Protein 8HOV (pdb70)

Foldseek 3Di:
DVVVVVVVVVVVVVVVLVVLLVPQLLNVQLVCVVVVHDCDPVSVVSCVPPHHFPDNDSVSSVVSSVVSVVVVVVVCCVVVCVVVPND/DVVVVVVVVVVVVVVVLVVLLVPQLLNVVCVCVVVVHDCDVVSVVVCVPPHHDPDRDSVRSVVSSVVSVVVVVVVVVVVVCVVVVND/DVVVVVVVVVVVVVLVVLLVVQLLSVQQVCVVVVHDDDVVSVVSCVPPHRDPDSDSVSSVVSSVVRVVVVVVVVVVVVCVVVVND/DPPPVVVVVVVVVVVVLVVLLVPQLLSVQCVCVVVVHDRDPVSVVRCVPPHHDPDSDSVSSVVSSVVVVVVVVVVVVVVVCVVVVND/DVVVVVVVVVVVVVVVLVVLLVPQLLSVVVVCVVVPHDDDPVSVVSCVPPHHQPDSDSVSSVVSSVVVVVVVVVVVVVVVVVVVVD/DPVVVVVVVVVVVVLVVLLCVQLLNVQQVCVVVVHDDDPPSVVSCVPPHHDPDDDSVVSVVSSVVRVVVVVVVVVVVVVVPPD

Sequence (515 aa):
SHNIIEKKYRSNINDKIEQLRRTVPTLRVAYKKCNDLPITSRDLADLDGLEPATKLNKASILTKSIEYICHLERKCLQLSLANQHLSSHNIIEKKYRSNINDKIEQLRRTVPTLRVAYKKCNDLPITSRDLADLDGLEPATKLNKASILTKSIEYICHLERKCLQLSLANQHLSNIIEKKYRSNINDKIEQLRRTVPTLRVAYKKCNDLPITSRDLADLDGLEPATKLNKASILTKSIEYICHLERKCLQLSLANQHLSSHNIIEKKYRSNINDKIEQLRRTVPTLRVAYKKCNDLPITSRDLADLDGLEPATKLNKASILTKSIEYICHLERKCLQLSLANQHLSSHNIIEKKYRSNINDKIEQLRRTVPTLRVAYKKCNDLPITSRDLADLDGLEPATKLNKASILTKSIEYICHLERKCLQLSLANQHLNIIEKKYRSNINDKIEQLRRTVPTLRVAYKKCNDLPITSRDLADLDGLEPATKLNKASILTKSIEYICHLERKCLQLSLANQH

Organism: Saccharomyces cerevisiae (strain ATCC 204508 / S288c) (NCBI:txid559292)

Structure (mmCIF, N/CA/C/O backbone):
data_8HOV
#
_entry.id   8HOV
#
_cell.length_a   78.416
_cell.length_b   99.175
_cell.length_c   79.998
_cell.angle_alpha   90.000
_cell.angle_beta   109.250
_cell.angle_gamma   90.000
#
_symmetry.space_group_name_H-M   'P 1 21 1'
#
loop_
_entity.id
_entity.type
_entity.pdbx_description
1 polymer 'Transcription factor HMS1'
2 polymer "DNA (5'-D(*TP*CP*AP*CP*GP*CP*AP*T)-3')"
3 polymer "DNA (5'-D(*AP*TP*GP*CP*GP*TP*GP*A)-3')"
4 water water
#
loop_
_atom_site.group_PDB
_atom_site.id
_atom_site.type_symbol
_atom_site.label_atom_id
_atom_site.label_alt_id
_atom_site.label_comp_id
_atom_site.label_asym_id
_atom_site.label_entity_id
_atom_site.label_seq_id
_atom_site.pdbx_PDB_ins_code
_atom_site.Cartn_x
_atom_site.Cartn_y
_atom_site.Cartn_z
_atom_site.occupancy
_atom_site.B_iso_or_equiv
_atom_site.auth_seq_id
_atom_site.auth_comp_id
_atom_site.auth_asym_id
_atom_site.auth_atom_id
_atom_site.pdbx_PDB_model_num
ATOM 1 N N . SER A 1 2 ? -43.82900 -3.49400 1.99500 1.000 81.95000 2 SER A N 1
ATOM 2 C CA . SER A 1 2 ? -44.05300 -2.08900 1.67700 1.000 79.32000 2 SER A CA 1
ATOM 3 C C . SER A 1 2 ? -44.19200 -1.25300 2.94100 1.000 72.51000 2 SER A C 1
ATOM 4 O O . SER A 1 2 ? -44.35900 -1.79300 4.03500 1.000 70.96000 2 SER A O 1
ATOM 7 N N . HIS A 1 3 ? -44.12100 0.07100 2.78000 1.000 70.74000 3 HIS A N 1
ATOM 8 C CA . HIS A 1 3 ? -44.33200 0.96700 3.91200 1.000 68.37000 3 HIS A CA 1
ATOM 9 C C . HIS A 1 3 ? -45.75000 0.84400 4.45300 1.000 78.96000 3 HIS A C 1
ATOM 10 O O . HIS A 1 3 ? -45.96700 0.90600 5.66900 1.000 73.43000 3 HIS A O 1
ATOM 17 N N . ASN A 1 4 ? -46.73200 0.68200 3.56300 1.000 77.14000 4 ASN A N 1
ATOM 18 C CA . ASN A 1 4 ? -48.10500 0.47000 4.01100 1.000 69.77000 4 ASN A CA 1
ATOM 19 C C . ASN A 1 4 ? -48.24100 -0.84400 4.76800 1.000 75.06000 4 ASN A C 1
ATOM 20 O O . ASN A 1 4 ? -48.99800 -0.93300 5.74100 1.000 93.62000 4 ASN A O 1
ATOM 25 N N . ILE A 1 5 ? -47.52300 -1.88000 4.33100 1.000 72.52000 5 ILE A N 1
ATOM 26 C CA . ILE A 1 5 ? -47.63200 -3.18500 4.97400 1.000 72.96000 5 ILE A CA 1
ATOM 27 C C . ILE A 1 5 ? -47.03100 -3.14800 6.37500 1.000 73.17000 5 ILE A C 1
ATOM 28 O O . ILE A 1 5 ? -47.63000 -3.64400 7.33600 1.000 71.45000 5 ILE A O 1
ATOM 33 N N . ILE A 1 6 ? -45.83600 -2.56500 6.51300 1.000 74.40000 6 ILE A N 1
ATOM 34 C CA . ILE A 1 6 ? -45.20500 -2.50300 7.82900 1.000 77.86000 6 ILE A CA 1
ATOM 35 C C . ILE A 1 6 ? -45.97200 -1.56400 8.75200 1.000 83.09000 6 ILE A C 1
ATOM 36 O O . ILE A 1 6 ? -46.04600 -1.79700 9.96500 1.000 87.53000 6 ILE A O 1
ATOM 41 N N . GLU A 1 7 ? -46.54700 -0.48900 8.20600 1.000 73.68000 7 GLU A N 1
ATOM 42 C CA . GLU A 1 7 ? -47.41800 0.36400 9.00600 1.000 68.51000 7 GLU A CA 1
ATOM 43 C C . GLU A 1 7 ? -48.68100 -0.37700 9.42000 1.000 69.17000 7 GLU A C 1
ATOM 44 O O . GLU A 1 7 ? -49.19200 -0.16000 10.52400 1.000 67.18000 7 GLU A O 1
ATOM 50 N N . LYS A 1 8 ? -49.19400 -1.25200 8.55200 1.000 73.15000 8 LYS A N 1
ATOM 51 C CA . LYS A 1 8 ? -50.35500 -2.05800 8.91000 1.000 70.87000 8 LYS A CA 1
ATOM 52 C C . LYS A 1 8 ? -50.03100 -3.00100 10.06100 1.000 69.67000 8 LYS A C 1
ATOM 53 O O . LYS A 1 8 ? -50.85400 -3.19600 10.96300 1.000 67.82000 8 LYS A O 1
ATOM 59 N N . LYS A 1 9 ? -48.83600 -3.59600 10.05000 1.000 78.79000 9 LYS A N 1
ATOM 60 C CA . LYS A 1 9 ? -48.44000 -4.44400 11.16700 1.000 70.80000 9 LYS A CA 1
ATOM 61 C C . LYS A 1 9 ? -48.15400 -3.61900 12.41600 1.000 64.38000 9 LYS A C 1
ATOM 62 O O . LYS A 1 9 ? -48.32400 -4.11400 13.53600 1.000 62.45000 9 LYS A O 1
ATOM 68 N N . TYR A 1 10 ? -47.71600 -2.37000 12.24800 1.000 60.17000 10 TYR A N 1
ATOM 69 C CA . TYR A 1 10 ? -47.53100 -1.49000 13.39900 1.000 56.67000 10 TYR A CA 1
ATOM 70 C C . TYR A 1 10 ? -48.86600 -1.15700 14.05300 1.000 62.48000 10 TYR A C 1
ATOM 71 O O . TYR A 1 10 ? -49.00200 -1.21800 15.28100 1.000 59.00000 10 TYR A O 1
ATOM 80 N N . ARG A 1 11 ? -49.86600 -0.79900 13.24400 1.000 70.94000 11 ARG A N 1
ATOM 81 C CA . ARG A 1 11 ? -51.18600 -0.49700 13.78800 1.000 54.93000 11 ARG A CA 1
ATOM 82 C C . ARG A 1 11 ? -51.85700 -1.74600 14.34800 1.000 56.56000 11 ARG A C 1
ATOM 83 O O . ARG A 1 11 ? -52.53300 -1.68100 15.38200 1.000 54.28000 11 ARG A O 1
ATOM 91 N N . SER A 1 12 ? -51.69200 -2.88900 13.67800 1.000 54.05000 12 SER A N 1
ATOM 92 C CA . SER A 1 12 ? -52.30700 -4.12000 14.16500 1.000 57.12000 12 SER A CA 1
ATOM 93 C C . SER A 1 12 ? -51.69100 -4.56200 15.48700 1.000 62.56000 12 SER A C 1
ATOM 94 O O . SER A 1 12 ? -52.40000 -5.05000 16.37500 1.000 63.38000 12 SER A O 1
ATOM 97 N N . ASN A 1 13 ? -50.37300 -4.39700 15.63700 1.000 66.69000 13 ASN A N 1
ATOM 98 C CA . ASN A 1 13 ? -49.70400 -4.82000 16.86400 1.000 61.16000 13 ASN A CA 1
ATOM 99 C C . ASN A 1 13 ? -50.24300 -4.06800 18.07600 1.000 58.84000 13 ASN A C 1
ATOM 100 O O . ASN A 1 13 ? -50.42800 -4.65600 19.14800 1.000 62.44000 13 ASN A O 1
ATOM 105 N N . ILE A 1 14 ? -50.49300 -2.76600 17.92600 1.000 53.96000 14 ILE A N 1
ATOM 106 C CA . ILE A 1 14 ? -51.06600 -1.98300 19.01900 1.000 53.87000 14 ILE A CA 1
ATOM 107 C C . ILE A 1 14 ? -52.47900 -2.46000 19.33300 1.000 54.23000 14 ILE A C 1
ATOM 108 O O . ILE A 1 14 ? -52.84700 -2.64300 20.49900 1.000 51.72000 14 ILE A O 1
ATOM 113 N N . ASN A 1 15 ? -53.29200 -2.66900 18.29300 1.000 58.42000 15 ASN A N 1
ATOM 114 C CA . ASN A 1 15 ? -54.68300 -3.05700 18.50200 1.000 51.57000 15 ASN A CA 1
ATOM 115 C C . ASN A 1 1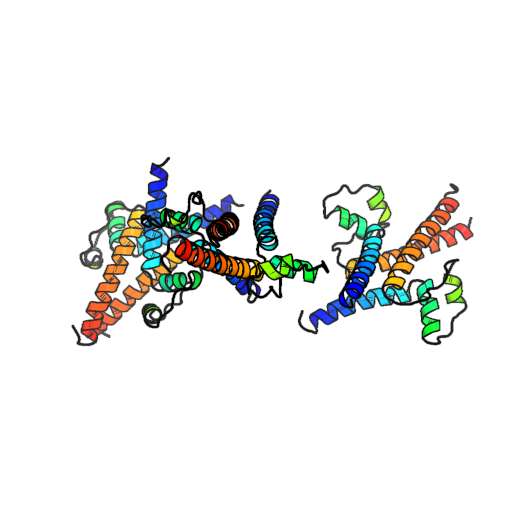5 ? -54.80200 -4.45400 19.09600 1.000 58.28000 15 ASN A C 1
ATOM 116 O O . ASN A 1 15 ? -55.77200 -4.73900 19.80600 1.000 70.45000 15 ASN A O 1
ATOM 121 N N . ASP A 1 16 ? -53.84100 -5.33600 18.81500 1.000 60.14000 16 ASP A N 1
ATOM 122 C CA . ASP A 1 16 ? -53.86900 -6.66500 19.41500 1.000 64.04000 16 ASP A CA 1
ATOM 123 C C . ASP A 1 16 ? -53.73100 -6.58500 20.92900 1.000 62.72000 16 ASP A C 1
ATOM 124 O O . ASP A 1 16 ? -54.34400 -7.37100 21.65900 1.000 68.29000 16 ASP A O 1
ATOM 129 N N . LYS A 1 17 ? -52.91900 -5.64600 21.41800 1.000 57.91000 17 LYS A N 1
ATOM 130 C CA . LYS A 1 17 ? -52.72900 -5.48800 22.85500 1.000 61.33000 17 LYS A CA 1
ATOM 131 C C . LYS A 1 17 ? -53.90200 -4.77400 23.51500 1.000 58.52000 17 LYS A C 1
ATOM 132 O O . LYS A 1 17 ? -54.23800 -5.08100 24.66500 1.000 58.29000 17 LYS A O 1
ATOM 138 N N . ILE A 1 18 ? -54.52600 -3.82300 22.81800 1.000 55.72000 18 ILE A N 1
ATOM 139 C CA . ILE A 1 18 ? -55.71400 -3.17100 23.35800 1.000 57.41000 18 ILE A CA 1
ATOM 140 C C . ILE A 1 18 ? -56.85700 -4.17200 23.48800 1.000 53.74000 18 ILE A C 1
ATOM 141 O O . ILE A 1 18 ? -57.60200 -4.15800 24.47500 1.000 54.97000 18 ILE A O 1
ATOM 146 N N . GLU A 1 19 ? -57.01200 -5.05800 22.50000 1.000 55.78000 19 GLU A N 1
ATOM 147 C CA . GLU A 1 19 ? -58.00000 -6.12700 22.61700 1.000 64.57000 19 GLU A CA 1
ATOM 148 C C . GLU A 1 19 ? -57.65600 -7.07700 23.75600 1.000 64.92000 19 GLU A C 1
ATOM 149 O O . GLU A 1 19 ? -58.55600 -7.60300 24.42000 1.000 69.96000 19 GLU A O 1
ATOM 155 N N . GLN A 1 20 ? -56.36300 -7.31200 23.99000 1.000 64.96000 20 GLN A N 1
ATOM 156 C CA . GLN A 1 20 ? -55.95000 -8.18800 25.08100 1.000 65.19000 20 GLN A CA 1
ATOM 157 C C . GLN A 1 20 ? -56.35200 -7.60800 26.43200 1.000 60.47000 20 GLN A C 1
ATOM 158 O O . GLN A 1 20 ? -56.74400 -8.34800 27.34200 1.000 60.10000 20 GLN A O 1
ATOM 164 N N . LEU A 1 21 ? -56.25500 -6.28400 26.58200 1.000 56.43000 21 LEU A N 1
ATOM 165 C CA . LEU A 1 21 ? -56.72000 -5.64000 27.80700 1.000 53.20000 21 LEU A CA 1
ATOM 166 C C . LEU A 1 21 ? -58.22100 -5.82400 27.99200 1.000 59.12000 21 LEU A C 1
ATOM 167 O O . LEU A 1 21 ? -58.69400 -6.04000 29.11400 1.000 59.31000 21 LEU A O 1
ATOM 172 N N . ARG A 1 22 ? -58.98800 -5.73200 26.90200 1.000 59.29000 22 ARG A N 1
ATOM 173 C CA . ARG A 1 22 ? -60.43100 -5.93500 26.98700 1.000 61.84000 22 ARG A CA 1
ATOM 174 C C . ARG A 1 22 ? -60.77200 -7.35500 27.42000 1.000 64.32000 22 ARG A C 1
ATOM 175 O O . ARG A 1 22 ? -61.84400 -7.59100 27.98800 1.000 68.26000 22 ARG A O 1
ATOM 183 N N . ARG A 1 23 ? -59.87700 -8.30700 27.16600 1.000 59.12000 23 ARG A N 1
ATOM 184 C CA . ARG A 1 23 ? -60.06900 -9.69400 27.56600 1.000 61.80000 23 ARG A CA 1
ATOM 185 C C . ARG A 1 23 ? -59.52500 -9.99100 28.95800 1.000 64.79000 23 ARG A C 1
ATOM 186 O O . ARG A 1 23 ? -59.63300 -11.13300 29.41700 1.000 68.20000 23 ARG A O 1
ATOM 194 N N . THR A 1 24 ? -58.95000 -9.00100 29.63900 1.000 61.41000 24 THR A N 1
ATOM 195 C CA . THR A 1 24 ? -58.36500 -9.19800 30.96000 1.000 61.74000 24 THR A CA 1
ATOM 196 C C . THR A 1 24 ? -59.06100 -8.38200 32.03800 1.000 61.18000 24 THR A C 1
ATOM 197 O O . THR A 1 24 ? -59.38100 -8.92100 33.10400 1.000 66.95000 24 THR A O 1
ATOM 201 N N . VAL A 1 25 ? -59.31200 -7.10000 31.79200 1.000 55.55000 25 VAL A N 1
ATOM 202 C CA . VAL A 1 25 ? -59.95100 -6.23200 32.77900 1.000 54.92000 25 VAL A CA 1
ATOM 203 C C . VAL A 1 25 ? -61.39200 -6.68400 32.98200 1.000 64.16000 25 VAL A C 1
ATOM 204 O O . VAL A 1 25 ? -62.16000 -6.76000 32.01100 1.000 67.84000 25 VAL A O 1
ATOM 208 N N . PRO A 1 26 ? -61.79800 -7.00000 34.21700 1.000 63.44000 26 PRO A N 1
ATOM 209 C CA . PRO A 1 26 ? -63.16600 -7.50500 34.43400 1.000 62.16000 26 PRO A CA 1
ATOM 210 C C . PRO A 1 26 ? -64.25600 -6.53100 34.01900 1.000 60.54000 26 PRO A C 1
ATOM 211 O O . PRO A 1 26 ? -65.30600 -6.96100 33.52500 1.000 66.20000 26 PRO A O 1
ATOM 215 N N . THR A 1 27 ? -64.04000 -5.22700 34.21100 1.000 55.77000 27 THR A N 1
ATOM 216 C CA . THR A 1 27 ? -65.05900 -4.24600 33.85600 1.000 60.05000 27 THR A CA 1
ATOM 217 C C . THR A 1 27 ? -65.31100 -4.19700 32.35600 1.000 65.21000 27 THR A C 1
ATOM 218 O O . THR A 1 27 ? -66.36300 -3.71100 31.92800 1.000 66.66000 27 THR A O 1
ATOM 222 N N . LEU A 1 28 ? -64.36900 -4.68500 31.55300 1.000 66.13000 28 LEU A N 1
ATOM 223 C CA . LEU A 1 28 ? -64.53600 -4.75700 30.10900 1.000 58.19000 28 LEU A CA 1
ATOM 224 C C . LEU A 1 28 ? -65.01300 -6.12200 29.63700 1.000 60.43000 28 LEU A C 1
ATOM 225 O O . LEU A 1 28 ? -65.72400 -6.20000 28.62900 1.000 66.87000 28 LEU A O 1
ATOM 230 N N . ARG A 1 29 ? -64.63900 -7.19500 30.33900 1.000 58.93000 29 ARG A N 1
ATOM 231 C CA . ARG A 1 29 ? -65.14100 -8.52100 29.99100 1.000 60.83000 29 ARG A CA 1
ATOM 232 C C . ARG A 1 29 ? -66.64900 -8.60300 30.18300 1.000 71.84000 29 ARG A C 1
ATOM 233 O O . ARG A 1 29 ? -67.36200 -9.16300 29.34300 1.000 73.98000 29 ARG A O 1
ATOM 241 N N . VAL A 1 30 ? -67.15000 -8.05800 31.29300 1.000 70.77000 30 VAL A N 1
ATOM 242 C CA . VAL A 1 30 ? -68.59100 -8.02300 31.52300 1.000 66.30000 30 VAL A CA 1
ATOM 243 C C . VAL A 1 30 ? -69.27300 -7.13300 30.49300 1.000 71.96000 30 VAL A C 1
ATOM 244 O O . VAL A 1 30 ? -70.34200 -7.47000 29.97100 1.000 83.09000 30 VAL A O 1
ATOM 248 N N . ALA A 1 31 ? -68.66900 -5.98200 30.18700 1.000 64.92000 31 ALA A N 1
ATOM 249 C CA . ALA A 1 31 ? -69.24000 -5.09000 29.18400 1.000 70.42000 31 ALA A CA 1
ATOM 250 C C . ALA A 1 31 ? -69.27700 -5.75500 27.81400 1.000 74.43000 31 ALA A C 1
ATOM 251 O O . ALA A 1 31 ? -70.22600 -5.55900 27.04500 1.000 74.87000 31 ALA A O 1
ATOM 253 N N . TYR A 1 32 ? -68.24800 -6.54000 27.48800 1.000 77.23000 32 TYR A N 1
ATOM 254 C CA . TYR A 1 32 ? -68.24500 -7.26700 26.22200 1.000 76.87000 32 TYR A CA 1
ATOM 255 C C . TYR A 1 32 ? -69.35400 -8.31100 26.18300 1.000 79.01000 32 TYR A C 1
ATOM 256 O O . TYR A 1 32 ? -69.94500 -8.55800 25.12500 1.000 80.85000 32 TYR A O 1
ATOM 265 N N . LYS A 1 33 ? -69.64800 -8.93900 27.32500 1.000 80.22000 33 LYS A N 1
ATOM 266 C CA . LYS A 1 33 ? -70.69800 -9.95200 27.36200 1.000 89.90000 33 LYS A CA 1
ATOM 267 C C . LYS A 1 33 ? -72.07200 -9.34400 27.10100 1.000 84.74000 33 LYS A C 1
ATOM 268 O O . LYS A 1 33 ? -72.91200 -9.96500 26.43900 1.000 95.69000 33 LYS A O 1
ATOM 274 N N . LYS A 1 34 ? -72.32500 -8.13900 27.61700 1.000 78.93000 34 LYS A N 1
ATOM 275 C CA . LYS A 1 34 ? -73.62900 -7.51400 27.40800 1.000 81.30000 34 LYS A CA 1
ATOM 276 C C . LYS A 1 34 ? -73.82300 -7.10700 25.95200 1.000 83.20000 34 LYS A C 1
ATOM 277 O O . LYS A 1 34 ? -74.89800 -7.32200 25.38100 1.000 87.01000 34 LYS A O 1
ATOM 283 N N . CYS A 1 35 ? -72.79600 -6.52100 25.33200 1.000 80.99000 35 CYS A N 1
ATOM 284 C CA . CYS A 1 35 ? -72.91400 -6.09500 23.94100 1.000 80.29000 35 CYS A CA 1
ATOM 285 C C . CYS A 1 35 ? -72.98100 -7.26900 22.97400 1.000 84.80000 35 CYS A C 1
ATOM 286 O O . CYS A 1 35 ? -73.37800 -7.07800 21.81900 1.000 89.91000 35 CYS A O 1
ATOM 289 N N . ASN A 1 36 ? -72.60200 -8.47000 23.41000 1.000 85.61000 36 ASN A N 1
ATOM 290 C CA . ASN A 1 36 ? -72.65700 -9.66100 22.57300 1.000 89.12000 36 ASN A CA 1
ATOM 291 C C . ASN A 1 36 ? -73.70200 -10.66200 23.04700 1.000 95.0500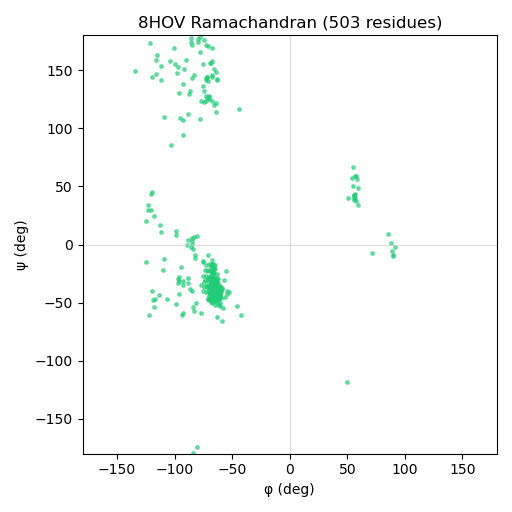0 36 ASN A C 1
ATOM 292 O O . ASN A 1 36 ? -73.72500 -11.79700 22.55700 1.000 99.00000 36 ASN A O 1
ATOM 297 N N . ASP A 1 37 ? -74.56300 -10.26900 23.98900 1.000 97.47000 37 ASP A N 1
ATOM 298 C CA . ASP A 1 37 ? -75.65800 -11.10700 24.48000 1.000 105.95000 37 ASP A CA 1
ATOM 299 C C . ASP A 1 37 ? -75.13100 -12.43300 25.03300 1.000 99.83000 37 ASP A C 1
ATOM 300 O O . ASP A 1 37 ? -75.48700 -13.52000 24.57400 1.000 108.09000 37 ASP A O 1
ATOM 305 N N . LEU A 1 38 ? -74.26900 -12.32100 26.04000 1.000 93.84000 38 LEU A N 1
ATOM 306 C CA . LEU A 1 38 ? -73.65300 -13.47800 26.66500 1.000 93.00000 38 LEU A CA 1
ATOM 307 C C . LEU A 1 38 ? -74.08500 -13.58300 28.12300 0.540 91.42000 38 LEU A C 1
ATOM 308 O O . LEU A 1 38 ? -74.31100 -12.56400 28.78200 1.000 86.43000 38 LEU A O 1
ATOM 313 N N . PRO A 1 39 ? -74.21000 -14.80300 28.65200 1.000 94.35000 39 PRO A N 1
ATOM 314 C CA . PRO A 1 39 ? -74.66800 -14.97200 30.04200 1.000 92.58000 39 PRO A CA 1
ATOM 315 C C . PRO A 1 39 ? -73.66000 -14.39800 31.02800 1.000 88.62000 39 PRO A C 1
ATOM 316 O O . PRO A 1 39 ? -72.50900 -14.83500 31.08500 1.000 87.73000 39 PRO A O 1
ATOM 320 N N . ILE A 1 40 ? -74.10500 -13.41700 31.80900 1.000 87.45000 40 ILE A N 1
ATOM 321 C CA . ILE A 1 40 ? -73.28200 -12.80800 32.84900 1.000 83.89000 40 ILE A CA 1
ATOM 322 C C . ILE A 1 40 ? -73.55700 -13.55200 34.15200 1.000 83.87000 40 ILE A C 1
ATOM 323 O O . ILE A 1 40 ? -74.62100 -13.39200 34.75700 1.000 80.71000 40 ILE A O 1
ATOM 328 N N . THR A 1 41 ? -72.59500 -14.36300 34.58700 1.000 82.86000 41 THR A N 1
ATOM 329 C CA . THR A 1 41 ? -72.78100 -15.23100 35.73900 1.000 79.44000 41 THR A CA 1
ATOM 330 C C . THR A 1 41 ? -72.51000 -14.47300 37.03700 1.000 82.76000 41 THR A C 1
ATOM 331 O O . THR A 1 41 ? -72.19800 -13.27900 37.04500 1.000 81.68000 41 THR A O 1
ATOM 335 N N . SER A 1 42 ? -72.64200 -15.18500 38.15900 1.000 84.52000 42 SER A N 1
ATOM 336 C CA . SER A 1 42 ? -72.35000 -14.58600 39.45700 1.000 84.43000 42 SER A CA 1
ATOM 337 C C . SER A 1 42 ? -70.86400 -14.27600 39.60200 1.000 81.32000 42 SER A C 1
ATOM 338 O O . SER A 1 42 ? -70.49300 -13.24300 40.17300 1.000 78.27000 42 SER A O 1
ATOM 341 N N . ARG A 1 43 ? -70.00000 -15.15800 39.09300 1.000 85.11000 43 ARG A N 1
ATOM 342 C CA . ARG A 1 43 ? -68.56000 -14.94000 39.20700 1.000 89.34000 43 ARG A CA 1
ATOM 343 C C . ARG A 1 43 ? -68.12300 -13.69800 38.43900 1.000 85.62000 43 ARG A C 1
ATOM 344 O O . ARG A 1 43 ? -67.21000 -12.98400 38.87000 1.000 85.46000 43 ARG A O 1
ATOM 352 N N . ASP A 1 44 ? -68.78700 -13.43000 37.32000 1.000 83.52000 44 ASP A N 1
ATOM 353 C CA . ASP A 1 44 ? -68.44700 -12.23500 36.51400 1.000 82.10000 44 ASP A CA 1
ATOM 354 C C . ASP A 1 44 ? -68.67800 -10.99500 37.37400 1.000 82.12000 44 ASP A C 1
ATOM 355 O O . ASP A 1 44 ? -67.76700 -10.15000 37.45600 1.000 79.45000 44 ASP A O 1
ATOM 360 N N . LEU A 1 45 ? -69.83400 -10.92000 38.03000 1.000 83.37000 45 LEU A N 1
ATOM 361 C CA . LEU A 1 45 ? -70.19300 -9.71700 38.82300 1.000 78.88000 45 LEU A CA 1
ATOM 362 C C . LEU A 1 45 ? -69.21600 -9.53400 39.98200 1.000 78.20000 45 LEU A C 1
ATOM 363 O O . LEU A 1 45 ? -68.90900 -8.38100 40.30800 1.000 76.23000 45 LEU A O 1
ATOM 368 N N . ALA A 1 46 ? -68.76800 -10.62500 40.59200 1.000 80.53000 46 ALA A N 1
ATOM 369 C CA . ALA A 1 46 ? -67.88000 -10.50700 41.77000 1.000 81.91000 46 ALA A CA 1
ATOM 370 C C . ALA A 1 46 ? -66.51700 -9.97600 41.33700 1.000 82.13000 46 ALA A C 1
ATOM 371 O O . ALA A 1 46 ? -65.95400 -9.13600 42.05900 1.000 82.88000 46 ALA A O 1
ATOM 373 N N . ASP A 1 47 ? -66.02000 -10.43500 40.19100 1.000 81.47000 47 ASP A N 1
ATOM 374 C CA . ASP A 1 47 ? -64.66300 -10.03000 39.74700 1.000 80.70000 47 ASP A CA 1
ATOM 375 C C . ASP A 1 47 ? -64.56700 -8.50600 39.69600 1.000 80.62000 47 ASP A C 1
ATOM 376 O O . ASP A 1 47 ? -63.44300 -7.99500 39.76300 1.000 82.15000 47 ASP A O 1
ATOM 381 N N . LEU A 1 48 ? -65.69800 -7.81500 39.57200 1.000 76.95000 48 LEU A N 1
ATOM 382 C CA . LEU A 1 48 ? -65.67200 -6.33600 39.43300 1.000 75.22000 48 LEU A CA 1
ATOM 383 C C . LEU A 1 48 ? -65.29100 -5.70900 40.77400 1.000 76.24000 48 LEU A C 1
ATOM 384 O O . LEU A 1 48 ? -64.83600 -4.55900 40.76900 1.000 83.30000 48 LEU A O 1
ATOM 389 N N . ASP A 1 49 ? -65.49400 -6.42300 41.87200 1.000 72.31000 49 ASP A N 1
ATOM 390 C CA . ASP A 1 49 ? -65.10200 -5.96700 43.20900 1.000 79.09000 49 ASP A CA 1
ATOM 391 C C . ASP A 1 49 ? -65.61700 -4.55700 43.48900 1.000 80.31000 49 ASP A C 1
ATOM 392 O O . ASP A 1 49 ? -64.93100 -3.72600 44.08900 1.000 78.98000 49 ASP A O 1
ATOM 397 N N . GLY A 1 50 ? -66.84700 -4.28800 43.05100 1.000 78.37000 50 GLY A N 1
ATOM 398 C CA . GLY A 1 50 ? -67.47200 -3.00100 43.25100 1.000 76.66000 50 GLY A CA 1
ATOM 399 C C . GLY A 1 50 ? -67.23100 -1.99100 42.15100 1.000 77.88000 50 GLY A C 1
ATOM 400 O O . GLY A 1 50 ? -67.87100 -0.93100 42.15500 1.000 80.49000 50 GLY A O 1
ATOM 401 N N . LEU A 1 51 ? -66.33400 -2.28100 41.21200 1.000 74.88000 51 LEU A N 1
ATOM 402 C CA . LEU A 1 51 ? -66.10500 -1.37700 40.09400 1.000 75.48000 51 LEU A CA 1
ATOM 403 C C . LEU A 1 51 ? -67.24800 -1.47800 39.09300 1.000 77.50000 51 LEU A C 1
ATOM 404 O O . LEU A 1 51 ? -67.70900 -2.57300 38.75900 1.000 74.92000 51 LEU A O 1
ATOM 409 N N . GLU A 1 52 ? -67.70900 -0.32600 38.61500 1.000 77.20000 52 GLU A N 1
ATOM 410 C CA . GLU A 1 52 ? -68.80400 -0.31600 37.65900 1.000 78.52000 52 GLU A CA 1
ATOM 411 C C . GLU A 1 52 ? -68.31900 -0.81200 36.29800 1.000 83.92000 52 GLU A C 1
ATOM 412 O O . GLU A 1 52 ? -67.18100 -0.53600 35.90300 1.000 91.23000 52 GLU A O 1
ATOM 418 N N . PRO A 1 53 ? -69.14400 -1.55900 35.57000 1.000 79.66000 53 PRO A N 1
ATOM 419 C CA . PRO A 1 53 ? -68.75900 -1.98300 34.22000 1.000 73.26000 53 PRO A CA 1
ATOM 420 C C . PRO A 1 53 ? -68.70500 -0.80400 33.26100 1.000 71.57000 53 PRO A C 1
ATOM 421 O O . PRO A 1 53 ? -69.34500 0.23100 33.45900 1.000 70.22000 53 PRO A O 1
ATOM 425 N N . ALA A 1 54 ? -67.91400 -0.97600 32.20500 1.000 75.55000 54 ALA A N 1
ATOM 426 C CA . ALA A 1 54 ? -67.78300 0.05900 31.19000 1.000 74.78000 54 ALA A CA 1
ATOM 427 C C . ALA A 1 54 ? -69.04800 0.14600 30.34400 1.000 75.62000 54 ALA A C 1
ATOM 428 O O . ALA A 1 54 ? -69.66800 -0.86900 30.01400 1.000 70.50000 54 ALA A O 1
ATOM 430 N N . THR A 1 55 ? -69.43400 1.37500 29.99800 1.000 77.06000 55 THR A N 1
ATOM 431 C CA . THR A 1 55 ? -70.59200 1.57900 29.13300 1.000 75.61000 55 THR A CA 1
ATOM 432 C C . THR A 1 55 ? -70.21000 1.44700 27.66400 1.000 76.23000 55 THR A C 1
ATOM 433 O O . THR A 1 55 ? -70.81500 0.66500 26.92300 1.000 74.15000 55 THR A O 1
ATOM 437 N N . LYS A 1 56 ? -69.20800 2.20100 27.22800 1.000 79.49000 56 LYS A N 1
ATOM 438 C CA . LYS A 1 56 ? -68.69400 2.12000 25.87100 1.000 68.07000 56 LYS A CA 1
ATOM 439 C C . LYS A 1 56 ? -67.43400 1.26400 25.85300 1.000 61.62000 56 LYS A C 1
ATOM 440 O O . LYS A 1 56 ? -66.74300 1.12300 26.86600 1.000 66.16000 56 LYS A O 1
ATOM 446 N N . LEU A 1 57 ? -67.14400 0.67900 24.69300 1.000 59.45000 57 LEU A N 1
ATOM 447 C CA . LEU A 1 57 ? -66.04000 -0.26300 24.55900 1.000 54.95000 57 LEU A CA 1
ATOM 448 C C . LEU A 1 57 ? -65.01300 0.20600 23.53000 1.000 56.15000 57 LEU A C 1
ATOM 449 O O . LEU A 1 57 ? -64.34300 -0.61200 22.89500 1.000 49.46000 57 LEU A O 1
ATOM 454 N N . ASN A 1 58 ? -64.87400 1.51900 23.36100 1.000 48.82000 58 ASN A N 1
ATOM 455 C CA . ASN A 1 58 ? -63.87700 2.05300 22.44700 1.000 52.23000 58 ASN A CA 1
ATOM 456 C C . ASN A 1 58 ? -62.47500 1.91800 23.04700 1.000 66.22000 58 ASN A C 1
ATOM 457 O O . ASN A 1 58 ? -62.29300 1.47200 24.18400 1.000 59.32000 58 ASN A O 1
ATOM 462 N N . LYS A 1 59 ? -61.47100 2.30900 22.25400 1.000 58.63000 59 LYS A N 1
ATOM 463 C CA . LYS A 1 59 ? -60.08400 2.19200 22.69700 1.000 58.70000 59 LYS A CA 1
ATOM 464 C C . LYS A 1 59 ? -59.82600 3.02200 23.94800 1.000 56.03000 59 LYS A C 1
ATOM 465 O O . LYS A 1 59 ? -59.17500 2.55400 24.88900 1.000 56.12000 59 LYS A O 1
ATOM 471 N N . ALA A 1 60 ? -60.32200 4.26200 23.97300 1.000 52.31000 60 ALA A N 1
ATOM 472 C CA . ALA A 1 60 ? -60.11500 5.11600 25.13700 1.000 53.97000 60 ALA A CA 1
ATOM 473 C C . ALA A 1 60 ? -60.77600 4.52600 26.37600 1.000 61.50000 60 ALA A C 1
ATOM 474 O O . ALA A 1 60 ? -60.22700 4.61000 27.48100 1.000 70.12000 60 ALA A O 1
ATOM 476 N N . SER A 1 61 ? -61.96200 3.93400 26.21400 1.000 56.75000 61 SER A N 1
ATOM 477 C CA . SER A 1 61 ? -62.63000 3.29300 27.34300 1.000 65.51000 61 SER A CA 1
ATOM 478 C C . SER A 1 61 ? -61.82400 2.11100 27.86500 1.000 54.28000 61 SER A C 1
ATOM 479 O O . SER A 1 61 ? -61.74500 1.89200 29.07900 1.000 57.56000 61 SER A O 1
ATOM 482 N N . ILE A 1 62 ? -61.23200 1.32600 26.96200 1.000 53.57000 62 ILE A N 1
ATOM 483 C CA . ILE A 1 62 ? -60.41900 0.19000 27.38800 1.000 54.61000 62 ILE A CA 1
ATOM 484 C C . ILE A 1 62 ? -59.22600 0.66900 28.20600 1.000 56.21000 62 ILE A C 1
ATOM 485 O O . ILE A 1 62 ? -58.86400 0.06100 29.22000 1.000 56.36000 62 ILE A O 1
ATOM 490 N N . LEU A 1 63 ? -58.60400 1.77100 27.78500 1.000 54.78000 63 LEU A N 1
ATOM 491 C CA . LEU A 1 63 ? -57.44100 2.28600 28.49800 1.000 54.95000 63 LEU A CA 1
ATOM 492 C C . LEU A 1 63 ? -57.82200 2.82400 29.87300 1.000 54.78000 63 LEU A C 1
ATOM 493 O O . LEU A 1 63 ? -57.17200 2.50500 30.87500 1.000 61.64000 63 LEU A O 1
ATOM 498 N N . THR A 1 64 ? -58.87700 3.64300 29.94400 1.000 59.00000 64 THR A N 1
ATOM 499 C CA . THR A 1 64 ? -59.22300 4.27900 31.21200 1.000 59.65000 64 THR A CA 1
ATOM 500 C C . THR A 1 64 ? -59.72000 3.26800 32.23900 1.000 58.86000 64 THR A C 1
ATOM 501 O O . THR A 1 64 ? -59.48800 3.44500 33.44000 1.000 63.85000 64 THR A O 1
ATOM 505 N N . LYS A 1 65 ? -60.40200 2.21000 31.79800 1.000 58.19000 65 LYS A N 1
ATOM 506 C CA . LYS A 1 65 ? -60.80200 1.16000 32.72600 1.000 60.03000 65 LYS A CA 1
ATOM 507 C C . LYS A 1 65 ? -59.62600 0.27400 33.11200 1.000 57.20000 65 LYS A C 1
ATOM 508 O O . LYS A 1 65 ? -59.63700 -0.32400 34.19500 1.000 64.84000 65 LYS A O 1
ATOM 514 N N . SER A 1 66 ? -58.61700 0.16700 32.24200 1.000 56.99000 66 SER A N 1
ATOM 515 C CA . SER A 1 66 ? -57.40400 -0.56000 32.60400 1.000 54.64000 66 SER A CA 1
ATOM 516 C C . SER A 1 66 ? -56.60600 0.19200 33.66300 1.000 51.83000 66 SER A C 1
ATOM 517 O O . SER A 1 66 ? -56.06800 -0.41900 34.59300 1.000 49.26000 66 SER A O 1
ATOM 520 N N . ILE A 1 67 ? -56.51500 1.51800 33.53500 1.000 50.93000 67 ILE A N 1
ATOM 521 C CA . ILE A 1 67 ? -55.87400 2.32700 34.56900 1.000 53.93000 67 ILE A CA 1
ATOM 522 C C . ILE A 1 67 ? -56.62900 2.19300 35.88500 1.000 59.95000 67 ILE A C 1
ATOM 523 O O . ILE A 1 67 ? -56.02400 2.10500 36.96200 1.000 63.18000 67 ILE A O 1
ATOM 528 N N . GLU A 1 68 ? -57.96200 2.17600 35.81800 1.000 66.96000 68 GLU A N 1
ATOM 529 C CA . GLU A 1 68 ? -58.77500 1.96700 37.01200 1.000 60.63000 68 GLU A CA 1
ATOM 530 C C . GLU A 1 68 ? -58.49500 0.60700 37.63900 1.000 60.03000 68 GLU A C 1
ATOM 531 O O . GLU A 1 68 ? -58.40600 0.48500 38.86600 1.000 66.49000 68 GLU A O 1
ATOM 537 N N . TYR A 1 69 ? -58.35400 -0.43000 36.81000 1.000 55.64000 69 TYR A N 1
ATOM 538 C CA . TYR A 1 69 ? -58.11200 -1.77000 37.33100 1.000 54.23000 69 TYR A CA 1
ATOM 539 C C . TYR A 1 69 ? -56.73400 -1.88900 37.97100 1.000 62.57000 69 TYR A C 1
ATOM 540 O O . TYR A 1 69 ? -56.57200 -2.61800 38.95700 1.000 59.81000 69 TYR A O 1
ATOM 549 N N . ILE A 1 70 ? -55.73400 -1.19100 37.42700 1.000 57.83000 70 ILE A N 1
ATOM 550 C CA . ILE A 1 70 ? -54.39400 -1.23200 38.00700 1.000 61.77000 70 ILE A CA 1
ATOM 551 C C . ILE A 1 70 ? -54.39600 -0.61100 39.39800 1.000 68.33000 70 ILE A C 1
ATOM 552 O O . ILE A 1 70 ? -53.81600 -1.16000 40.34300 1.000 63.11000 70 ILE A O 1
ATOM 557 N N . CYS A 1 71 ? -55.04500 0.54700 39.54500 1.000 64.88000 71 CYS A N 1
ATOM 558 C C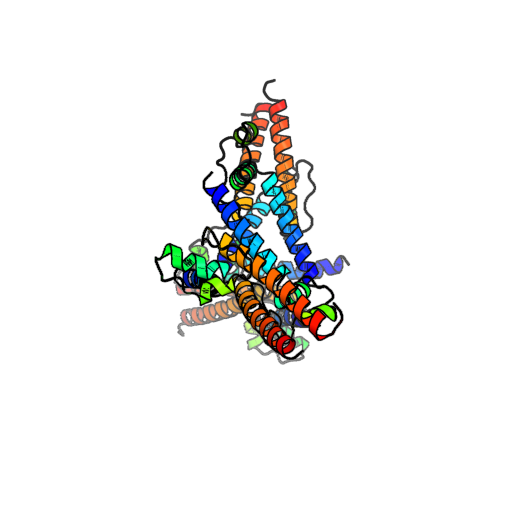A . CYS A 1 71 ? -55.10100 1.20400 40.84700 1.000 65.24000 71 CYS A CA 1
ATOM 559 C C . CYS A 1 71 ? -55.90500 0.38200 41.84500 1.000 67.51000 71 CYS A C 1
ATOM 560 O O . CYS A 1 71 ? -55.56400 0.33200 43.03200 1.000 68.62000 71 CYS A O 1
ATOM 563 N N . HIS A 1 72 ? -56.95400 -0.29800 41.39800 1.000 71.22000 72 HIS A N 1
ATOM 564 C CA . HIS A 1 72 ? -57.71900 -1.17800 42.32200 1.000 65.76000 72 HIS A CA 1
ATOM 565 C C . HIS A 1 72 ? -56.81800 -2.28700 42.86700 1.000 63.24000 72 HIS A C 1
ATOM 566 O O . HIS A 1 72 ? -56.76900 -2.45000 44.09100 1.000 60.52000 72 HIS A O 1
ATOM 573 N N . LEU A 1 73 ? -56.13700 -3.01400 41.98700 1.000 63.77000 73 LEU A N 1
ATOM 574 C CA . LEU A 1 73 ? -55.28300 -4.15200 42.41100 1.000 63.07000 73 LEU A CA 1
ATOM 575 C C . LEU A 1 73 ? -54.12600 -3.64900 43.28000 1.000 64.87000 73 LEU A C 1
ATOM 576 O O . LEU A 1 73 ? -53.71400 -4.38300 44.18700 1.000 63.02000 73 LEU A O 1
ATOM 581 N N . GLU A 1 74 ? -53.62300 -2.44800 43.00800 1.000 68.77000 74 GLU A N 1
ATOM 582 C CA . GLU A 1 74 ? -52.53000 -1.85800 43.82300 1.000 62.87000 74 GLU A CA 1
ATOM 583 C C . GLU A 1 74 ? -53.04500 -1.57100 45.23400 1.000 63.61000 74 GLU A C 1
ATOM 584 O O . GLU A 1 74 ? -52.31900 -1.86100 46.19200 1.000 64.10000 74 GLU A O 1
ATOM 590 N N . ARG A 1 75 ? -54.24800 -1.01200 45.34700 1.000 73.49000 75 ARG A N 1
ATOM 591 C CA . ARG A 1 75 ? -54.86000 -0.73200 46.66900 1.000 65.99000 75 ARG A CA 1
ATOM 592 C C . ARG A 1 75 ? -55.17400 -2.04400 47.38300 1.000 64.02000 75 ARG A C 1
ATOM 593 O O . ARG A 1 75 ? -55.10500 -2.07400 48.61700 1.000 62.27000 75 ARG A O 1
ATOM 601 N N . LYS A 1 76 ? -55.53000 -3.07600 46.63000 1.000 64.35000 76 LYS A N 1
ATOM 602 C CA . LYS A 1 76 ? -55.93900 -4.35100 47.25800 1.000 62.66000 76 LYS A CA 1
ATOM 603 C C . LYS A 1 76 ? -54.69400 -5.14900 47.61300 1.000 69.65000 76 LYS A C 1
ATOM 604 O O . LYS A 1 76 ? -54.82500 -6.14700 48.33100 1.000 70.74000 76 LYS A O 1
ATOM 610 N N . CYS A 1 77 ? -53.53200 -4.73300 47.12900 1.000 72.41000 77 CYS A N 1
ATOM 611 C CA . CYS A 1 77 ? -52.31500 -5.45800 47.56000 1.000 79.41000 77 CYS A CA 1
ATOM 612 C C . CYS A 1 77 ? -51.84900 -4.86700 48.88700 1.000 71.00000 77 CYS A C 1
ATOM 613 O O . CYS A 1 77 ? -51.41500 -5.63100 49.75100 1.000 100.39000 77 CYS A O 1
ATOM 616 N N . LEU A 1 78 ? -51.92700 -3.54900 49.02300 1.000 54.72000 78 LEU A N 1
ATOM 617 C CA . LEU A 1 78 ? -51.51800 -2.90000 50.29000 1.000 60.02000 78 LEU A CA 1
ATOM 618 C C . LEU A 1 78 ? -52.37700 -3.47900 51.40900 1.000 73.36000 78 LEU A C 1
ATOM 619 O O . LEU A 1 78 ? -51.82900 -4.17900 52.27600 1.000 72.01000 78 LEU A O 1
ATOM 624 N N . GLN A 1 79 ? -53.67900 -3.20500 51.37100 1.000 69.25000 79 GLN A N 1
ATOM 625 C CA . GLN A 1 79 ? -54.60500 -3.74600 52.38900 1.000 63.48000 79 GLN A CA 1
ATOM 626 C C . GLN A 1 79 ? -54.25600 -5.20600 52.65100 1.000 67.59000 79 GLN A C 1
ATOM 627 O O . GLN A 1 79 ? -53.91500 -5.53400 53.79200 1.000 81.71000 79 GLN A O 1
ATOM 633 N N . LEU A 1 80 ? -54.33100 -6.04500 51.62800 1.000 63.57000 80 LEU A N 1
ATOM 634 C CA . LEU A 1 80 ? -54.10400 -7.49100 51.83800 1.000 69.51000 80 LEU A CA 1
ATOM 635 C C . LEU A 1 80 ? -52.74600 -7.67600 52.50900 1.000 77.56000 80 LEU A C 1
ATOM 636 O O . LEU A 1 80 ? -52.65400 -8.49600 53.43300 1.000 84.98000 80 LEU A O 1
ATOM 641 N N . SER A 1 81 ? -51.73200 -6.94000 52.05900 1.000 76.02000 81 SER A N 1
ATOM 642 C CA . SER A 1 81 ? -50.36600 -7.13600 52.60300 1.000 80.49000 81 SER A CA 1
ATOM 643 C C . SER A 1 81 ? -50.31200 -6.62500 54.04000 1.000 81.69000 81 SER A C 1
ATOM 644 O O . SER A 1 81 ? -49.82100 -7.36400 54.90900 1.000 89.54000 81 SER A O 1
ATOM 647 N N . LEU A 1 82 ? -50.83000 -5.42100 54.27800 1.000 75.37000 82 LEU A N 1
ATOM 648 C CA . LEU A 1 82 ? -50.74800 -4.83200 55.63500 1.000 73.84000 82 LEU A CA 1
ATOM 649 C C . LEU A 1 82 ? -51.31300 -5.84300 56.63200 1.000 81.57000 82 LEU A C 1
ATOM 650 O O . LEU A 1 82 ? -50.72700 -6.00300 57.71300 1.000 85.08000 82 LEU A O 1
ATOM 655 N N . ALA A 1 83 ? -52.40100 -6.51200 56.26400 1.000 82.15000 83 ALA A N 1
ATOM 656 C CA . ALA A 1 83 ? -53.02800 -7.50100 57.16400 1.000 86.00000 83 ALA A CA 1
ATOM 657 C C . ALA A 1 83 ? -52.09900 -8.70000 57.33200 1.000 86.66000 83 ALA A C 1
ATOM 658 O O . ALA A 1 83 ? -51.91600 -9.15200 58.46900 1.000 88.40000 83 ALA A O 1
ATOM 660 N N . ASN A 1 84 ? -51.55100 -9.19700 56.22900 1.000 84.41000 84 ASN A N 1
ATOM 661 C CA . ASN A 1 84 ? -50.65200 -10.34500 56.28600 1.000 90.11000 84 ASN A CA 1
ATOM 662 C C . ASN A 1 84 ? -49.50100 -10.09800 57.25400 1.000 92.94000 84 ASN A C 1
ATOM 663 O O . ASN A 1 84 ? -49.10300 -11.00000 58.00000 1.000 91.07000 84 ASN A O 1
ATOM 668 N N . GLN A 1 85 ? -48.95400 -8.88300 57.25800 1.000 94.24000 85 GLN A N 1
ATOM 669 C CA . GLN A 1 85 ? -47.87600 -8.51700 58.16900 1.000 88.24000 85 GLN A CA 1
ATOM 670 C C . GLN A 1 85 ? -48.38300 -8.09900 59.54400 1.000 88.59000 85 GLN A C 1
ATOM 671 O O . GLN A 1 85 ? -47.58300 -7.64600 60.37100 1.000 87.81000 85 GLN A O 1
ATOM 677 N N . HIS A 1 86 ? -49.68700 -8.23900 59.79500 1.000 87.94000 86 HIS A N 1
ATOM 678 C CA . HIS A 1 86 ? -50.30400 -7.90500 61.07900 1.000 89.15000 86 HIS A CA 1
ATOM 679 C C . HIS A 1 86 ? -50.09300 -6.43900 61.44700 1.000 87.87000 86 HIS A C 1
ATOM 680 O O . HIS A 1 86 ? -49.95400 -6.09400 62.62300 1.000 99.62000 86 HIS A O 1
ATOM 687 N N . LEU A 1 87 ? -50.06900 -5.56300 60.44300 1.000 83.67000 87 LEU A N 1
ATOM 688 C CA . LEU A 1 87 ? -49.95700 -4.12800 60.68500 1.000 85.09000 87 LEU A CA 1
ATOM 689 C C . LEU A 1 87 ? -51.33500 -3.47500 60.74300 1.000 90.64000 87 LEU A C 1
ATOM 690 O O . LEU A 1 87 ? -51.71900 -2.91400 61.77500 1.000 102.24000 87 LEU A O 1
ATOM 695 N N . SER A 1 88 ? -52.08900 -3.56100 59.64900 1.000 91.55000 88 SER A N 1
ATOM 696 C CA . SER A 1 88 ? -53.46900 -3.07900 59.57800 1.000 96.37000 88 SER A CA 1
ATOM 697 C C . SER A 1 88 ? -53.64500 -1.65800 60.11100 1.000 96.59000 88 SER A C 1
ATOM 698 O O . SER A 1 88 ? -54.41300 -1.42800 61.04600 1.000 92.58000 88 SER A O 1
ATOM 701 N N . SER B 1 2 ? -37.51700 6.59500 -3.43900 1.000 106.39000 2 SER B N 1
ATOM 702 C CA . SER B 1 2 ? -37.17800 7.96100 -3.05800 1.000 105.20000 2 SER B CA 1
ATOM 703 C C . SER B 1 2 ? -36.87800 8.06000 -1.56700 1.000 102.69000 2 SER B C 1
ATOM 704 O O . SER B 1 2 ? -36.42100 9.09700 -1.08700 1.000 99.69000 2 SER B O 1
ATOM 707 N N . HIS B 1 3 ? -37.13900 6.97100 -0.83800 0.910 98.43000 3 HIS B N 1
ATOM 708 C CA . HIS B 1 3 ? -36.89400 6.96600 0.60000 0.910 94.73000 3 HIS B CA 1
ATOM 709 C C . HIS B 1 3 ? -35.41500 7.14700 0.91700 0.910 101.63000 3 HIS B C 1
ATOM 710 O O . HIS B 1 3 ? -35.06900 7.77100 1.92800 0.910 94.59000 3 HIS B O 1
ATOM 717 N N . ASN B 1 4 ? -34.53100 6.60400 0.07700 1.000 94.52000 4 ASN B N 1
ATOM 718 C CA . ASN B 1 4 ? -33.10000 6.82000 0.26600 1.000 90.67000 4 ASN B CA 1
ATOM 719 C C . ASN B 1 4 ? -32.74300 8.29200 0.11500 1.000 95.12000 4 ASN B C 1
ATOM 720 O O . ASN B 1 4 ? -31.94600 8.83000 0.89300 1.000 104.46000 4 ASN B O 1
ATOM 725 N N . ILE B 1 5 ? -33.32600 8.96100 -0.88200 1.000 92.07000 5 ILE B N 1
ATOM 726 C CA . ILE B 1 5 ? -33.05000 10.37800 -1.09200 1.000 90.15000 5 ILE B CA 1
ATOM 727 C C . ILE B 1 5 ? -33.58700 11.21000 0.06600 1.000 92.92000 5 ILE B C 1
ATOM 728 O O . ILE B 1 5 ? -32.98900 12.22800 0.43700 1.000 93.15000 5 ILE B O 1
ATOM 733 N N . ILE B 1 6 ? -34.72000 10.80500 0.64500 1.000 94.95000 6 ILE B N 1
ATOM 734 C CA . ILE B 1 6 ? -35.28200 11.52900 1.78400 1.000 93.67000 6 ILE B CA 1
ATOM 735 C C . ILE B 1 6 ? -34.32500 11.48400 2.96800 1.000 90.74000 6 ILE B C 1
ATOM 736 O O . ILE B 1 6 ? -34.07200 12.50000 3.62700 1.000 89.52000 6 ILE B O 1
ATOM 741 N N . GLU B 1 7 ? -33.77600 10.30100 3.25600 1.000 89.36000 7 GLU B N 1
ATOM 742 C CA . GLU B 1 7 ? -32.89100 10.15400 4.40600 1.000 84.93000 7 GLU B CA 1
ATOM 743 C C . GLU B 1 7 ? -31.58200 10.91200 4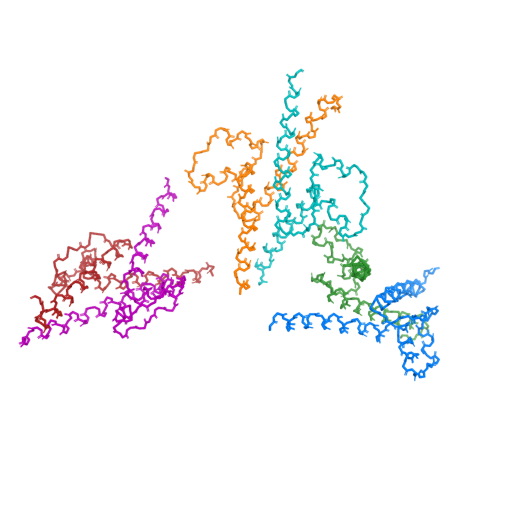.22100 1.000 82.27000 7 GLU B C 1
ATOM 744 O O . GLU B 1 7 ? -30.98200 11.35000 5.20900 1.000 80.92000 7 GLU B O 1
ATOM 750 N N . LYS B 1 8 ? -31.12000 11.07000 2.97900 1.000 85.09000 8 LYS B N 1
ATOM 751 C CA . LYS B 1 8 ? -29.89000 11.82100 2.74300 1.000 80.77000 8 LYS B CA 1
ATOM 752 C C . LYS B 1 8 ? -30.06100 13.28700 3.12400 1.000 80.48000 8 LYS B C 1
ATOM 753 O O . LYS B 1 8 ? -29.22000 13.85700 3.82900 1.000 78.18000 8 LYS B O 1
ATOM 759 N N . LYS B 1 9 ? -31.14600 13.91600 2.66600 1.000 89.11000 9 LYS B N 1
ATOM 760 C CA . LYS B 1 9 ? -31.42800 15.28600 3.08100 1.000 90.39000 9 LYS B CA 1
ATOM 761 C C . LYS B 1 9 ? -31.76500 15.35600 4.56400 1.000 84.23000 9 LYS B C 1
ATOM 762 O O . LYS B 1 9 ? -31.50400 16.37600 5.21200 1.000 81.10000 9 LYS B O 1
ATOM 768 N N . TYR B 1 10 ? -32.34900 14.28800 5.11200 1.000 78.86000 10 TYR B N 1
ATOM 769 C CA . TYR B 1 10 ? -32.59700 14.22300 6.54900 1.000 75.75000 10 TYR B CA 1
ATOM 770 C C . TYR B 1 10 ? -31.28800 14.18900 7.32900 1.000 76.18000 10 TYR B C 1
ATOM 771 O O . TYR B 1 10 ? -31.10600 14.94100 8.29400 1.000 74.16000 10 TYR B O 1
ATOM 780 N N . ARG B 1 11 ? -30.36400 13.31200 6.92900 1.000 79.13000 11 ARG B N 1
ATOM 781 C CA . ARG B 1 11 ? -29.06500 13.25600 7.59100 1.000 65.98000 11 ARG B CA 1
ATOM 782 C C . ARG B 1 11 ? -28.27400 14.53900 7.37200 1.000 67.40000 11 ARG B C 1
ATOM 783 O O . ARG B 1 11 ? -27.62600 15.04300 8.29600 1.000 69.86000 11 ARG B O 1
ATOM 791 N N . SER B 1 12 ? -28.31000 15.07700 6.15000 1.000 68.83000 12 SER B N 1
ATOM 792 C CA . SER B 1 12 ? -27.54000 16.27800 5.84400 1.000 74.74000 12 SER B CA 1
ATOM 793 C C . SER B 1 12 ? -28.04100 17.47600 6.64000 1.000 70.93000 12 SER B C 1
ATOM 794 O O . SER B 1 12 ? -27.24100 18.29500 7.10600 1.000 67.89000 12 SER B O 1
ATOM 797 N N . ASN B 1 13 ? -29.36100 17.59700 6.80700 1.000 83.93000 13 ASN B N 1
ATOM 798 C CA . ASN B 1 13 ? -29.90900 18.72200 7.55700 1.000 73.52000 13 ASN B CA 1
ATOM 799 C C . ASN B 1 13 ? -29.43600 18.70300 9.00600 1.000 68.57000 13 ASN B C 1
ATOM 800 O O . ASN B 1 13 ? -29.06400 19.74400 9.55800 1.000 65.22000 13 ASN B O 1
ATOM 805 N N . ILE B 1 14 ? -29.43900 17.52600 9.63600 1.000 64.14000 14 ILE B N 1
ATOM 806 C CA . ILE B 1 14 ? -28.96700 17.41400 11.01400 1.000 60.88000 14 ILE B CA 1
ATOM 807 C C . ILE B 1 14 ? -27.47200 17.69900 11.09300 1.000 64.94000 14 ILE B C 1
ATOM 808 O O . ILE B 1 14 ? -27.00900 18.44000 11.96800 1.000 67.49000 14 ILE B O 1
ATOM 813 N N . ASN B 1 15 ? -26.69300 17.11400 10.17800 1.000 68.79000 15 ASN B N 1
ATOM 814 C CA . ASN B 1 15 ? -25.24400 17.28500 10.22100 1.000 63.37000 15 ASN B CA 1
ATOM 815 C C . ASN B 1 15 ? -24.83300 18.72400 9.94200 1.000 63.02000 15 ASN B C 1
ATOM 816 O O . ASN B 1 15 ? -23.82900 19.19400 10.48800 1.000 71.17000 15 ASN B O 1
ATOM 821 N N . ASP B 1 16 ? -25.58400 19.43400 9.09600 1.000 61.22000 16 ASP B N 1
ATOM 822 C CA . ASP B 1 16 ? -25.28700 20.84300 8.85700 1.000 67.00000 16 ASP B CA 1
ATOM 823 C C . ASP B 1 16 ? -25.46400 21.66600 10.12700 1.000 69.42000 16 ASP B C 1
ATOM 824 O O . ASP B 1 16 ? -24.66000 22.56000 10.41200 1.000 76.91000 16 ASP B O 1
ATOM 829 N N . LYS B 1 17 ? -26.51400 21.37900 10.90200 1.000 69.27000 17 LYS B N 1
ATOM 830 C CA . LYS B 1 17 ? -26.72600 22.09300 12.15800 1.000 67.52000 17 LYS B CA 1
ATOM 831 C C . LYS B 1 17 ? -25.59300 21.82700 13.14000 1.000 64.52000 17 LYS B C 1
ATOM 832 O O . LYS B 1 17 ? -25.14100 22.74000 13.84200 1.000 62.99000 17 LYS B O 1
ATOM 838 N N . ILE B 1 18 ? -25.12600 20.578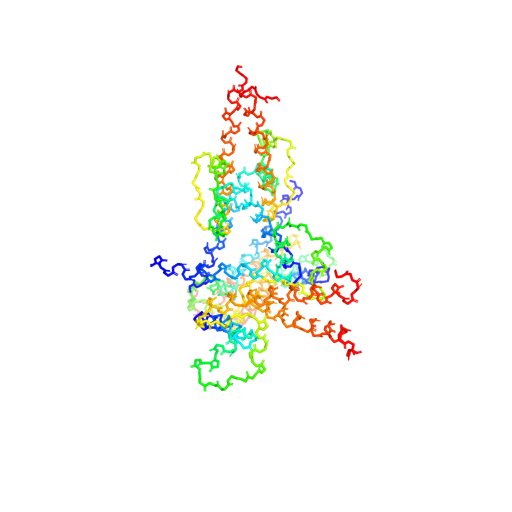00 13.21000 1.000 62.45000 18 ILE B N 1
ATOM 839 C CA . ILE B 1 18 ? -24.00700 20.24400 14.08700 1.000 66.74000 18 ILE B CA 1
ATOM 840 C C . ILE B 1 18 ? -22.74900 20.98100 13.64700 1.000 61.20000 18 ILE B C 1
ATOM 841 O O . ILE B 1 18 ? -21.95100 21.43100 14.47800 1.000 60.87000 18 ILE B O 1
ATOM 846 N N . GLU B 1 19 ? -22.55300 21.11500 12.33300 1.000 59.34000 19 GLU B N 1
ATOM 847 C CA . GLU B 1 19 ? -21.40300 21.85600 11.82400 1.000 66.39000 19 GLU B CA 1
ATOM 848 C C . GLU B 1 19 ? -21.50200 23.33800 12.16500 1.000 64.75000 19 GLU B C 1
ATOM 849 O O . GLU B 1 19 ? -20.48300 23.98800 12.42700 1.000 72.00000 19 GLU B O 1
ATOM 855 N N . GLN B 1 20 ? -22.71700 23.89300 12.15600 1.000 66.85000 20 GLN B N 1
ATOM 856 C CA . GLN B 1 20 ? -22.89700 25.28400 12.56200 1.000 68.22000 20 GLN B CA 1
ATOM 857 C C . GLN B 1 20 ? -22.52000 25.47900 14.02500 1.000 63.96000 20 GLN B C 1
ATOM 858 O O . GLN B 1 20 ? -21.98100 26.52700 14.40200 1.000 60.95000 20 GLN B O 1
ATOM 864 N N . LEU B 1 21 ? -22.81000 24.48500 14.86700 1.000 62.89000 21 LEU B N 1
ATOM 865 C CA . LEU B 1 21 ? -22.37800 24.54200 16.26000 1.000 63.30000 21 LEU B CA 1
ATOM 866 C C . LEU B 1 21 ? -20.85800 24.54900 16.36200 1.000 64.24000 21 LEU B C 1
ATOM 867 O O . LEU B 1 21 ? -20.28600 25.25900 17.19800 1.000 60.62000 21 LEU B O 1
ATOM 872 N N . ARG B 1 22 ? -20.18900 23.75300 15.52400 1.000 67.30000 22 ARG B N 1
ATOM 873 C CA . ARG B 1 22 ? -18.73100 23.70000 15.53700 1.000 64.48000 22 ARG B CA 1
ATOM 874 C C . ARG B 1 22 ? -18.12000 25.02900 15.11000 1.000 65.41000 22 ARG B C 1
ATOM 875 O O . ARG B 1 22 ? -17.02200 25.37900 15.55900 1.000 69.89000 22 ARG B O 1
ATOM 883 N N . ARG B 1 23 ? -18.81200 25.78000 14.25900 1.000 64.35000 23 ARG B N 1
ATOM 884 C CA . ARG B 1 23 ? -18.35600 27.08600 13.80600 1.000 64.14000 23 ARG B CA 1
ATOM 885 C C . ARG B 1 23 ? -18.80600 28.21900 14.72000 1.000 66.96000 23 ARG B C 1
ATOM 886 O O . ARG B 1 23 ? -18.55300 29.38700 14.40700 1.000 66.64000 23 ARG B O 1
ATOM 894 N N . THR B 1 24 ? -19.46400 27.90500 15.83300 1.000 66.65000 24 THR B N 1
ATOM 895 C CA . THR B 1 24 ? -19.98700 28.91200 16.75000 1.000 65.60000 24 THR B CA 1
ATOM 896 C C . THR B 1 24 ? -19.40900 28.80900 18.15300 1.000 63.52000 24 THR B C 1
ATOM 897 O O . THR B 1 24 ? -19.11700 29.83800 18.76900 1.000 65.65000 24 THR B O 1
ATOM 901 N N . VAL B 1 25 ? -19.22300 27.59900 18.67100 1.000 57.13000 25 VAL B N 1
ATOM 902 C CA . VAL B 1 25 ? -18.70200 27.40700 20.02300 1.000 62.46000 25 VAL B CA 1
ATOM 903 C C . VAL B 1 25 ? -17.19700 27.65000 20.02400 1.000 65.37000 25 VAL B C 1
ATOM 904 O O . VAL B 1 25 ? -16.46700 27.00900 19.25300 1.000 63.28000 25 VAL B O 1
ATOM 908 N N . PRO B 1 26 ? -16.69300 28.56800 20.85800 1.000 66.94000 26 PRO B N 1
ATOM 909 C CA . PRO B 1 26 ? -15.24600 28.85500 20.84900 1.000 67.07000 26 PRO B CA 1
ATOM 910 C C . PRO B 1 26 ? -14.37200 27.64600 21.14100 1.000 64.00000 26 PRO B C 1
ATOM 911 O O . PRO B 1 26 ? -13.30200 27.50500 20.53500 1.000 69.48000 26 PRO B O 1
ATOM 915 N N . THR B 1 27 ? -14.79100 26.76800 22.05500 1.000 61.53000 27 THR B N 1
ATOM 916 C CA . THR B 1 27 ? -13.98700 25.59500 22.37700 1.000 61.07000 27 THR B CA 1
ATOM 917 C C . THR B 1 27 ? -13.91400 24.61200 21.21700 1.000 63.23000 27 THR B C 1
ATOM 918 O O . THR B 1 27 ? -13.04300 23.73600 21.21400 1.000 65.79000 27 THR B O 1
ATOM 922 N N . LEU B 1 28 ? -14.80600 24.73900 20.23700 1.000 61.86000 28 LEU B N 1
ATOM 923 C CA . LEU B 1 28 ? -14.78600 23.89400 19.05200 1.000 63.54000 28 LEU B CA 1
ATOM 924 C C . LEU B 1 28 ? -14.08100 24.54100 17.87100 1.000 64.87000 28 LEU B C 1
ATOM 925 O O . LEU B 1 28 ? -13.47100 23.83100 17.06500 1.000 64.70000 28 LEU B O 1
ATOM 930 N N . ARG B 1 29 ? -14.16000 25.86800 17.74100 1.000 64.74000 29 ARG B N 1
ATOM 931 C CA . ARG B 1 29 ? -13.44200 26.54800 16.66800 1.000 64.70000 29 ARG B CA 1
ATOM 932 C C . ARG B 1 29 ? -11.93600 26.39200 16.82700 1.000 68.85000 29 ARG B C 1
ATOM 933 O O . ARG B 1 29 ? -11.21900 26.16900 15.84300 1.000 73.96000 29 ARG B O 1
ATOM 941 N N . VAL B 1 30 ? -11.43600 26.52100 18.05800 1.000 67.76000 30 VAL B N 1
ATOM 942 C CA . VAL B 1 30 ? -10.00700 26.35500 18.30700 1.000 65.99000 30 VAL B CA 1
ATOM 943 C C . VAL B 1 30 ? -9.58400 24.92200 18.01500 1.000 68.81000 30 VAL B C 1
ATOM 944 O O . VAL B 1 30 ? -8.50200 24.67600 17.46600 1.000 76.79000 30 VAL B O 1
ATOM 948 N N . ALA B 1 31 ? -10.42900 23.95400 18.37500 1.000 64.24000 31 ALA B N 1
ATOM 949 C CA . ALA B 1 31 ? -10.12600 22.55900 18.07700 1.000 65.69000 31 ALA B CA 1
ATOM 950 C C . ALA B 1 31 ? -10.06000 22.31900 16.57400 1.000 67.41000 31 ALA B C 1
ATOM 951 O O . ALA B 1 31 ? -9.20200 21.56800 16.09500 1.000 72.10000 31 ALA B O 1
ATOM 953 N N . TYR B 1 32 ? -10.96200 22.94400 15.81300 1.000 65.39000 32 TYR B N 1
ATOM 954 C CA . TYR B 1 32 ? -10.95800 22.76500 14.36400 1.000 72.01000 32 TYR B CA 1
ATOM 955 C C . TYR B 1 32 ? -9.69100 23.33400 13.73600 1.000 73.50000 32 TYR B C 1
ATOM 956 O O . TYR B 1 32 ? -9.12600 22.73300 12.81500 1.000 77.54000 32 TYR B O 1
ATOM 965 N N . LYS B 1 33 ? -9.23600 24.49500 14.21500 1.000 69.28000 33 LYS B N 1
ATOM 966 C CA . LYS B 1 33 ? -8.03100 25.10500 13.65900 1.000 72.87000 33 LYS B CA 1
ATOM 967 C C . LYS B 1 33 ? -6.80300 24.24000 13.90900 1.000 76.23000 33 LYS B C 1
ATOM 968 O O . LYS B 1 33 ? -5.94400 24.10000 13.03000 1.000 82.95000 33 LYS B O 1
ATOM 974 N N . LYS B 1 34 ? -6.69500 23.65900 15.10600 1.000 71.06000 34 LYS B N 1
ATOM 975 C CA . LYS B 1 34 ? -5.55100 22.80600 15.41100 1.000 75.86000 34 LYS B CA 1
ATOM 976 C C . LYS B 1 34 ? -5.54900 21.55100 14.54600 1.000 83.78000 34 LYS B C 1
ATOM 977 O O . LYS B 1 34 ? -4.49200 21.11000 14.08100 1.000 96.63000 34 LYS B O 1
ATOM 983 N N . CYS B 1 35 ? -6.72500 20.96000 14.32100 1.000 83.45000 35 CYS B N 1
ATOM 984 C CA . CYS B 1 35 ? -6.81100 19.74900 13.51300 1.000 86.73000 35 CYS B CA 1
ATOM 985 C C . CYS B 1 35 ? -6.50800 20.00200 12.04200 1.000 88.05000 35 CYS B C 1
ATOM 986 O O . CYS B 1 35 ? -6.12800 19.06500 11.33200 1.000 97.90000 35 CYS B O 1
ATOM 989 N N . ASN B 1 36 ? -6.67100 21.23800 11.56600 1.000 83.06000 36 ASN B N 1
ATOM 990 C CA . ASN B 1 36 ? -6.41700 21.57900 10.17200 1.000 87.81000 36 ASN B CA 1
ATOM 991 C C . ASN B 1 36 ? -5.22200 22.51300 10.00700 1.000 92.95000 36 ASN B C 1
ATOM 992 O O . ASN B 1 36 ? -5.06700 23.13100 8.94900 1.000 93.69000 36 ASN B O 1
ATOM 997 N N . ASP B 1 37 ? -4.37900 22.62700 11.03600 1.000 93.69000 37 ASP B N 1
ATOM 998 C CA . ASP B 1 37 ? -3.13300 23.39600 10.97100 1.000 92.38000 37 ASP B CA 1
ATOM 999 C C . ASP B 1 37 ? -3.38300 24.85000 10.57200 1.000 89.47000 37 ASP B C 1
ATOM 1000 O O . ASP B 1 37 ? -2.66500 25.41900 9.74800 1.000 100.75000 37 ASP B O 1
ATOM 1005 N N . LEU B 1 38 ? -4.40600 25.45400 11.16300 1.000 82.65000 38 LEU B N 1
ATOM 1006 C CA . LEU B 1 38 ? -4.73300 26.85200 10.93700 1.000 82.42000 38 LEU B CA 1
ATOM 1007 C C . LEU B 1 38 ? -4.14100 27.71900 12.04300 1.000 81.50000 38 LEU B C 1
ATOM 1008 O O . LEU B 1 38 ? -3.93700 27.24800 13.16500 1.000 80.44000 38 LEU B O 1
ATOM 1013 N N . PRO B 1 39 ? -3.84200 28.98800 11.76300 1.000 86.26000 39 PRO B N 1
ATOM 1014 C CA . PRO B 1 39 ? -3.25500 29.84800 12.80100 1.000 83.95000 39 PRO B CA 1
ATOM 1015 C C . PRO B 1 39 ? -4.27200 30.17300 13.88800 1.000 82.66000 39 PRO B C 1
ATOM 1016 O O . PRO B 1 39 ? -5.38100 30.63000 13.60600 1.000 80.45000 39 PRO B O 1
ATOM 1020 N N . ILE B 1 40 ? -3.88100 29.92900 15.13500 1.000 81.64000 40 ILE B N 1
ATOM 1021 C CA . ILE B 1 40 ? -4.70200 30.25000 16.29700 1.000 78.06000 40 ILE B CA 1
ATOM 1022 C C . ILE B 1 40 ? -4.25500 31.61500 16.80300 1.000 79.92000 40 ILE B C 1
ATOM 1023 O O . ILE B 1 40 ? -3.16200 31.75500 17.36000 1.000 82.04000 40 ILE B O 1
ATOM 1028 N N . THR B 1 41 ? -5.09900 32.62300 16.61100 1.000 77.80000 41 THR B N 1
ATOM 1029 C CA . THR B 1 41 ? -4.77400 33.98800 16.99200 1.000 76.26000 41 THR B CA 1
ATOM 1030 C C . THR B 1 41 ? -5.11600 34.23900 18.45900 1.000 72.75000 41 THR B C 1
ATOM 1031 O O . THR B 1 41 ? -5.69300 33.39500 19.14800 1.000 74.66000 41 THR B O 1
ATOM 1035 N N . SER B 1 42 ? -4.74200 35.42900 18.93800 1.000 71.07000 42 SER B N 1
ATOM 1036 C CA . SER B 1 42 ? -5.12400 35.83200 20.28700 1.000 73.70000 42 SER B CA 1
ATOM 1037 C C . SER B 1 42 ? -6.63100 36.02000 20.40500 1.000 78.73000 42 SER B C 1
ATOM 1038 O O . SER B 1 42 ? -7.19200 35.85500 21.49500 1.000 76.39000 42 SER B O 1
ATOM 1041 N N . ARG B 1 43 ? -7.29500 36.37100 19.30200 1.000 82.00000 43 ARG B N 1
ATOM 1042 C CA . ARG B 1 43 ? -8.75300 36.44100 19.29700 1.000 76.55000 43 ARG B CA 1
ATOM 1043 C C . ARG B 1 43 ? -9.36500 35.08200 19.61400 1.000 74.54000 43 ARG B C 1
ATOM 1044 O O . ARG B 1 43 ? -10.29600 34.97600 20.42100 1.000 78.41000 43 ARG B O 1
ATOM 1052 N N . ASP B 1 44 ? -8.84600 34.02500 18.98300 1.000 73.19000 44 ASP B N 1
ATOM 1053 C CA . ASP B 1 44 ? -9.36600 32.68000 19.19500 1.000 73.64000 44 ASP B CA 1
ATOM 1054 C C . ASP B 1 44 ? -9.07500 32.15200 20.59200 1.000 75.78000 44 ASP B C 1
ATOM 1055 O O . ASP B 1 44 ? -9.73100 31.20200 21.03000 1.000 79.58000 44 ASP B O 1
ATOM 1060 N N . LEU B 1 45 ? -8.10400 32.73200 21.29500 1.000 75.86000 45 LEU B N 1
ATOM 1061 C CA . LEU B 1 45 ? -7.74800 32.28300 22.63600 1.000 75.46000 45 LEU B CA 1
ATOM 1062 C C . LEU B 1 45 ? -8.48800 33.05200 23.72400 1.000 76.66000 45 LEU B C 1
ATOM 1063 O O . LEU B 1 45 ? -8.83700 32.47600 24.76100 1.000 77.67000 45 LEU B O 1
ATOM 1068 N N . ALA B 1 46 ? -8.73600 34.34500 23.50300 1.000 76.54000 46 ALA B N 1
ATOM 1069 C CA . ALA B 1 46 ? -9.35000 35.17200 24.53700 1.000 77.22000 46 ALA B CA 1
ATOM 1070 C C . ALA B 1 46 ? -10.82800 34.84700 24.72000 1.000 86.15000 46 ALA B C 1
ATOM 1071 O O . ALA B 1 46 ? -11.34200 34.88900 25.84400 1.000 94.15000 46 ALA B O 1
ATOM 1073 N N . ASP B 1 47 ? -11.53000 34.52000 23.63100 1.000 82.78000 47 ASP B N 1
ATOM 1074 C CA . ASP B 1 47 ? -12.96500 34.27100 23.71900 1.000 87.86000 47 ASP B CA 1
ATOM 1075 C C . ASP B 1 47 ? -13.29900 32.96900 24.43600 1.000 88.60000 47 ASP B C 1
ATOM 1076 O O . ASP B 1 47 ? -14.47700 32.72500 24.71900 1.000 97.42000 47 ASP B O 1
ATOM 1081 N N . LEU B 1 48 ? -12.30300 32.12900 24.72500 1.000 84.45000 48 LEU B N 1
ATOM 1082 C CA . LEU B 1 48 ? -12.55800 30.91800 25.49900 1.000 83.57000 48 LEU B CA 1
ATOM 1083 C C . LEU B 1 48 ? -13.06300 31.24500 26.89700 1.000 82.84000 48 LEU B C 1
ATOM 1084 O O . LEU B 1 48 ? -13.82700 30.46600 27.47600 1.000 88.42000 48 LEU B O 1
ATOM 1089 N N . ASP B 1 49 ? -12.65600 32.39200 27.44600 1.000 83.62000 49 ASP B N 1
ATOM 1090 C CA . ASP B 1 49 ? -13.11200 32.85500 28.75800 1.000 92.98000 49 ASP B CA 1
ATOM 1091 C C . ASP B 1 49 ? -12.84200 31.81500 29.84200 1.000 94.30000 49 ASP B C 1
ATOM 1092 O O . ASP B 1 49 ? -13.67200 31.56400 30.71800 1.000 91.02000 49 ASP B O 1
ATOM 1097 N N . GLY B 1 50 ? -11.65900 31.20500 29.78400 1.000 96.34000 50 GLY B N 1
ATOM 1098 C CA . GLY B 1 50 ? -11.25300 30.22300 30.76300 1.000 97.20000 50 GLY B CA 1
ATOM 1099 C C . GLY B 1 50 ? -11.64000 28.79500 30.44700 1.000 89.41000 50 GLY B C 1
ATOM 1100 O O . GLY B 1 50 ? -11.24100 27.88500 31.18600 1.000 92.45000 50 GLY B O 1
ATOM 1101 N N . LEU B 1 51 ? -12.40300 28.56600 29.38300 1.000 84.02000 51 LEU B N 1
ATOM 1102 C CA . LEU B 1 51 ? -12.80100 27.21600 29.01600 1.000 82.60000 51 LEU B CA 1
ATOM 1103 C C . LEU B 1 51 ? -11.70600 26.53800 28.20100 1.000 86.10000 51 LEU B C 1
ATOM 1104 O O . LEU B 1 51 ? -10.99500 27.17700 27.41900 1.000 83.76000 51 LEU B O 1
ATOM 1109 N N . GLU B 1 52 ? -11.57600 25.22900 28.39300 1.000 84.69000 52 GLU B N 1
ATOM 1110 C CA . GLU B 1 52 ? -10.53300 24.47700 27.70600 1.000 85.75000 52 GLU B CA 1
ATOM 1111 C C . GLU B 1 52 ? -10.99900 24.05600 26.31400 1.000 80.96000 52 GLU B C 1
ATOM 1112 O O . GLU B 1 52 ? -12.17400 23.72500 26.12500 1.000 83.16000 52 GLU B O 1
ATOM 1118 N N . PRO B 1 53 ? -10.09700 24.07200 25.33600 1.000 77.58000 53 PRO B N 1
ATOM 1119 C CA . PRO B 1 53 ? -10.45800 23.60400 23.99300 1.000 72.12000 53 PRO B CA 1
ATOM 1120 C C . PRO B 1 53 ? -10.76800 22.11600 23.98400 1.000 71.43000 53 PRO B C 1
ATOM 1121 O O . PRO B 1 53 ? -10.24400 21.33900 24.78500 1.000 76.55000 53 PRO B O 1
ATOM 1125 N N . ALA B 1 54 ? -11.64000 21.72500 23.05800 1.000 68.37000 54 ALA B N 1
ATOM 1126 C CA . ALA B 1 54 ? -12.00500 20.32400 22.91800 1.000 68.53000 54 ALA B CA 1
ATOM 1127 C C . ALA B 1 54 ? -10.85600 19.52100 22.31800 1.000 72.40000 54 ALA B C 1
ATOM 1128 O O . ALA B 1 54 ? -10.10500 20.00200 21.46400 1.000 71.85000 54 ALA B O 1
ATOM 1130 N N . THR B 1 55 ? -10.72200 18.27800 22.78200 1.000 74.48000 55 THR B N 1
ATOM 1131 C CA . THR B 1 55 ? -9.68800 17.38900 22.26300 1.000 75.51000 55 THR B CA 1
ATOM 1132 C C . THR B 1 55 ? -10.14300 16.70900 20.97500 1.000 73.58000 55 THR B C 1
ATOM 1133 O O . THR B 1 55 ? -9.48800 16.82600 19.93400 1.000 74.60000 55 THR B O 1
ATOM 1137 N N . LYS B 1 56 ? -11.26100 15.99400 21.02900 1.000 72.54000 56 LYS B N 1
ATOM 1138 C CA . LYS B 1 56 ? -11.83400 15.34500 19.85900 1.000 69.13000 56 LYS B CA 1
ATOM 1139 C C . LYS B 1 56 ? -13.04300 16.12800 19.36100 1.000 65.13000 56 LYS B C 1
ATOM 1140 O O . LYS B 1 56 ? -13.66500 16.89600 20.09800 1.000 73.46000 56 LYS B O 1
ATOM 1146 N N . LEU B 1 57 ? -13.36700 15.92900 18.08300 1.000 61.81000 57 LEU B N 1
ATOM 1147 C CA . LEU B 1 57 ? -14.34300 16.75900 17.38600 1.000 60.61000 57 LEU B CA 1
ATOM 1148 C C . LEU B 1 57 ? -15.48900 15.93200 16.80800 1.000 62.09000 57 LEU B C 1
ATOM 1149 O O . LEU B 1 57 ? -16.03100 16.26300 15.75200 1.000 60.35000 57 LEU B O 1
ATOM 1154 N N . ASN B 1 58 ? -15.87000 14.85700 17.49100 1.000 62.38000 58 ASN B N 1
ATOM 1155 C CA . ASN B 1 58 ? -16.99400 14.04300 17.05400 1.000 59.99000 58 ASN B CA 1
ATOM 1156 C C . ASN B 1 58 ? -18.31200 14.72900 17.41500 1.000 66.42000 58 ASN B C 1
ATOM 1157 O O . ASN B 1 58 ? -18.34200 15.80500 18.01900 1.000 60.58000 58 ASN B O 1
ATOM 1162 N N . LYS B 1 59 ? -19.42300 14.09100 17.03600 0.750 60.12000 59 LYS B N 1
ATOM 1163 C CA . LYS B 1 59 ? -20.73800 14.66800 17.30200 1.000 55.69000 59 LYS B CA 1
ATOM 1164 C C . LYS B 1 59 ? -20.99800 14.79300 18.79800 1.000 56.35000 59 LYS B C 1
ATOM 1165 O O . LYS B 1 59 ? -21.61000 15.76800 19.25100 1.000 56.60000 59 LYS B O 1
ATOM 1171 N N . ALA B 1 60 ? -20.55600 13.80500 19.58000 1.000 56.95000 60 ALA B N 1
ATOM 1172 C CA . ALA B 1 60 ? -20.75400 13.86100 21.02500 1.000 57.35000 60 ALA B CA 1
ATOM 1173 C C . ALA B 1 60 ? -20.02100 15.04600 21.64300 1.000 56.99000 60 ALA B C 1
ATOM 1174 O O . ALA B 1 60 ? -20.56500 15.73600 22.51300 1.000 58.06000 60 ALA B O 1
ATOM 1176 N N . SER B 1 61 ? -18.78200 15.29600 21.20900 1.000 53.54000 61 SER B N 1
ATOM 1177 C CA . SER B 1 61 ? -18.01000 16.39900 21.77300 1.000 53.77000 61 SER B CA 1
ATOM 1178 C C . SER B 1 61 ? -18.58700 17.74800 21.36200 1.000 52.31000 61 SER B C 1
ATOM 1179 O O . SER B 1 61 ? -18.56800 18.70200 22.14900 1.000 54.23000 61 SER B O 1
ATOM 1182 N N . ILE B 1 62 ? -19.09000 17.85100 20.13000 1.000 53.04000 62 ILE B N 1
ATOM 1183 C CA . ILE B 1 62 ? -19.68600 19.10300 19.67100 1.000 55.74000 62 ILE B CA 1
ATOM 1184 C C . ILE B 1 62 ? -20.90200 19.45200 20.52100 0.650 64.13000 62 ILE B C 1
ATOM 1185 O O . ILE B 1 62 ? -21.05900 20.59100 20.97400 1.000 63.49000 62 ILE B O 1
ATOM 1190 N N . LEU B 1 63 ? -21.77800 18.47100 20.75300 1.000 61.01000 63 LEU B N 1
ATOM 1191 C CA . LEU B 1 63 ? -22.94900 18.71100 21.59000 1.000 62.41000 63 LEU B CA 1
ATOM 1192 C C . LEU B 1 63 ? -22.55000 19.00900 23.03000 1.000 62.57000 63 LEU B C 1
ATOM 1193 O O . LEU B 1 63 ? -23.11200 19.91000 23.66300 1.000 61.44000 63 LEU B O 1
ATOM 1198 N N . THR B 1 64 ? -21.58200 18.26000 23.56400 1.000 55.44000 64 THR B N 1
ATOM 1199 C CA . THR B 1 64 ? -21.17300 18.45800 24.95200 1.000 52.46000 64 THR B CA 1
ATOM 1200 C C . THR B 1 64 ? -20.58600 19.84700 25.16400 1.000 57.24000 64 THR B C 1
ATOM 1201 O O . THR B 1 64 ? -20.89400 20.51400 26.15900 1.000 61.48000 64 THR B O 1
ATOM 1205 N N . LYS B 1 65 ? -19.73900 20.30300 24.23800 1.000 57.34000 65 LYS B N 1
ATOM 1206 C CA . LYS B 1 65 ? -19.18700 21.64900 24.34900 1.000 58.70000 65 LYS B CA 1
ATOM 1207 C C . LYS B 1 65 ? -20.24300 22.71300 24.08000 1.000 54.95000 65 LYS B C 1
ATOM 1208 O O . LYS B 1 65 ? -20.17300 23.80800 24.64800 1.000 53.64000 65 LYS B O 1
ATOM 1214 N N . SER B 1 66 ? -21.21600 22.41900 23.21400 1.000 60.36000 66 SER B N 1
ATOM 1215 C CA . SER B 1 66 ? -22.31000 23.35900 22.98800 1.000 62.36000 66 SER B CA 1
ATOM 1216 C C . SER B 1 66 ? -23.15200 23.53500 24.24600 1.000 59.07000 66 SER B C 1
ATOM 1217 O O . SER B 1 66 ? -23.55300 24.65600 24.58000 1.000 56.96000 66 SER B O 1
ATOM 1220 N N . ILE B 1 67 ? -23.43500 22.43700 24.95200 1.000 57.96000 67 ILE B N 1
ATOM 1221 C CA . ILE B 1 67 ? -24.14100 22.53500 26.22800 1.000 60.82000 67 ILE B CA 1
ATOM 1222 C C . ILE B 1 67 ? -23.30100 23.30300 27.23800 1.000 62.61000 67 ILE B C 1
ATOM 1223 O O . ILE B 1 67 ? -23.80900 24.16800 27.96400 1.000 64.00000 67 ILE B O 1
ATOM 1228 N N . GLU B 1 68 ? -22.00100 23.00400 27.29700 1.000 64.96000 68 GLU B N 1
ATOM 1229 C CA . GLU B 1 68 ?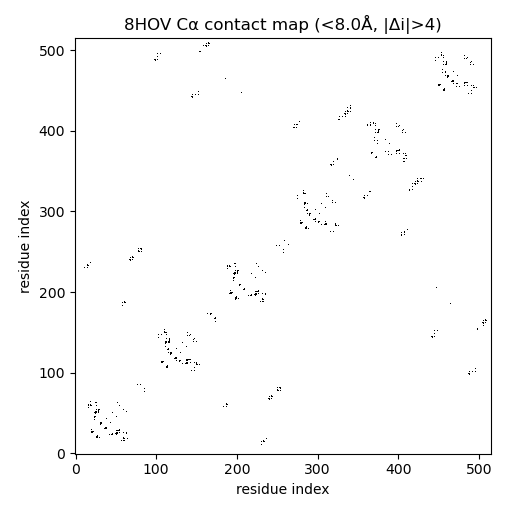 -21.12100 23.67700 28.24500 1.000 65.58000 68 GLU B CA 1
ATOM 1230 C C . GLU B 1 68 ? -20.99200 25.16300 27.93400 1.000 62.22000 68 GLU B C 1
ATOM 1231 O O . GLU B 1 68 ? -20.84200 25.97900 28.85100 1.000 66.51000 68 GLU B O 1
ATOM 1237 N N . TYR B 1 69 ? -21.04800 25.53400 26.65300 1.000 60.99000 69 TYR B N 1
ATOM 1238 C CA . TYR B 1 69 ? -20.98000 26.94500 26.28500 1.000 63.52000 69 TYR B CA 1
ATOM 1239 C C . TYR B 1 69 ? -22.24500 27.68900 26.69700 1.000 64.30000 69 TYR B C 1
ATOM 1240 O O . TYR B 1 69 ? -22.18200 28.85900 27.09300 1.000 66.38000 69 TYR B O 1
ATOM 1249 N N . ILE B 1 70 ? -23.40400 27.03000 26.60100 1.000 63.99000 70 ILE B N 1
ATOM 1250 C CA . ILE B 1 70 ? -24.66500 27.66900 26.97400 1.000 65.72000 70 ILE B CA 1
ATOM 1251 C C . ILE B 1 70 ? -24.67900 27.99800 28.46200 1.000 66.21000 70 ILE B C 1
ATOM 1252 O O . ILE B 1 70 ? -25.03600 29.11100 28.86700 1.000 64.35000 70 ILE B O 1
ATOM 1257 N N . CYS B 1 71 ? -24.29100 27.03100 29.29700 1.000 66.66000 71 CYS B N 1
ATOM 1258 C CA . CYS B 1 71 ? -24.25100 27.26800 30.73700 1.000 69.42000 71 CYS B CA 1
ATOM 1259 C C . CYS B 1 71 ? -23.25500 28.36500 31.08500 1.000 74.57000 71 CYS B C 1
ATOM 1260 O O . CYS B 1 71 ? -23.51600 29.19800 31.96100 1.000 77.48000 71 CYS B O 1
ATOM 1263 N N . HIS B 1 72 ? -22.10400 28.38000 30.40900 1.000 81.71000 72 HIS B N 1
ATOM 1264 C CA . HIS B 1 72 ? -21.12600 29.44100 30.62800 1.000 76.63000 72 HIS B CA 1
ATOM 1265 C C . HIS B 1 72 ? -21.68700 30.80300 30.23800 1.000 74.76000 72 HIS B C 1
ATOM 1266 O O . HIS B 1 72 ? -21.46700 31.79700 30.94000 1.000 73.64000 72 HIS B O 1
ATOM 1273 N N . LEU B 1 73 ? -22.41000 30.87200 29.11700 1.000 71.06000 73 LEU B N 1
ATOM 1274 C CA . LEU B 1 73 ? -22.93300 32.15300 28.65300 1.000 74.75000 73 LEU B CA 1
ATOM 1275 C C . LEU B 1 73 ? -24.01100 32.68800 29.58800 1.000 83.12000 73 LEU B C 1
ATOM 1276 O O . LEU B 1 73 ? -23.96100 33.85100 30.00500 1.000 90.42000 73 LEU B O 1
ATOM 1281 N N . GLU B 1 74 ? -24.99200 31.85200 29.93700 1.000 83.72000 74 GLU B N 1
ATOM 1282 C CA . GLU B 1 74 ? -26.08300 32.32600 30.78300 1.000 77.22000 74 GLU B CA 1
ATOM 1283 C C . GLU B 1 74 ? -25.59900 32.66300 32.18800 1.000 78.17000 74 GLU B C 1
ATOM 1284 O O . GLU B 1 74 ? -26.16400 33.55000 32.83700 1.000 88.22000 74 GLU B O 1
ATOM 1290 N N . ARG B 1 75 ? -24.56500 31.97300 32.67500 1.000 77.39000 75 ARG B N 1
ATOM 1291 C CA . ARG B 1 75 ? -23.94500 32.37700 33.93200 1.000 76.62000 75 ARG B CA 1
ATOM 1292 C C . ARG B 1 75 ? -23.28000 33.74100 33.80200 1.000 79.67000 75 ARG B C 1
ATOM 1293 O O . ARG B 1 75 ? -23.35700 34.56800 34.71800 1.000 82.13000 75 ARG B O 1
ATOM 1301 N N . LYS B 1 76 ? -22.61800 33.99600 32.66900 1.000 82.82000 76 LYS B N 1
ATOM 1302 C CA . LYS B 1 76 ? -21.97800 35.29200 32.47100 1.000 83.06000 76 LYS B CA 1
ATOM 1303 C C . LYS B 1 76 ? -23.00900 36.38600 32.22200 1.000 81.87000 76 LYS B C 1
ATOM 1304 O O . LYS B 1 76 ? -22.87100 37.50300 32.73400 1.000 79.76000 76 LYS B O 1
ATOM 1310 N N . CYS B 1 77 ? -24.04600 36.08700 31.43400 1.000 84.77000 77 CYS B N 1
ATOM 1311 C CA . CYS B 1 77 ? -25.12200 37.05300 31.22900 1.000 85.25000 77 CYS B CA 1
ATOM 1312 C C . CYS B 1 77 ? -25.83700 37.37700 32.53600 1.000 85.08000 77 CYS B C 1
ATOM 1313 O O . CYS B 1 77 ? -26.30000 38.50700 32.72600 1.000 83.08000 77 CYS B O 1
ATOM 1316 N N . LEU B 1 78 ? -25.94000 36.40400 33.44600 1.000 78.99000 78 LEU B N 1
ATOM 1317 C CA . LEU B 1 78 ? -26.62000 36.63900 34.71700 1.000 78.66000 78 LEU B CA 1
ATOM 1318 C C . LEU B 1 78 ? -25.85000 37.62400 35.58800 1.000 81.97000 78 LEU B C 1
ATOM 1319 O O . LEU B 1 78 ? -26.42400 38.59000 36.10400 1.000 84.31000 78 LEU B O 1
ATOM 1324 N N . GLN B 1 79 ? -24.54700 37.39200 35.76700 1.000 79.05000 79 GLN B N 1
ATOM 1325 C CA . GLN B 1 79 ? -23.75800 38.24400 36.65000 1.000 79.03000 79 GLN B CA 1
ATOM 1326 C C . GLN B 1 79 ? -23.61900 39.65400 36.09500 1.000 77.28000 79 GLN B C 1
ATOM 1327 O O . GLN B 1 79 ? -23.57200 40.62000 36.86500 1.000 78.48000 79 GLN B O 1
ATOM 1333 N N . LEU B 1 80 ? -23.54300 39.79300 34.77100 1.000 76.86000 80 LEU B N 1
ATOM 1334 C CA . LEU B 1 80 ? -23.48600 41.11700 34.16300 1.000 82.94000 80 LEU B CA 1
ATOM 1335 C C . LEU B 1 80 ? -24.78000 41.88700 34.39700 1.000 87.62000 80 LEU B C 1
ATOM 1336 O O . LEU B 1 80 ? -24.75500 43.07600 34.73800 1.000 87.25000 80 LEU B O 1
ATOM 1341 N N . SER B 1 81 ? -25.92600 41.22200 34.22000 0.890 94.15000 81 SER B N 1
ATOM 1342 C CA . SER B 1 81 ? -27.20900 41.89300 34.40400 0.890 86.14000 81 SER B CA 1
ATOM 1343 C C . SER B 1 81 ? -27.44700 42.27100 35.86000 0.890 84.69000 81 SER B C 1
ATOM 1344 O O . SER B 1 81 ? -28.06900 43.30300 36.13600 0.890 86.07000 81 SER B O 1
ATOM 1347 N N . LEU B 1 82 ? -26.97200 41.45000 36.80100 1.000 76.52000 82 LEU B N 1
ATOM 1348 C CA . LEU B 1 82 ? -27.07800 41.80300 38.21300 1.000 82.27000 82 LEU B CA 1
ATOM 1349 C C . LEU B 1 82 ? -26.29500 43.07400 38.52000 1.000 90.86000 82 LEU B C 1
ATOM 1350 O O . LEU B 1 82 ? -26.73400 43.90200 39.32700 1.000 94.89000 82 LEU B O 1
ATOM 1355 N N . ALA B 1 83 ? -25.13000 43.24300 37.89000 1.000 89.06000 83 ALA B N 1
ATOM 1356 C CA . ALA B 1 83 ? -24.32400 44.43700 38.12800 1.000 91.60000 83 ALA B CA 1
ATOM 1357 C C . ALA B 1 83 ? -24.98300 45.68100 37.54500 1.000 93.93000 83 ALA B C 1
ATOM 1358 O O . ALA B 1 83 ? -24.98600 46.74300 38.17900 1.000 98.02000 83 ALA B O 1
ATOM 1360 N N . ASN B 1 84 ? -25.54000 45.57300 36.33600 1.000 95.17000 84 ASN B N 1
ATOM 1361 C CA . ASN B 1 84 ? -26.17300 46.72900 35.70800 1.000 98.55000 84 ASN B CA 1
ATOM 1362 C C . ASN B 1 84 ? -27.38400 47.19800 36.50400 1.000 104.23000 84 ASN B C 1
ATOM 1363 O O . ASN B 1 84 ? -27.63200 48.40400 36.62000 1.000 115.20000 84 ASN B O 1
ATOM 1368 N N . GLN B 1 85 ? -28.14800 46.26000 37.06200 1.000 101.65000 85 GLN B N 1
ATOM 1369 C CA . GLN B 1 85 ? -29.29700 46.58900 37.89500 1.000 100.53000 85 GLN B CA 1
ATOM 1370 C C . GLN B 1 85 ? -28.91200 46.85400 39.34500 1.000 101.95000 85 GLN B C 1
ATOM 1371 O O . GLN B 1 85 ? -29.80200 47.08600 40.17100 1.000 102.58000 85 GLN B O 1
ATOM 1377 N N . HIS B 1 86 ? -27.61600 46.81800 39.66400 1.000 102.91000 86 HIS B N 1
ATOM 1378 C CA . HIS B 1 86 ? -27.10800 47.11100 41.00500 1.000 104.22000 86 HIS B CA 1
ATOM 1379 C C . HIS B 1 86 ? -27.70500 46.16000 42.04200 1.000 99.76000 86 HIS B C 1
ATOM 1380 O O . HIS B 1 86 ? -28.19500 46.57400 43.09500 1.000 104.46000 86 HIS B O 1
ATOM 1387 N N . LEU B 1 87 ? -27.65800 44.86300 41.73000 1.000 95.00000 87 LEU B N 1
ATOM 1388 C CA . LEU B 1 87 ? -28.20400 43.82600 42.59800 1.000 89.65000 87 LEU B CA 1
ATOM 1389 C C . LEU B 1 87 ? -27.16800 42.76200 42.94100 1.000 91.24000 87 LEU B C 1
ATOM 1390 O O . LEU B 1 87 ? -27.53400 41.64800 43.32900 1.000 88.42000 87 LEU B O 1
ATOM 1395 N N . SER B 1 88 ? -25.88400 43.08000 42.80700 1.000 101.76000 88 SER B N 1
ATOM 1396 C CA . SER B 1 88 ? -24.82000 42.12300 43.08700 1.000 89.68000 88 SER B CA 1
ATOM 1397 C C . SER B 1 88 ? -24.71600 41.82900 44.57900 1.000 87.19000 88 SER B C 1
ATOM 1398 O O . SER B 1 88 ? -24.80800 40.67700 45.00200 1.000 90.91000 88 SER B O 1
ATOM 1401 N N . ASN C 1 4 ? -59.11600 18.77600 10.93300 1.000 102.75000 4 ASN C N 1
ATOM 1402 C CA . ASN C 1 4 ? -60.19900 18.64900 11.94300 1.000 117.62000 4 ASN C CA 1
ATOM 1403 C C . ASN C 1 4 ? -59.60500 18.74900 13.35000 1.000 116.37000 4 ASN C C 1
ATOM 1404 O O . ASN C 1 4 ? -58.79600 17.87400 13.70800 1.000 113.70000 4 ASN C O 1
ATOM 1409 N N . ILE C 1 5 ? -59.99300 19.77500 14.11000 1.000 118.23000 5 ILE C N 1
ATOM 1410 C CA . ILE C 1 5 ? -59.52600 19.89000 15.52100 1.000 117.23000 5 ILE C CA 1
ATOM 1411 C C . ILE C 1 5 ? -60.12200 18.72400 16.30900 1.000 113.55000 5 ILE C C 1
ATOM 1412 O O . ILE C 1 5 ? -59.39500 18.11400 17.10600 1.000 113.96000 5 ILE C O 1
ATOM 1417 N N . ILE C 1 6 ? -61.39900 18.43000 16.08000 1.000 113.24000 6 ILE C N 1
ATOM 1418 C CA . ILE C 1 6 ? -62.05000 17.28200 16.76800 1.000 110.77000 6 ILE C CA 1
ATOM 1419 C C . ILE C 1 6 ? -61.10600 16.09000 16.68300 1.000 105.12000 6 ILE C C 1
ATOM 1420 O O . ILE C 1 6 ? -60.80300 15.50300 17.73200 1.000 103.49000 6 ILE C O 1
ATOM 1425 N N . GLU C 1 7 ? -60.65400 15.75100 15.47800 1.000 103.66000 7 GLU C N 1
ATOM 1426 C CA . GLU C 1 7 ? -59.83400 14.54900 15.38000 1.000 100.77000 7 GLU C CA 1
ATOM 1427 C C . GLU C 1 7 ? -58.60200 14.62000 16.27600 1.000 101.44000 7 GLU C C 1
ATOM 1428 O O . GLU C 1 7 ? -58.12900 13.58200 16.75400 1.000 97.27000 7 GLU C O 1
ATOM 1434 N N . LYS C 1 8 ? -58.06800 15.82100 16.51400 1.000 103.15000 8 LYS C N 1
ATOM 1435 C CA . LYS C 1 8 ? -56.90200 15.94500 17.38500 1.000 99.54000 8 LYS C CA 1
ATOM 1436 C C . LYS C 1 8 ? -57.24300 15.56900 18.82200 1.000 105.76000 8 LYS C C 1
ATOM 1437 O O . LYS C 1 8 ? -56.40700 15.00100 19.53500 1.000 105.96000 8 LYS C O 1
ATOM 1443 N N . LYS C 1 9 ? -58.46300 15.88400 19.26500 1.000 98.26000 9 LYS C N 1
ATOM 1444 C CA . LYS C 1 9 ? -58.87800 15.52700 20.61700 1.000 95.02000 9 LYS C CA 1
ATOM 1445 C C . LYS C 1 9 ? -58.89200 14.01600 20.80600 1.000 90.18000 9 LYS C C 1
ATOM 1446 O O . LYS C 1 9 ? -58.51200 13.51100 21.86900 1.000 86.26000 9 LYS C O 1
ATOM 1452 N N . TYR C 1 10 ? -59.34100 13.27900 19.78700 1.000 89.18000 10 TYR C N 1
ATOM 1453 C CA . TYR C 1 10 ? -59.36900 11.82300 19.87700 1.000 84.87000 10 TYR C CA 1
ATOM 1454 C C . TYR C 1 10 ? -57.96500 11.24900 20.03000 1.000 87.03000 10 TYR C C 1
ATOM 1455 O O . TYR C 1 10 ? -57.73900 10.35600 20.85500 1.000 76.84000 10 TYR C O 1
ATOM 1464 N N . ARG C 1 11 ? -57.01000 11.74300 19.23800 1.000 84.14000 11 ARG C N 1
ATOM 1465 C CA . ARG C 1 11 ? -55.63200 11.28400 19.37500 1.000 81.38000 11 ARG C CA 1
ATOM 1466 C C . ARG C 1 11 ? -55.03500 11.71900 20.70700 1.000 77.48000 11 ARG C C 1
ATOM 1467 O O . ARG C 1 11 ? -54.32500 10.94500 21.35900 1.000 69.23000 11 ARG C O 1
ATOM 1475 N N . SER C 1 12 ? -55.30700 12.95900 21.12200 1.000 79.51000 12 SER C N 1
ATOM 1476 C CA . SER C 1 12 ? -54.75100 13.46400 22.37300 1.000 79.44000 12 SER C CA 1
ATOM 1477 C C . SER C 1 12 ? -55.26800 12.67700 23.57000 1.000 78.70000 12 SER C C 1
ATOM 1478 O O . SER C 1 12 ? -54.49400 12.31600 24.46500 1.000 78.00000 12 SER C O 1
ATOM 1481 N N . ASN C 1 13 ? -56.57300 12.39500 23.60300 1.000 76.56000 13 ASN C N 1
ATOM 1482 C CA . ASN C 1 13 ? -57.14700 11.69200 24.74600 1.000 76.73000 13 ASN C CA 1
ATOM 1483 C C . ASN C 1 13 ? -56.62400 10.26500 24.84800 1.000 72.70000 13 ASN C C 1
ATOM 1484 O O . ASN C 1 13 ? -56.45600 9.74700 25.95800 1.000 74.34000 13 ASN C O 1
ATOM 1489 N N . ILE C 1 14 ? -56.36300 9.61500 23.71200 1.000 68.31000 14 ILE C N 1
ATOM 1490 C CA . ILE C 1 14 ? -55.73700 8.29800 23.75100 1.000 68.04000 14 ILE C CA 1
ATOM 1491 C C . ILE C 1 14 ? -54.28800 8.41200 24.20800 1.000 75.75000 14 ILE C C 1
ATOM 1492 O O . ILE C 1 14 ? -53.82500 7.63000 25.04800 1.000 65.04000 14 ILE C O 1
ATOM 1497 N N . ASN C 1 15 ? -53.55300 9.39200 23.67500 1.000 73.25000 15 ASN C N 1
ATOM 1498 C CA . ASN C 1 15 ? -52.16000 9.57000 24.07300 1.000 68.95000 15 ASN C CA 1
ATOM 1499 C C . ASN C 1 15 ? -52.04500 9.93500 25.54700 1.000 73.05000 15 ASN C C 1
ATOM 1500 O O . ASN C 1 15 ? -51.12200 9.48200 26.23400 1.000 77.54000 15 ASN C O 1
ATOM 1505 N N . ASP C 1 16 ? -52.97300 10.75200 26.05200 1.000 74.55000 16 ASP C N 1
ATOM 1506 C CA . ASP C 1 16 ? -52.92700 11.14100 27.45900 1.000 74.72000 16 ASP C CA 1
ATOM 1507 C C . ASP C 1 16 ? -53.07600 9.93000 28.37100 1.000 67.56000 16 ASP C C 1
ATOM 1508 O O . ASP C 1 16 ? -52.40600 9.83600 29.40600 1.000 69.51000 16 ASP C O 1
ATOM 1513 N N . LYS C 1 17 ? -53.95200 8.99100 28.00600 1.000 68.72000 17 LYS C N 1
ATOM 1514 C CA . LYS C 1 17 ? -54.09500 7.77500 28.79800 1.000 69.80000 17 LYS C CA 1
ATOM 1515 C C . LYS C 1 17 ? -52.89600 6.85200 28.62500 1.000 64.25000 17 LYS C C 1
ATOM 1516 O O . LYS C 1 17 ? -52.58400 6.06800 29.52800 1.000 65.69000 17 LYS C O 1
ATOM 1522 N N . ILE C 1 18 ? -52.21800 6.92400 27.47700 1.000 65.04000 18 ILE C N 1
ATOM 1523 C CA . ILE C 1 18 ? -50.98000 6.17100 27.29500 1.000 62.62000 18 ILE C CA 1
ATOM 1524 C C . ILE C 1 18 ? -49.90700 6.67800 28.25100 1.000 61.47000 18 ILE C C 1
ATOM 1525 O O . ILE C 1 18 ? -49.17800 5.89100 28.86700 1.000 57.81000 18 ILE C O 1
ATOM 1530 N N . GLU C 1 19 ? -49.79500 8.00200 28.39200 1.000 62.36000 19 GLU C N 1
ATOM 1531 C CA . GLU C 1 19 ? -48.80400 8.57200 29.29900 1.000 66.89000 19 GLU C CA 1
ATOM 1532 C C . GLU C 1 19 ? -49.11000 8.23500 30.75300 1.000 66.60000 19 GLU C C 1
ATOM 1533 O O . GLU C 1 19 ? -48.18400 8.07300 31.55600 1.000 74.98000 19 GLU C O 1
ATOM 1539 N N . GLN C 1 20 ? -50.39200 8.13400 31.11100 1.000 68.25000 20 GLN C N 1
ATOM 1540 C CA . GLN C 1 20 ? -50.75000 7.75300 32.47400 1.000 70.83000 20 GLN C CA 1
ATOM 1541 C C . GLN C 1 20 ? -50.26300 6.34600 32.79700 1.000 71.71000 20 GLN C C 1
ATOM 1542 O O . GLN C 1 20 ? -49.78400 6.08800 33.90700 1.000 69.93000 20 GLN C O 1
ATOM 1548 N N . LEU C 1 21 ? -50.38100 5.42200 31.83900 1.000 64.22000 21 LEU C N 1
ATOM 1549 C CA . LEU C 1 21 ? -49.85400 4.07600 32.04200 1.000 61.94000 21 LEU C CA 1
ATOM 1550 C C . LEU C 1 21 ? -48.34300 4.10200 32.23800 1.000 66.35000 21 LEU C C 1
ATOM 1551 O O . LEU C 1 21 ? -47.80000 3.33900 33.04500 1.000 66.20000 21 LEU C O 1
ATOM 1556 N N . ARG C 1 22 ? -47.64800 4.96800 31.49600 1.000 65.68000 22 ARG C N 1
ATOM 1557 C CA . ARG C 1 22 ? -46.20400 5.09800 31.66200 1.000 69.05000 22 ARG C CA 1
ATOM 1558 C C . ARG C 1 22 ? -45.85600 5.59200 33.06000 1.000 71.07000 22 ARG C C 1
ATOM 1559 O O . ARG C 1 22 ? -44.86200 5.15700 33.65300 1.000 84.50000 22 ARG C O 1
ATOM 1567 N N . ARG C 1 23 ? -46.66500 6.49800 33.60600 1.000 68.73000 23 ARG C N 1
ATOM 1568 C CA . ARG C 1 23 ? -46.43500 7.02100 34.94500 1.000 67.61000 23 ARG C CA 1
ATOM 1569 C C . ARG C 1 23 ? -47.01200 6.13200 36.04000 1.000 70.61000 23 ARG C C 1
ATOM 1570 O O . ARG C 1 23 ? -46.81000 6.42600 37.22300 1.000 74.69000 23 ARG C O 1
ATOM 1578 N N . THR C 1 24 ? -47.71500 5.05800 35.68400 1.000 69.47000 24 THR C N 1
ATOM 1579 C CA . THR C 1 24 ? -48.31600 4.15600 36.65800 1.000 69.29000 24 THR C CA 1
ATOM 1580 C C . THR C 1 24 ? -47.57900 2.82900 36.77000 1.000 66.48000 24 THR C C 1
ATOM 1581 O O . THR C 1 24 ? -47.29400 2.37400 37.88200 1.000 67.89000 24 THR C O 1
ATOM 1585 N N . VAL C 1 25 ? -47.25800 2.20000 35.64700 1.000 64.76000 25 VAL C N 1
ATOM 1586 C CA . VAL C 1 25 ? -46.57400 0.90100 35.68000 1.000 65.79000 25 VAL C CA 1
ATOM 1587 C C . VAL C 1 25 ? -45.12800 1.10700 36.11800 1.000 66.87000 25 VAL C C 1
ATOM 1588 O O . VAL C 1 25 ? -44.41400 1.93300 35.52000 1.000 66.91000 25 VAL C O 1
ATOM 1592 N N . PRO C 1 26 ? -44.65600 0.40200 37.15200 1.000 66.46000 26 PRO C N 1
ATOM 1593 C CA . PRO C 1 26 ? -43.27300 0.62000 37.61500 1.000 71.04000 26 PRO C CA 1
ATOM 1594 C C . PRO C 1 26 ? -42.21900 0.36200 36.55200 1.000 65.38000 26 PRO C C 1
ATOM 1595 O O . PRO C 1 26 ? -41.22000 1.08800 36.49400 1.000 63.61000 26 PRO C O 1
ATOM 1599 N N . THR C 1 27 ? -42.40800 -0.65300 35.70500 1.000 63.88000 27 THR C N 1
ATOM 1600 C CA . THR C 1 27 ? -41.41700 -0.94400 34.67400 1.000 63.57000 27 THR C CA 1
ATOM 1601 C C . THR C 1 27 ? -41.32200 0.16700 33.63600 1.000 63.08000 27 THR C C 1
ATOM 1602 O O . THR C 1 27 ? -40.31600 0.24900 32.92500 1.000 68.60000 27 THR C O 1
ATOM 1606 N N . LEU C 1 28 ? -42.33800 1.02000 33.53700 1.000 65.67000 28 LEU C N 1
ATOM 1607 C CA . LEU C 1 28 ? -42.28700 2.17800 32.65400 1.000 66.87000 28 LEU C CA 1
ATOM 1608 C C . LEU C 1 28 ? -41.78100 3.42600 33.36400 1.000 68.98000 28 LEU C C 1
ATOM 1609 O O . LEU C 1 28 ? -41.14900 4.27700 32.72900 1.000 69.27000 28 LEU C O 1
ATOM 1614 N N . ARG C 1 29 ? -42.04900 3.55200 34.66600 1.000 73.43000 29 ARG C N 1
ATOM 1615 C CA . ARG C 1 29 ? -41.52700 4.68000 35.43100 1.000 74.28000 29 ARG C CA 1
ATOM 1616 C C . ARG C 1 29 ? -40.00700 4.62800 35.51900 1.000 75.64000 29 ARG C C 1
ATOM 1617 O O . ARG C 1 29 ? -39.33700 5.66400 35.43400 1.000 82.40000 29 ARG C O 1
ATOM 1625 N N . VAL C 1 30 ? -39.44700 3.43000 35.70000 1.000 71.58000 30 VAL C N 1
ATOM 1626 C CA . VAL C 1 30 ? -37.99700 3.28300 35.80200 1.000 74.02000 30 VAL C CA 1
ATOM 1627 C C . VAL C 1 30 ? -37.32900 3.67300 34.48800 1.000 75.62000 30 VAL C C 1
ATOM 1628 O O . VAL C 1 30 ? -36.30900 4.37200 34.47300 1.000 78.44000 30 VAL C O 1
ATOM 1632 N N . ALA C 1 31 ? -37.89300 3.21800 33.36600 1.000 73.92000 31 ALA C N 1
ATOM 1633 C CA . ALA C 1 31 ? -37.29600 3.50700 32.06500 1.000 73.66000 31 ALA C CA 1
ATOM 1634 C C . ALA C 1 31 ? -37.31000 4.99900 31.76400 1.000 77.42000 31 ALA C C 1
ATOM 1635 O O . ALA C 1 31 ? -36.35000 5.53400 31.19600 1.000 81.21000 31 ALA C O 1
ATOM 1637 N N . TYR C 1 32 ? -38.39600 5.68700 32.12600 1.000 74.45000 32 TYR C N 1
ATOM 1638 C CA . TYR C 1 32 ? -38.49000 7.11900 31.86600 1.000 79.95000 32 TYR C CA 1
ATOM 1639 C C . TYR C 1 32 ? -37.43200 7.90200 32.63300 1.000 83.30000 32 TYR C C 1
ATOM 1640 O O . TYR C 1 32 ? -36.99400 8.96500 32.17700 1.000 90.52000 32 TYR C O 1
ATOM 1649 N N . LYS C 1 33 ? -37.00900 7.39600 33.79400 1.000 82.43000 33 LYS C N 1
ATOM 1650 C CA . LYS C 1 33 ? -36.00300 8.09600 34.58600 1.000 85.06000 33 LYS C CA 1
ATOM 1651 C C . LYS C 1 33 ? -34.62200 8.04300 33.94100 1.000 84.53000 33 LYS C C 1
ATOM 1652 O O . LYS C 1 33 ? -33.85400 9.00500 34.05400 1.000 89.79000 33 LYS C O 1
ATOM 1658 N N . LYS C 1 34 ? -34.28400 6.93600 33.27300 1.000 82.23000 34 LYS C N 1
ATOM 1659 C CA . LYS C 1 34 ? -32.95400 6.80000 32.68200 1.000 83.59000 34 LYS C CA 1
ATOM 1660 C C . LYS C 1 34 ? -32.72700 7.82500 31.57700 1.000 85.87000 34 LYS C C 1
ATOM 1661 O O . LYS C 1 34 ? -31.72900 8.55500 31.58400 1.000 90.87000 34 LYS C O 1
ATOM 1667 N N . CYS C 1 35 ? -33.65000 7.89600 30.61500 1.000 83.69000 35 CYS C N 1
ATOM 1668 C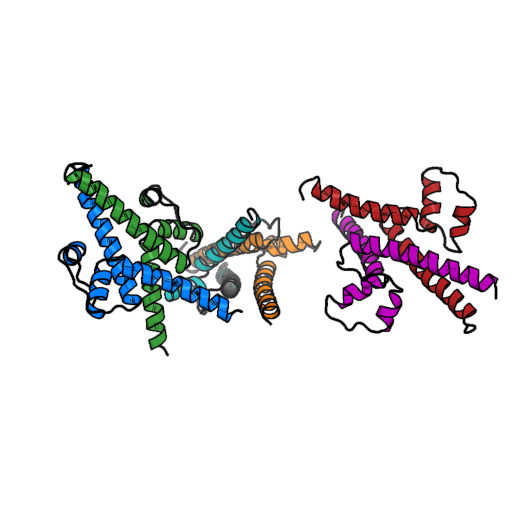 CA . CYS C 1 35 ? -33.46600 8.77200 29.46400 1.000 89.09000 35 CYS C CA 1
ATOM 1669 C C . CYS C 1 35 ? -33.58800 10.24700 29.82200 1.000 95.42000 35 CYS C C 1
ATOM 1670 O O . CYS C 1 35 ? -33.07400 11.09400 29.08300 1.000 106.16000 35 CYS C O 1
ATOM 1673 N N . ASN C 1 36 ? -34.25100 10.57500 30.93000 1.000 93.54000 36 ASN C N 1
ATOM 1674 C CA . ASN C 1 36 ? -34.38900 11.95400 31.38000 1.000 95.05000 36 ASN C CA 1
ATOM 1675 C C . ASN C 1 36 ? -33.39300 12.31600 32.47500 1.000 99.54000 36 ASN C C 1
ATOM 1676 O O . ASN C 1 36 ? -33.49200 13.40400 33.05400 1.000 101.00000 36 ASN C O 1
ATOM 1681 N N . ASP C 1 37 ? -32.43700 11.43000 32.76500 1.000 98.60000 37 ASP C N 1
ATOM 1682 C CA . ASP C 1 37 ? -31.38200 11.67300 33.74900 1.000 102.87000 37 ASP C CA 1
ATOM 1683 C C . ASP C 1 37 ? -31.98200 11.96800 35.12600 1.000 99.60000 37 ASP C C 1
ATOM 1684 O O . ASP C 1 37 ? -31.73000 13.00200 35.74800 1.000 100.85000 37 ASP C O 1
ATOM 1689 N N . LEU C 1 38 ? -32.78900 11.02900 35.59000 1.000 95.31000 38 LEU C N 1
ATOM 1690 C CA . LEU C 1 38 ? -33.46000 11.12100 36.87500 1.000 93.66000 38 LEU C CA 1
ATOM 1691 C C . LEU C 1 38 ? -32.90200 10.08500 37.84400 1.000 92.78000 38 LEU C C 1
ATOM 1692 O O . LEU C 1 38 ? -32.40200 9.03400 37.42900 1.000 89.41000 38 LEU C O 1
ATOM 1697 N N . PRO C 1 39 ? -32.97300 10.33900 39.16100 1.000 96.98000 39 PRO C N 1
ATOM 1698 C CA . PRO C 1 39 ? -32.37700 9.41700 40.13900 1.000 87.79000 39 PRO C CA 1
ATOM 1699 C C . PRO C 1 39 ? -33.19200 8.13300 40.26700 1.000 84.99000 39 PRO C C 1
ATOM 1700 O O . PRO C 1 39 ? -34.37700 8.17200 40.59300 1.000 92.88000 39 PRO C O 1
ATOM 1704 N N . ILE C 1 40 ? -32.53400 7.00000 40.04100 1.000 78.59000 40 ILE C N 1
ATOM 1705 C CA . ILE C 1 40 ? -33.13400 5.69400 40.30200 1.000 80.98000 40 ILE C CA 1
ATOM 1706 C C . ILE C 1 40 ? -32.83800 5.34200 41.75400 1.000 86.41000 40 ILE C C 1
ATOM 1707 O O . ILE C 1 40 ? -31.68400 5.11000 42.12400 1.000 93.80000 40 ILE C O 1
ATOM 1712 N N . THR C 1 41 ? -33.87700 5.31000 42.57800 1.000 90.13000 41 THR C N 1
ATOM 1713 C CA . THR C 1 41 ? -33.73700 5.02800 43.99700 1.000 83.67000 41 THR C CA 1
ATOM 1714 C C . THR C 1 41 ? -34.11000 3.57800 44.28200 1.000 85.49000 41 THR C C 1
ATOM 1715 O O . THR C 1 41 ? -34.64700 2.86500 43.43100 1.000 86.37000 41 THR C O 1
ATOM 1719 N N . SER C 1 42 ? -33.81100 3.14400 45.50800 1.000 89.62000 42 SER C N 1
ATOM 1720 C CA . SER C 1 42 ? -34.22400 1.81600 45.93700 1.000 88.50000 42 SER C CA 1
ATOM 1721 C C . SER C 1 42 ? -35.73700 1.69800 46.02100 1.000 88.18000 42 SER C C 1
ATOM 1722 O O . SER C 1 42 ? -36.26900 0.58700 45.93100 1.000 89.41000 42 SER C O 1
ATOM 1725 N N . ARG C 1 43 ? -36.43500 2.82100 46.20600 1.000 88.69000 43 ARG C N 1
ATOM 1726 C CA . ARG C 1 43 ? -37.88900 2.80100 46.15000 1.000 89.14000 43 ARG C CA 1
ATOM 1727 C C . ARG C 1 43 ? -38.36200 2.40700 44.76200 1.000 87.54000 43 ARG C C 1
ATOM 1728 O O . ARG C 1 43 ? -39.29600 1.61100 44.61900 1.000 88.01000 43 ARG C O 1
ATOM 1736 N N . ASP C 1 44 ? -37.73100 2.96700 43.72700 1.000 86.24000 44 ASP C N 1
ATOM 1737 C CA . ASP C 1 44 ? -38.08800 2.61200 42.35900 1.000 82.88000 44 ASP C CA 1
ATOM 1738 C C . ASP C 1 44 ? -37.76300 1.15400 42.07500 1.000 82.09000 44 ASP C C 1
ATOM 1739 O O . ASP C 1 44 ? -38.55000 0.44500 41.43700 1.000 92.79000 44 ASP C O 1
ATOM 1744 N N . LEU C 1 45 ? -36.60200 0.69000 42.54000 1.000 79.31000 45 LEU C N 1
ATOM 1745 C CA . LEU C 1 45 ? -36.23400 -0.70600 42.34400 1.000 79.70000 45 LEU C CA 1
ATOM 1746 C C . LEU C 1 45 ? -37.14400 -1.64100 43.12900 1.000 74.57000 45 LEU C C 1
ATOM 1747 O O . LEU C 1 45 ? -37.33700 -2.79500 42.73100 1.000 68.53000 45 LEU C O 1
ATOM 1752 N N . ALA C 1 46 ? -37.71100 -1.16300 44.23900 1.000 79.68000 46 ALA C N 1
ATOM 1753 C CA . ALA C 1 46 ? -38.63200 -1.98700 45.01400 1.000 81.48000 46 ALA C CA 1
ATOM 1754 C C . ALA C 1 46 ? -39.98500 -2.12000 44.32900 1.000 75.08000 46 ALA C C 1
ATOM 1755 O O . ALA C 1 46 ? -40.64600 -3.15600 44.46200 1.000 73.08000 46 ALA C O 1
ATOM 1757 N N . ASP C 1 47 ? -40.41300 -1.08600 43.59800 1.000 76.40000 47 ASP C N 1
ATOM 1758 C CA . ASP C 1 47 ? -41.70800 -1.13500 42.92600 1.000 78.91000 47 ASP C CA 1
ATOM 1759 C C . ASP C 1 47 ? -41.72800 -2.16500 41.80600 1.000 76.75000 47 ASP C C 1
ATOM 1760 O O . ASP C 1 47 ? -42.80100 -2.66300 41.44500 1.000 88.80000 47 ASP C O 1
ATOM 1765 N N . LEU C 1 48 ? -40.56300 -2.49300 41.24300 1.000 74.00000 48 LEU C N 1
ATOM 1766 C CA . LEU C 1 48 ? -40.51100 -3.47000 40.16100 1.000 74.46000 48 LEU C CA 1
ATOM 1767 C C . LEU C 1 48 ? -40.96400 -4.84800 40.62600 1.000 77.67000 48 LEU C C 1
ATOM 1768 O O . LEU C 1 48 ? -41.59300 -5.58500 39.85800 1.000 89.58000 48 LEU C O 1
ATOM 1773 N N . ASP C 1 49 ? -40.66200 -5.20600 41.87600 1.000 76.89000 49 ASP C N 1
ATOM 1774 C CA . ASP C 1 49 ? -41.04700 -6.49700 42.45200 1.000 79.35000 49 ASP C CA 1
ATOM 1775 C C . ASP C 1 49 ? -40.53200 -7.65700 41.60300 1.000 82.12000 49 ASP C C 1
ATOM 1776 O O . ASP C 1 49 ? -41.20800 -8.67100 41.41800 1.000 80.87000 49 ASP C O 1
ATOM 1781 N N . GLY C 1 50 ? -39.31600 -7.50400 41.08000 1.000 82.44000 50 GLY C N 1
ATOM 1782 C CA . GLY C 1 50 ? -38.69300 -8.52600 40.26900 1.000 81.53000 50 GLY C CA 1
ATOM 1783 C C . GLY C 1 50 ? -38.97800 -8.43500 38.78500 1.000 82.61000 50 GLY C C 1
ATOM 1784 O O . GLY C 1 50 ? -38.35100 -9.16500 38.00600 1.000 83.02000 50 GLY C O 1
ATOM 1785 N N . LEU C 1 51 ? -39.89600 -7.56900 38.36700 1.000 80.86000 51 LEU C N 1
ATOM 1786 C CA . LEU C 1 51 ? -40.19500 -7.42400 36.94900 1.000 85.31000 51 LEU C CA 1
ATOM 1787 C C . LEU C 1 51 ? -39.04100 -6.73800 36.22700 1.000 80.35000 51 LEU C C 1
ATOM 1788 O O . LEU C 1 51 ? -38.42900 -5.80100 36.74700 1.000 77.09000 51 LEU C O 1
ATOM 1793 N N . GLU C 1 52 ? -38.74900 -7.21100 35.02200 1.000 80.12000 52 GLU C N 1
ATOM 1794 C CA . GLU C 1 52 ? -37.65000 -6.65100 34.24500 1.000 85.31000 52 GLU C CA 1
ATOM 1795 C C . GLU C 1 52 ? -38.03300 -5.27000 33.72200 1.000 82.76000 52 GLU C C 1
ATOM 1796 O O . GLU C 1 52 ? -39.09600 -5.12000 33.10700 1.000 80.29000 52 GLU C O 1
ATOM 1802 N N . PRO C 1 53 ? -37.21400 -4.24400 33.95300 1.000 82.57000 53 PRO C N 1
ATOM 1803 C CA . PRO C 1 53 ? -37.56800 -2.89800 33.48800 1.000 77.95000 53 PRO C CA 1
ATOM 1804 C C . PRO C 1 53 ? -37.64000 -2.82700 31.97000 1.000 79.03000 53 PRO C C 1
ATOM 1805 O O . PRO C 1 53 ? -36.91800 -3.52500 31.25600 1.000 90.18000 53 PRO C O 1
ATOM 1809 N N . ALA C 1 54 ? -38.52800 -1.96400 31.48300 1.000 76.08000 54 ALA C N 1
ATOM 1810 C CA . ALA C 1 54 ? -38.70500 -1.80000 30.04800 1.000 75.20000 54 ALA C CA 1
ATOM 1811 C C . ALA C 1 54 ? -37.51000 -1.08100 29.43600 1.000 69.95000 54 ALA C C 1
ATOM 1812 O O . ALA C 1 54 ? -36.92100 -0.18500 30.04800 1.000 77.54000 54 ALA C O 1
ATOM 1814 N N . THR C 1 55 ? -37.14900 -1.48400 28.21900 1.000 70.59000 55 THR C N 1
ATOM 1815 C CA . THR C 1 55 ? -36.04100 -0.86200 27.49900 1.000 83.07000 55 THR C CA 1
ATOM 1816 C C . THR C 1 55 ? -36.53300 0.26300 26.59000 1.000 74.61000 55 THR C C 1
ATOM 1817 O O . THR C 1 55 ? -36.11900 1.41700 26.73800 1.000 75.58000 55 THR C O 1
ATOM 1821 N N . LYS C 1 56 ? -37.41400 -0.06100 25.65000 1.000 72.73000 56 LYS C N 1
ATOM 1822 C CA . LYS C 1 56 ? -38.01600 0.93600 24.77900 1.000 70.50000 56 LYS C CA 1
ATOM 1823 C C . LYS C 1 56 ? -39.31900 1.44200 25.38400 1.000 69.04000 56 LYS C C 1
ATOM 1824 O O . LYS C 1 56 ? -40.00400 0.72700 26.12100 1.000 70.72000 56 LYS C O 1
ATOM 1830 N N . LEU C 1 57 ? -39.65700 2.68700 25.06600 1.000 65.28000 57 LEU C N 1
ATOM 1831 C CA . LEU C 1 57 ? -40.80700 3.36400 25.65000 1.000 61.28000 57 LEU C CA 1
ATOM 1832 C C . LEU C 1 57 ? -41.81000 3.78100 24.57900 1.000 65.97000 57 LEU C C 1
ATOM 1833 O O . LEU C 1 57 ? -42.34200 4.89300 24.59900 1.000 65.49000 57 LEU C O 1
ATOM 1838 N N . ASN C 1 58 ? -42.08200 2.88900 23.62800 1.000 65.84000 58 ASN C N 1
ATOM 1839 C CA . ASN C 1 58 ? -43.07600 3.13900 22.59600 1.000 59.22000 58 ASN C CA 1
ATOM 1840 C C . ASN C 1 58 ? -44.46600 2.75200 23.10300 1.000 57.74000 58 ASN C C 1
ATOM 1841 O O . ASN C 1 58 ? -44.63200 2.25700 24.22000 1.000 60.44000 58 ASN C O 1
ATOM 1846 N N . LYS C 1 59 ? -45.48300 2.98200 22.26700 1.000 61.30000 59 LYS C N 1
ATOM 1847 C CA . LYS C 1 59 ? -46.85100 2.65600 22.66400 1.000 55.26000 59 LYS C CA 1
ATOM 1848 C C . LYS C 1 59 ? -47.01900 1.16200 22.90700 1.000 57.14000 59 LYS C C 1
ATOM 1849 O O . LYS C 1 59 ? -47.67800 0.75300 23.87100 1.000 55.41000 59 LYS C O 1
ATOM 1855 N N . ALA C 1 60 ? -46.43700 0.33000 22.04000 1.000 55.03000 60 ALA C N 1
ATOM 1856 C CA . ALA C 1 60 ? -46.59500 -1.11400 22.18400 1.000 56.65000 60 ALA C CA 1
ATOM 1857 C C . ALA C 1 60 ? -45.97100 -1.61500 23.48100 1.000 58.71000 60 ALA C C 1
ATOM 1858 O O . ALA C 1 60 ? -46.55500 -2.45300 24.17700 1.000 60.89000 60 ALA C O 1
ATOM 1860 N N . SER C 1 61 ? -44.78100 -1.11200 23.82100 1.000 57.69000 61 SER C N 1
ATOM 1861 C CA . SER C 1 61 ? -44.12700 -1.51700 25.06100 1.000 61.03000 61 SER C CA 1
ATOM 1862 C C . SER C 1 61 ? -44.91300 -1.05300 26.28100 1.000 57.33000 61 SER C C 1
ATOM 1863 O O . SER C 1 61 ? -44.99400 -1.77100 27.28500 1.000 59.62000 61 SER C O 1
ATOM 1866 N N . ILE C 1 62 ? -45.48100 0.15200 26.21800 1.000 51.28000 62 ILE C N 1
ATOM 1867 C CA . ILE C 1 62 ? -46.29700 0.65500 27.32100 1.000 56.17000 62 ILE C CA 1
ATOM 1868 C C . ILE C 1 62 ? -47.50800 -0.24500 27.53500 1.000 62.07000 62 ILE C C 1
ATOM 1869 O O . ILE C 1 62 ? -47.84500 -0.60500 28.67000 1.000 56.69000 62 ILE C O 1
ATOM 1874 N N . LEU C 1 63 ? -48.18200 -0.62100 26.44600 1.000 62.47000 63 LEU C N 1
ATOM 1875 C CA . LEU C 1 63 ? -49.31600 -1.53300 26.55600 1.000 57.77000 63 LEU C CA 1
ATOM 1876 C C . LEU C 1 63 ? -48.87200 -2.91900 27.01000 1.000 56.96000 63 LEU C C 1
ATOM 1877 O O . LEU C 1 63 ? -49.52100 -3.53600 27.86200 1.000 64.20000 63 LEU C O 1
ATOM 1882 N N . THR C 1 64 ? -47.76600 -3.42200 26.45400 1.000 58.05000 64 THR C N 1
ATOM 1883 C CA . THR C 1 64 ? -47.28000 -4.74700 26.82700 1.000 62.15000 64 THR C CA 1
ATOM 1884 C C . THR C 1 64 ? -46.89200 -4.80200 28.29900 1.000 62.95000 64 THR C C 1
ATOM 1885 O O . THR C 1 64 ? -47.20400 -5.77500 28.99600 1.000 64.48000 64 THR C O 1
ATOM 1889 N N . LYS C 1 65 ? -46.20800 -3.76600 28.79000 1.000 61.77000 65 LYS C N 1
ATOM 1890 C CA . LYS C 1 65 ? -45.84800 -3.72400 30.20300 1.000 62.73000 65 LYS C CA 1
ATOM 1891 C C . LYS C 1 65 ? -47.08000 -3.57000 31.08600 1.000 60.71000 65 LYS C C 1
ATOM 1892 O O . LYS C 1 65 ? -47.13300 -4.12800 32.18800 1.000 59.33000 65 LYS C O 1
ATOM 1898 N N . SER C 1 66 ? -48.07600 -2.80900 30.62500 1.000 61.43000 66 SER C N 1
ATOM 1899 C CA . SER C 1 66 ? -49.31000 -2.66500 31.39300 1.000 58.01000 66 SER C CA 1
ATOM 1900 C C . SER C 1 66 ? -50.02700 -4.00100 31.53700 1.000 54.00000 66 SER C C 1
ATOM 1901 O O . SER C 1 66 ? -50.55300 -4.31800 32.61000 1.000 55.01000 66 SER C O 1
ATOM 1904 N N . ILE C 1 67 ? -50.06100 -4.79700 30.46600 1.000 53.45000 67 ILE C N 1
ATOM 1905 C CA . ILE C 1 67 ? -50.61900 -6.14300 30.55700 1.000 51.15000 67 ILE C CA 1
ATOM 1906 C C . ILE C 1 67 ? -49.80400 -6.98800 31.52700 1.000 55.01000 67 ILE C C 1
ATOM 1907 O O . ILE C 1 67 ? -50.35600 -7.76400 32.31600 1.000 58.85000 67 ILE C O 1
ATOM 1912 N N . GLU C 1 68 ? -48.47600 -6.85400 31.47500 1.000 67.02000 68 GLU C N 1
ATOM 1913 C CA . GLU C 1 68 ? -47.60800 -7.59600 32.38500 1.000 62.74000 68 GLU C CA 1
ATOM 1914 C C . GLU C 1 68 ? -47.87600 -7.21600 33.83600 1.000 56.52000 68 GLU C C 1
ATOM 1915 O O . GLU C 1 68 ? -47.94800 -8.08300 34.71600 1.000 57.42000 68 GLU C O 1
ATOM 1921 N N . TYR C 1 69 ? -48.02300 -5.91700 34.10600 1.000 55.10000 69 TYR C N 1
ATOM 1922 C CA . TYR C 1 69 ? -48.22200 -5.46000 35.47800 1.000 59.70000 69 TYR C CA 1
ATOM 1923 C C . TYR C 1 69 ? -49.57900 -5.89500 36.02100 1.000 61.70000 69 TYR C C 1
ATOM 1924 O O . TYR C 1 69 ? -49.70300 -6.21300 37.21000 1.000 65.10000 69 TYR C O 1
ATOM 1933 N N . ILE C 1 70 ? -50.60600 -5.90800 35.16900 1.000 55.25000 70 ILE C N 1
ATOM 1934 C CA . ILE C 1 70 ? -51.93700 -6.32500 35.60500 1.000 55.87000 70 ILE C CA 1
ATOM 1935 C C . ILE C 1 70 ? -51.92000 -7.78400 36.04500 1.000 59.17000 70 ILE C C 1
ATOM 1936 O O . ILE C 1 70 ? -52.42300 -8.13400 37.11900 1.000 61.29000 70 ILE C O 1
ATOM 1941 N N . CYS C 1 71 ? -51.31500 -8.65900 35.25900 1.000 63.33000 71 CYS C N 1
ATOM 1942 C CA . CYS C 1 71 ? -51.34100 -10.09700 35.61900 1.000 70.20000 71 CYS C CA 1
ATOM 1943 C C . CYS C 1 71 ? -50.50900 -10.30900 36.88600 1.000 69.16000 71 CYS C C 1
ATOM 1944 O O . CYS C 1 71 ? -50.93100 -11.09500 37.76500 1.000 66.05000 71 CYS C O 1
ATOM 1947 N N . HIS C 1 72 ? -49.38100 -9.61200 36.98100 1.000 67.46000 72 HIS C N 1
ATOM 1948 C CA . HIS C 1 72 ? -48.50100 -9.73300 38.16800 1.000 67.38000 72 HIS C CA 1
ATOM 1949 C C . HIS C 1 72 ? -49.27100 -9.31100 39.41500 1.000 67.74000 72 HIS C C 1
ATOM 1950 O O . HIS C 1 72 ? -49.27000 -10.07400 40.39000 1.000 69.14000 72 HIS C O 1
ATOM 1957 N N . LEU C 1 73 ? -49.90700 -8.14500 39.36700 1.000 61.10000 73 LEU C N 1
ATOM 1958 C CA . LEU C 1 73 ? -50.64200 -7.64200 40.54800 1.000 57.81000 73 LEU C CA 1
ATOM 1959 C C . LEU C 1 73 ? -51.72500 -8.65800 40.90300 1.000 63.87000 73 LEU C C 1
ATOM 1960 O O . LEU C 1 73 ? -51.91700 -8.91300 42.08700 1.000 64.49000 73 LEU C O 1
ATOM 1965 N N . GLU C 1 74 ? -52.37600 -9.23700 39.89900 1.000 72.22000 74 GLU C N 1
ATOM 1966 C CA . GLU C 1 74 ? -53.46100 -10.21500 40.14900 1.000 60.21000 74 GLU C CA 1
ATOM 1967 C C . GLU C 1 74 ? -52.89300 -11.39400 40.92500 1.000 60.51000 74 GLU C C 1
ATOM 1968 O O . GLU C 1 74 ? -53.44700 -11.73400 41.97300 1.000 66.88000 74 GLU C O 1
ATOM 1974 N N . ARG C 1 75 ? -51.81500 -11.97900 40.42000 1.000 67.52000 75 ARG C N 1
ATOM 1975 C CA . ARG C 1 75 ? -51.23300 -13.16900 41.08400 1.000 69.49000 75 ARG C CA 1
ATOM 1976 C C . ARG C 1 75 ? -50.81600 -12.79100 42.50800 1.000 67.37000 75 ARG C C 1
ATOM 1977 O O . ARG C 1 75 ? -51.01600 -13.60400 43.43100 1.000 65.43000 75 ARG C O 1
ATOM 1985 N N . LYS C 1 76 ? -50.28000 -11.58500 42.67500 1.000 67.59000 76 LYS C N 1
ATOM 1986 C CA . LYS C 1 76 ? -49.80400 -11.15800 44.01100 1.000 65.18000 76 LYS C CA 1
ATOM 1987 C C . LYS C 1 76 ? -51.00300 -11.13000 44.95100 1.000 68.42000 76 LYS C C 1
ATOM 1988 O O . LYS C 1 76 ? -50.92800 -11.75400 46.01000 1.000 74.68000 76 LYS C O 1
ATOM 1994 N N . CYS C 1 77 ? -52.07700 -10.46000 44.54400 1.000 68.44000 77 CYS C N 1
ATOM 1995 C CA . CYS C 1 77 ? -53.28900 -10.37100 45.38900 1.000 64.90000 77 CYS C CA 1
ATOM 1996 C C . CYS C 1 77 ? -53.74300 -11.78600 45.71500 1.000 63.29000 77 CYS C C 1
ATOM 1997 O O . CYS C 1 77 ? -54.03300 -12.04700 46.87400 0.840 67.78000 77 CYS C O 1
ATOM 2000 N N . LEU C 1 78 ? -53.76900 -12.66500 44.72100 1.000 59.88000 78 LEU C N 1
ATOM 2001 C CA . LEU C 1 78 ? -54.28100 -14.03000 44.97000 1.000 61.37000 78 LEU C CA 1
ATOM 2002 C C . LEU C 1 78 ? -53.44500 -14.66700 46.07700 1.000 69.54000 78 LEU C C 1
ATOM 2003 O O . LEU C 1 78 ? -54.03100 -15.07500 47.08100 1.000 72.73000 78 LEU C O 1
ATOM 2008 N N . GLN C 1 79 ? -52.12300 -14.70200 45.91600 1.000 71.54000 79 GLN C N 1
ATOM 2009 C CA . GLN C 1 79 ? -51.28000 -15.40000 46.91800 1.000 70.37000 79 GLN C CA 1
ATOM 2010 C C . GLN C 1 79 ? -51.45000 -14.73700 48.28300 1.000 68.95000 79 GLN C C 1
ATOM 2011 O O . GLN C 1 79 ? -51.49800 -15.46300 49.27800 1.000 73.40000 79 GLN C O 1
ATOM 2017 N N . LEU C 1 80 ? -51.53900 -13.41000 48.32200 1.000 63.46000 80 LEU C N 1
ATOM 2018 C CA . LEU C 1 80 ? -51.64100 -12.69100 49.61400 1.000 66.95000 80 LEU C CA 1
ATOM 2019 C C . LEU C 1 80 ? -52.93700 -13.10000 50.31100 1.000 78.13000 80 LEU C C 1
ATOM 2020 O O . LEU C 1 80 ? -52.89200 -13.42900 51.50900 1.000 86.29000 80 LEU C O 1
ATOM 2025 N N . SER C 1 81 ? -54.04600 -13.09400 49.57900 1.000 76.19000 81 SER C N 1
ATOM 2026 C CA . SER C 1 81 ? -55.36100 -13.44500 50.15900 1.000 76.64000 81 SER C CA 1
ATOM 2027 C C . SER C 1 81 ? -55.33800 -14.90600 50.59400 1.000 78.99000 81 SER C C 1
ATOM 2028 O O . SER C 1 81 ? -55.97200 -15.23900 51.61200 1.000 85.31000 81 SER C O 1
ATOM 2031 N N . LEU C 1 82 ? -54.61800 -15.73900 49.85400 1.000 72.63000 82 LEU C N 1
ATOM 2032 C CA . LEU C 1 82 ? -54.50900 -17.15700 50.25700 1.000 79.13000 82 LEU C CA 1
ATOM 2033 C C . LEU C 1 82 ? -53.79200 -17.21700 51.60500 1.000 86.22000 82 LEU C C 1
ATOM 2034 O O . LEU C 1 82 ? -54.14200 -18.09000 52.41800 1.000 91.36000 82 LEU C O 1
ATOM 2039 N N . ALA C 1 83 ? -52.85200 -16.30200 51.84800 1.000 84.12000 83 ALA C N 1
ATOM 2040 C CA . ALA C 1 83 ? -52.21700 -16.30300 53.16200 1.000 85.61000 83 ALA C CA 1
ATOM 2041 C C . ALA C 1 83 ? -53.13900 -15.72000 54.22600 1.000 85.21000 83 ALA C C 1
ATOM 2042 O O . ALA C 1 83 ? -53.18500 -16.22100 55.35500 1.000 98.16000 83 ALA C O 1
ATOM 2044 N N . ASN C 1 84 ? -53.87300 -14.65600 53.88800 1.000 80.12000 84 ASN C N 1
ATOM 2045 C CA . ASN C 1 84 ? -54.76400 -14.02900 54.86000 1.000 85.78000 84 ASN C CA 1
ATOM 2046 C C . ASN C 1 84 ? -55.86900 -14.98400 55.29300 1.000 92.54000 84 ASN C C 1
ATOM 2047 O O . ASN C 1 84 ? -56.16500 -15.10900 56.48700 1.000 98.43000 84 ASN C O 1
ATOM 2052 N N . GLN C 1 85 ? -56.48900 -15.67200 54.33600 1.000 90.90000 85 GLN C N 1
ATOM 2053 C CA . GLN C 1 85 ? -57.51300 -16.66200 54.64500 1.000 92.60000 85 GLN C CA 1
ATOM 2054 C C . GLN C 1 85 ? -56.92600 -18.00300 55.06900 1.000 93.30000 85 GLN C C 1
ATOM 2055 O O . GLN C 1 85 ? -57.68200 -18.97000 55.22100 1.000 100.86000 85 GLN C O 1
ATOM 2061 N N . HIS C 1 86 ? -55.60700 -18.07600 55.26100 1.000 89.56000 86 HIS C N 1
ATOM 2062 C CA . HIS C 1 86 ? -54.91900 -19.29000 55.70100 1.000 94.05000 86 HIS C CA 1
ATOM 2063 C C . HIS C 1 86 ? -55.19600 -20.45300 54.74500 1.000 92.20000 86 HIS C C 1
ATOM 2064 O O . HIS C 1 86 ? -55.72200 -21.50100 55.12300 1.000 90.75000 86 HIS C O 1
ATOM 2071 N N . LEU C 1 87 ? -54.82500 -20.24000 53.48300 1.000 93.85000 87 LEU C N 1
ATOM 2072 C CA . LEU C 1 87 ? -55.02400 -21.22800 52.43500 1.000 93.45000 87 LEU C CA 1
ATOM 2073 C C . LEU C 1 87 ? -53.74700 -21.60000 51.69700 1.000 101.23000 87 LEU C C 1
ATOM 2074 O O . LEU C 1 87 ? -53.73800 -22.61800 50.99400 1.000 100.33000 87 LEU C O 1
ATOM 2079 N N . SER C 1 88 ? -52.68000 -20.81900 51.83500 1.000 99.20000 88 SER C N 1
ATOM 2080 C CA . SER C 1 88 ? -51.42300 -21.09200 51.14700 1.000 100.08000 88 SER C CA 1
ATOM 2081 C C . SER C 1 88 ? -50.74000 -22.33900 51.69900 1.000 107.20000 88 SER C C 1
ATOM 2082 O O . SER C 1 88 ? -50.50400 -22.45000 52.90200 1.000 117.44000 88 SER C O 1
ATOM 2085 N N . SER D 1 2 ? -11.10600 -5.09300 13.92800 1.000 125.46000 2 SER D N 1
ATOM 2086 C CA . SER D 1 2 ? -9.98700 -4.19100 14.17700 1.000 123.68000 2 SER D CA 1
ATOM 2087 C C . SER D 1 2 ? -8.96900 -4.83100 15.11400 1.000 129.79000 2 SER D C 1
ATOM 2088 O O . SER D 1 2 ? -8.25700 -5.75600 14.72600 1.000 122.69000 2 SER D O 1
ATOM 2091 N N . HIS D 1 3 ? -8.91600 -4.33200 16.35000 1.000 133.38000 3 HIS D N 1
ATOM 2092 C CA . HIS D 1 3 ? -7.99300 -4.82600 17.36700 1.000 131.35000 3 HIS D CA 1
ATOM 2093 C C . HIS D 1 3 ? -6.56400 -4.90600 16.84200 1.000 123.41000 3 HIS D C 1
ATOM 2094 O O . HIS D 1 3 ? -5.97400 -3.88600 16.47200 1.000 113.12000 3 HIS D O 1
ATOM 2101 N N . ASN D 1 4 ? -6.00000 -6.11300 16.80800 1.000 122.94000 4 ASN D N 1
ATOM 2102 C CA . ASN D 1 4 ? -4.64500 -6.32000 16.31100 1.000 117.48000 4 ASN D CA 1
ATOM 2103 C C . ASN D 1 4 ? -4.59700 -7.23000 15.09400 1.000 116.47000 4 ASN D C 1
ATOM 2104 O O . ASN D 1 4 ? -4.03700 -6.84400 14.06100 1.000 122.00000 4 ASN D O 1
ATOM 2109 N N . ILE D 1 5 ? -5.18000 -8.42700 15.18000 1.000 116.30000 5 ILE D N 1
ATOM 2110 C CA . ILE D 1 5 ? -5.05900 -9.39500 14.09300 1.000 113.39000 5 ILE D CA 1
ATOM 2111 C C . ILE D 1 5 ? -5.85100 -8.94600 12.87000 1.000 105.54000 5 ILE D C 1
ATOM 2112 O O . ILE D 1 5 ? -5.39000 -9.08900 11.73100 1.000 98.05000 5 ILE D O 1
ATOM 2117 N N . ILE D 1 6 ? -7.05800 -8.41400 13.07900 1.000 107.95000 6 ILE D N 1
ATOM 2118 C CA . ILE D 1 6 ? -7.87700 -7.97100 11.95400 1.000 107.00000 6 ILE D CA 1
ATOM 2119 C C . ILE D 1 6 ? -7.22000 -6.79400 11.24300 1.000 99.38000 6 ILE D C 1
ATOM 2120 O O . ILE D 1 6 ? -7.19400 -6.73300 10.00800 1.000 92.93000 6 ILE D O 1
ATOM 2125 N N . GLU D 1 7 ? -6.68500 -5.83900 12.00800 1.000 96.89000 7 GLU D N 1
ATOM 2126 C CA . GLU D 1 7 ? -6.03200 -4.68200 11.40300 1.000 91.09000 7 GLU D CA 1
ATOM 2127 C C . GLU D 1 7 ? -4.76000 -5.08100 10.66600 1.000 84.53000 7 GLU D C 1
ATOM 2128 O O . GLU D 1 7 ? -4.46200 -4.53900 9.59500 1.000 70.28000 7 GLU D O 1
ATOM 2134 N N . LYS D 1 8 ? -3.99400 -6.01900 11.22600 1.000 90.21000 8 LYS D N 1
ATOM 2135 C CA . LYS D 1 8 ? -2.77400 -6.46600 10.56300 1.000 81.10000 8 LYS D CA 1
ATOM 2136 C C . LYS D 1 8 ? -3.08500 -7.16300 9.24500 1.000 77.50000 8 LYS D C 1
ATOM 2137 O O . LYS D 1 8 ? -2.35200 -6.99900 8.26200 1.000 74.30000 8 LYS D O 1
ATOM 2143 N N . LYS D 1 9 ? -4.17100 -7.93900 9.20100 1.000 80.38000 9 LYS D N 1
ATOM 2144 C CA . LYS D 1 9 ? -4.56400 -8.57800 7.94900 1.000 76.75000 9 LYS D CA 1
ATOM 2145 C C . LYS D 1 9 ? -4.93400 -7.54200 6.89500 1.000 69.34000 9 LYS D C 1
ATOM 2146 O O . LYS D 1 9 ? -4.63000 -7.71800 5.70900 1.000 63.31000 9 LYS D O 1
ATOM 2152 N N . TYR D 1 10 ? -5.59400 -6.45600 7.30500 1.000 70.03000 10 TYR D N 1
ATOM 2153 C CA . TYR D 1 10 ? -5.88000 -5.36900 6.37600 1.000 62.64000 10 TYR D CA 1
ATOM 2154 C C . TYR D 1 10 ? -4.59100 -4.72400 5.87400 1.000 62.72000 10 TYR D C 1
ATOM 2155 O O . TYR D 1 10 ? -4.43300 -4.47900 4.67400 1.000 59.14000 10 TYR D O 1
ATOM 2164 N N . ARG D 1 11 ? -3.66300 -4.43500 6.78900 1.000 71.24000 11 ARG D N 1
ATOM 2165 C CA . ARG D 1 11 ? -2.39600 -3.82500 6.39300 1.000 59.30000 11 ARG D CA 1
ATOM 2166 C C . ARG D 1 11 ? -1.56100 -4.78000 5.55100 1.000 56.71000 11 ARG D C 1
ATOM 2167 O O . ARG D 1 11 ? -0.97000 -4.38200 4.53900 1.000 52.24000 11 ARG D O 1
ATOM 2175 N N . SER D 1 12 ? -1.48300 -6.04800 5.96600 1.000 57.60000 12 SER D N 1
ATOM 2176 C CA . SER D 1 12 ? -0.63800 -7.00700 5.26100 1.000 59.42000 12 SER D CA 1
ATOM 2177 C C . SER D 1 12 ? -1.14400 -7.26200 3.84800 1.000 63.25000 12 SER D C 1
ATOM 2178 O O . SER D 1 12 ? -0.34700 -7.38900 2.91200 1.000 76.40000 12 SER D O 1
ATOM 2181 N N . ASN D 1 13 ? -2.46500 -7.34800 3.67700 1.000 63.08000 13 ASN D N 1
ATOM 2182 C CA . ASN D 1 13 ? -3.01900 -7.64900 2.36100 1.000 60.03000 13 ASN D CA 1
ATOM 2183 C C . ASN D 1 13 ? -2.68400 -6.55300 1.35800 1.000 57.01000 13 ASN D C 1
ATOM 2184 O O . ASN D 1 13 ? -2.37400 -6.84100 0.19700 1.000 60.31000 13 ASN D O 1
ATOM 2189 N N . ILE D 1 14 ? -2.74300 -5.28900 1.78600 1.000 52.85000 14 ILE D N 1
ATOM 2190 C CA . ILE D 1 14 ? -2.38900 -4.18100 0.90100 1.000 47.87000 14 ILE D CA 1
ATOM 2191 C C . ILE D 1 14 ? -0.92200 -4.27100 0.49200 1.000 57.85000 14 ILE D C 1
ATOM 2192 O O . ILE D 1 14 ? -0.57600 -4.11400 -0.68500 1.000 59.73000 14 ILE D O 1
ATOM 2197 N N . ASN D 1 15 ? -0.03900 -4.52800 1.46200 1.000 59.08000 15 ASN D N 1
ATOM 2198 C CA . ASN D 1 15 ? 1.39300 -4.57700 1.17400 1.000 54.42000 15 ASN D CA 1
ATOM 2199 C C . ASN D 1 15 ? 1.73900 -5.73700 0.24800 1.000 56.77000 15 ASN D C 1
ATOM 2200 O O . ASN D 1 15 ? 2.63100 -5.61700 -0.60000 1.000 61.16000 15 ASN D O 1
ATOM 2205 N N . ASP D 1 16 ? 1.05700 -6.87300 0.40500 1.000 58.28000 16 ASP D N 1
ATOM 2206 C CA . ASP D 1 16 ? 1.33000 -8.02000 -0.45500 1.000 61.21000 16 ASP D CA 1
ATOM 2207 C C . ASP D 1 16 ? 1.04700 -7.69200 -1.91500 1.000 62.96000 16 ASP D C 1
ATOM 2208 O O . ASP D 1 16 ? 1.79300 -8.11000 -2.80800 1.000 65.97000 16 ASP D O 1
ATOM 2213 N N . LYS D 1 17 ? -0.03500 -6.95500 -2.17900 1.000 64.53000 17 LYS D N 1
ATOM 2214 C CA . LYS D 1 17 ? -0.33000 -6.53500 -3.54600 1.000 71.84000 17 LYS D CA 1
ATOM 2215 C C . LYS D 1 17 ? 0.73300 -5.57700 -4.06900 1.000 57.51000 17 LYS D C 1
ATOM 2216 O O . LYS D 1 17 ? 1.16200 -5.68700 -5.22400 1.000 60.26000 17 LYS D O 1
ATOM 2222 N N . ILE D 1 18 ? 1.16500 -4.63100 -3.23400 1.000 51.81000 18 ILE D N 1
ATOM 2223 C CA . ILE D 1 18 ? 2.24500 -3.72700 -3.62400 1.000 59.98000 18 ILE D CA 1
ATOM 2224 C C . ILE D 1 18 ? 3.53600 -4.50600 -3.83000 1.000 57.20000 18 ILE D C 1
ATOM 2225 O O . ILE D 1 18 ? 4.34000 -4.18400 -4.71600 1.000 52.18000 18 ILE D O 1
ATOM 2230 N N . GLU D 1 19 ? 3.75800 -5.54500 -3.02000 1.000 60.36000 19 GLU D N 1
ATOM 2231 C CA . GLU D 1 19 ? 4.92000 -6.40500 -3.21200 1.000 64.32000 19 GLU D CA 1
ATOM 2232 C C . GLU D 1 19 ? 4.87900 -7.09400 -4.57200 1.000 68.63000 19 GLU D C 1
ATOM 2233 O O . GLU D 1 19 ? 5.90000 -7.17600 -5.26600 1.000 72.44000 19 GLU D O 1
ATOM 2239 N N . GLN D 1 20 ? 3.70600 -7.59600 -4.96900 1.000 70.54000 20 GLN D N 1
ATOM 2240 C CA . GLN D 1 20 ? 3.59200 -8.27100 -6.25800 1.000 73.34000 20 GLN D CA 1
ATOM 2241 C C . GLN D 1 20 ? 3.78000 -7.30100 -7.41600 1.000 68.15000 20 GLN D C 1
ATOM 2242 O O . GLN D 1 20 ? 4.29600 -7.69200 -8.47000 1.000 64.68000 20 GLN D O 1
ATOM 2248 N N . LEU D 1 21 ? 3.36800 -6.04200 -7.24600 1.000 65.09000 21 LEU D N 1
ATOM 2249 C CA . LEU D 1 21 ? 3.63400 -5.03600 -8.27000 1.000 62.93000 21 LEU D CA 1
ATOM 2250 C C . LEU D 1 21 ? 5.13200 -4.82600 -8.45400 1.000 62.21000 21 LEU D C 1
ATOM 2251 O O . LEU D 1 21 ? 5.61400 -4.68600 -9.58400 1.000 63.44000 21 LEU D O 1
ATOM 2256 N N . ARG D 1 22 ? 5.88500 -4.80100 -7.35100 1.000 61.95000 22 ARG D N 1
ATOM 2257 C CA . ARG D 1 22 ? 7.33700 -4.68500 -7.44400 1.000 64.55000 22 ARG D CA 1
ATOM 2258 C C . ARG D 1 22 ? 7.94900 -5.90300 -8.12400 1.000 66.11000 22 ARG D C 1
ATOM 2259 O O . ARG D 1 22 ? 8.93600 -5.77500 -8.85700 1.000 72.21000 22 ARG D O 1
ATOM 2267 N N . ARG D 1 23 ? 7.37400 -7.08300 -7.90700 1.000 65.53000 23 ARG D N 1
ATOM 2268 C CA . ARG D 1 23 ? 7.85400 -8.31200 -8.52000 1.000 67.65000 23 ARG D CA 1
ATOM 2269 C C . ARG D 1 23 ? 7.29000 -8.53200 -9.91900 1.000 71.06000 23 ARG D C 1
ATOM 2270 O O . ARG D 1 23 ? 7.52300 -9.59200 -10.50900 1.000 85.66000 23 ARG D O 1
ATOM 2278 N N . THR D 1 24 ? 6.55400 -7.56200 -10.45800 1.000 68.58000 24 THR D N 1
ATOM 2279 C CA . THR D 1 24 ? 6.00100 -7.65500 -11.80400 1.000 66.65000 24 THR D CA 1
ATOM 2280 C C . THR D 1 24 ? 6.51200 -6.55800 -12.72600 1.000 68.43000 24 THR D C 1
ATOM 2281 O O . THR D 1 24 ? 6.92600 -6.85000 -13.85500 1.000 84.26000 24 THR D O 1
ATOM 2285 N N . VAL D 1 25 ? 6.50200 -5.30800 -12.27800 1.000 63.72000 25 VAL D N 1
ATOM 2286 C CA . VAL D 1 25 ? 6.90200 -4.18900 -13.14400 1.000 68.02000 25 VAL D CA 1
ATOM 2287 C C . VAL D 1 25 ? 8.40100 -4.25900 -13.40200 1.000 71.99000 25 VAL D C 1
ATOM 2288 O O . VAL D 1 25 ? 9.19100 -4.34500 -12.44300 1.000 78.34000 25 VAL D O 1
ATOM 2292 N N . PRO D 1 26 ? 8.84500 -4.23900 -14.66500 1.000 71.61000 26 PRO D N 1
ATOM 2293 C CA . PRO D 1 26 ? 10.28800 -4.37000 -14.94000 1.000 74.33000 26 PRO D CA 1
ATOM 2294 C C . PRO D 1 26 ? 11.14300 -3.28900 -14.30100 1.000 68.31000 26 PRO D C 1
ATOM 2295 O O . PRO D 1 26 ? 12.25100 -3.58300 -13.83700 1.000 70.64000 26 PRO D O 1
ATOM 2299 N N . THR D 1 27 ? 10.66700 -2.04300 -14.26500 1.000 67.60000 27 THR D N 1
ATOM 2300 C CA . THR D 1 27 ? 11.45800 -0.96900 -13.67600 1.000 63.67000 27 THR D CA 1
ATOM 2301 C C . THR D 1 27 ? 11.60800 -1.12500 -12.16900 1.000 70.61000 27 THR D C 1
ATOM 2302 O O . THR D 1 27 ? 12.50000 -0.50800 -11.57800 1.000 78.64000 27 THR D O 1
ATOM 2306 N N . LEU D 1 28 ? 10.75900 -1.93500 -11.54000 1.000 68.14000 28 LEU D N 1
ATOM 2307 C CA . LEU D 1 28 ? 10.87300 -2.24000 -10.12100 1.000 65.11000 28 LEU D CA 1
ATOM 2308 C C . LEU D 1 28 ? 11.60000 -3.54900 -9.85400 1.000 62.46000 28 LEU D C 1
ATOM 2309 O O . LEU D 1 28 ? 12.23400 -3.69000 -8.80400 1.000 65.59000 28 LEU D O 1
ATOM 2314 N N . ARG D 1 29 ? 11.51600 -4.51100 -10.77700 1.000 65.32000 29 ARG D N 1
ATOM 2315 C CA . ARG D 1 29 ? 12.24100 -5.76700 -10.61300 1.000 69.01000 29 ARG D CA 1
ATOM 2316 C C . ARG D 1 29 ? 13.74700 -5.54300 -10.67800 1.000 78.76000 29 ARG D C 1
ATOM 2317 O O . ARG D 1 29 ? 14.49900 -6.07200 -9.85300 1.000 80.43000 29 ARG D O 1
ATOM 2325 N N . VAL D 1 30 ? 14.20200 -4.76300 -11.66200 1.000 74.37000 30 VAL D N 1
ATOM 2326 C CA . VAL D 1 30 ? 15.63000 -4.48800 -11.80000 1.000 78.63000 30 VAL D CA 1
ATOM 2327 C C . VAL D 1 30 ? 16.14400 -3.71500 -10.59300 1.000 83.07000 30 VAL D C 1
ATOM 2328 O O . VAL D 1 30 ? 17.23100 -3.99600 -10.07200 1.000 100.23000 30 VAL D O 1
ATOM 2332 N N . ALA D 1 31 ? 15.37300 -2.72800 -10.13000 1.000 74.07000 31 ALA D N 1
ATOM 2333 C CA . ALA D 1 31 ? 15.80200 -1.91500 -8.99800 1.000 77.37000 31 ALA D CA 1
ATOM 2334 C C . ALA D 1 31 ? 15.89300 -2.72800 -7.71300 1.000 81.43000 31 ALA D C 1
ATOM 2335 O O . ALA D 1 31 ? 16.70400 -2.40700 -6.83700 1.000 86.40000 31 ALA D O 1
ATOM 2337 N N . TYR D 1 32 ? 15.07100 -3.77200 -7.57500 1.000 79.28000 32 TYR D N 1
ATOM 2338 C CA . TYR D 1 32 ? 15.09600 -4.57200 -6.35500 1.000 84.75000 32 TYR D CA 1
ATOM 2339 C C . TYR D 1 32 ? 16.40600 -5.33600 -6.21200 1.000 90.38000 32 TYR D C 1
ATOM 2340 O O . TYR D 1 32 ? 16.93200 -5.47300 -5.10100 1.000 94.49000 32 TYR D O 1
ATOM 2349 N N . LYS D 1 33 ? 16.94200 -5.84800 -7.32200 1.000 91.35000 33 LYS D N 1
ATOM 2350 C CA . LYS D 1 33 ? 18.16700 -6.63800 -7.25700 1.000 95.84000 33 LYS D CA 1
ATOM 2351 C C . LYS D 1 33 ? 19.35400 -5.79000 -6.81300 1.000 98.01000 33 LYS D C 1
ATOM 2352 O O . LYS D 1 33 ? 20.25000 -6.28400 -6.11900 1.000 102.07000 33 LYS D O 1
ATOM 2358 N N . LYS D 1 34 ? 19.38000 -4.51500 -7.20900 1.000 92.66000 34 LYS D N 1
ATOM 2359 C CA . LYS D 1 34 ? 20.47700 -3.63600 -6.81400 1.000 91.39000 34 LYS D CA 1
ATOM 2360 C C . LYS D 1 34 ? 20.51900 -3.44300 -5.30300 1.000 99.89000 34 LYS D C 1
ATOM 2361 O O . LYS D 1 34 ? 21.59700 -3.44700 -4.69800 1.000 119.04000 34 LYS D O 1
ATOM 2367 N N . CYS D 1 35 ? 19.35300 -3.26200 -4.67700 1.000 100.55000 35 CYS D N 1
ATOM 2368 C CA . CYS D 1 35 ? 19.31100 -2.99300 -3.24300 1.000 104.16000 35 CYS D CA 1
ATOM 2369 C C . CYS D 1 35 ? 19.81800 -4.18000 -2.43300 1.000 108.47000 35 CYS D C 1
ATOM 2370 O O . CYS D 1 35 ? 20.54400 -4.00400 -1.44700 1.000 112.62000 35 CYS D O 1
ATOM 2373 N N . ASN D 1 36 ? 19.45000 -5.39700 -2.83300 1.000 105.24000 36 ASN D N 1
ATOM 2374 C CA . ASN D 1 36 ? 19.78500 -6.60400 -2.09000 1.000 110.06000 36 ASN D CA 1
ATOM 2375 C C . ASN D 1 36 ? 21.00300 -7.33000 -2.65100 1.000 116.68000 36 ASN D C 1
ATOM 2376 O O . ASN D 1 36 ? 21.26200 -8.47300 -2.25800 1.000 118.90000 36 ASN D O 1
ATOM 2381 N N . ASP D 1 37 ? 21.75100 -6.69400 -3.55600 1.000 116.62000 37 ASP D N 1
ATOM 2382 C CA . ASP D 1 37 ? 22.94100 -7.28700 -4.17200 1.000 115.83000 37 ASP D CA 1
ATOM 2383 C C . ASP D 1 37 ? 22.61600 -8.62700 -4.83100 1.000 115.50000 37 ASP D C 1
ATOM 2384 O O . ASP D 1 37 ? 23.28800 -9.63700 -4.61000 1.000 119.20000 37 ASP D O 1
ATOM 2389 N N . LEU D 1 38 ? 21.57200 -8.62700 -5.64800 1.000 111.93000 38 LEU D N 1
ATOM 2390 C CA . LEU D 1 38 ? 21.18800 -9.82100 -6.38000 1.000 110.27000 38 LEU D CA 1
ATOM 2391 C C . LEU D 1 38 ? 21.73400 -9.77000 -7.80300 1.000 108.82000 38 LEU D C 1
ATOM 2392 O O . LEU D 1 38 ? 21.86800 -8.68900 -8.38400 1.000 104.81000 38 LEU D O 1
ATOM 2397 N N . PRO D 1 39 ? 22.07200 -10.92600 -8.38600 1.000 111.72000 39 PRO D N 1
ATOM 2398 C CA . PRO D 1 39 ? 22.63300 -10.92700 -9.74500 1.000 104.83000 39 PRO D CA 1
ATOM 2399 C C . PRO D 1 39 ? 21.64100 -10.42000 -10.77900 1.000 99.65000 39 PRO D C 1
ATOM 2400 O O . PRO D 1 39 ? 20.60700 -11.05000 -11.02800 1.000 101.34000 39 PRO D O 1
ATOM 2404 N N . ILE D 1 40 ? 21.94600 -9.27600 -11.39100 1.000 98.23000 40 ILE D N 1
ATOM 2405 C CA . ILE D 1 40 ? 21.08400 -8.70000 -12.41600 1.000 101.80000 40 ILE D CA 1
ATOM 2406 C C . ILE D 1 40 ? 21.32700 -9.46100 -13.71300 1.000 98.99000 40 ILE D C 1
ATOM 2407 O O . ILE D 1 40 ? 22.37000 -9.30300 -14.35200 1.000 99.86000 40 ILE D O 1
ATOM 2412 N N . THR D 1 41 ? 20.36000 -10.28400 -14.10800 1.000 99.39000 41 THR D N 1
ATOM 2413 C CA . THR D 1 41 ? 20.50100 -11.11800 -15.28800 1.000 98.97000 41 THR D CA 1
ATOM 2414 C C . THR D 1 41 ? 20.27900 -10.30200 -16.56000 1.000 95.00000 41 THR D C 1
ATOM 2415 O O . THR D 1 41 ? 19.77200 -9.17600 -16.53700 1.000 95.30000 41 THR D O 1
ATOM 2419 N N . SER D 1 42 ? 20.67400 -10.89800 -17.68800 1.000 89.82000 42 SER D N 1
ATOM 2420 C CA . SER D 1 42 ? 20.46600 -10.25900 -18.98300 1.000 90.54000 42 SER D CA 1
ATOM 2421 C C . SER D 1 42 ? 18.98200 -10.08800 -19.28500 1.000 90.47000 42 SER D C 1
ATOM 2422 O O . SER D 1 42 ? 18.57100 -9.07500 -19.86400 1.000 86.61000 42 SER D O 1
ATOM 2425 N N . ARG D 1 43 ? 18.16300 -11.07400 -18.90700 0.930 94.49000 43 ARG D N 1
ATOM 2426 C CA . ARG D 1 43 ? 16.73100 -11.01000 -19.19300 0.930 91.53000 43 ARG D CA 1
ATOM 2427 C C . ARG D 1 43 ? 16.06000 -9.85400 -18.46000 0.930 93.48000 43 ARG D C 1
ATOM 2428 O O . ARG D 1 43 ? 15.18400 -9.18200 -19.01800 0.930 95.64000 43 ARG D O 1
ATOM 2436 N N . ASP D 1 44 ? 16.44600 -9.61600 -17.20200 0.910 91.27000 44 ASP D N 1
ATOM 2437 C CA . ASP D 1 44 ? 15.82800 -8.54400 -16.42600 0.910 91.83000 44 ASP D CA 1
ATOM 2438 C C . ASP D 1 44 ? 16.06200 -7.18500 -17.07300 0.910 91.99000 44 ASP D C 1
ATOM 2439 O O . ASP D 1 44 ? 15.15500 -6.34500 -17.11700 0.910 94.64000 44 ASP D O 1
ATOM 2444 N N . LEU D 1 45 ? 17.27400 -6.94800 -17.57900 1.000 91.79000 45 LEU D N 1
ATOM 2445 C CA . LEU D 1 45 ? 17.57500 -5.68000 -18.23600 1.000 90.03000 45 LEU D CA 1
ATOM 2446 C C . LEU D 1 45 ? 16.80500 -5.52200 -19.54000 1.000 88.14000 45 LEU D C 1
ATOM 2447 O O . LEU D 1 45 ? 16.49000 -4.39600 -19.94000 1.000 86.66000 45 LEU D O 1
ATOM 2452 N N . ALA D 1 46 ? 16.49400 -6.63100 -20.21300 1.000 89.68000 46 ALA D N 1
ATOM 2453 C CA . ALA D 1 46 ? 15.80100 -6.56200 -21.49400 1.000 92.18000 46 ALA D CA 1
ATOM 2454 C C . ALA D 1 46 ? 14.33700 -6.17100 -21.34700 1.000 95.65000 46 ALA D C 1
ATOM 2455 O O . ALA D 1 46 ? 13.72100 -5.75200 -22.33200 1.000 95.81000 46 ALA D O 1
ATOM 2457 N N . ASP D 1 47 ? 13.76800 -6.29600 -20.14800 1.000 97.76000 47 ASP D N 1
ATOM 2458 C CA . ASP D 1 47 ? 12.35800 -5.99000 -19.94300 1.000 97.44000 47 ASP D CA 1
ATOM 2459 C C . ASP D 1 47 ? 12.08500 -4.50300 -19.75600 1.000 94.06000 47 ASP D C 1
ATOM 2460 O O . ASP D 1 47 ? 10.91500 -4.10600 -19.74100 1.000 95.57000 47 ASP D O 1
ATOM 2465 N N . LEU D 1 48 ? 13.12600 -3.67700 -19.61500 1.000 88.93000 48 LEU D N 1
ATOM 2466 C CA . LEU D 1 48 ? 12.91700 -2.24600 -19.41700 1.000 84.75000 48 LEU D CA 1
ATOM 2467 C C . LEU D 1 48 ? 12.22600 -1.61300 -20.61900 1.000 90.77000 48 LEU D C 1
ATOM 2468 O O . LEU D 1 48 ? 11.32700 -0.77900 -20.45800 1.000 93.37000 48 LEU D O 1
ATOM 2473 N N . ASP D 1 49 ? 12.63000 -2.00100 -21.83200 1.000 93.27000 49 ASP D N 1
ATOM 2474 C CA . ASP D 1 49 ? 12.00300 -1.53400 -23.07100 1.000 101.75000 49 ASP D CA 1
ATOM 2475 C C . ASP D 1 49 ? 11.99800 -0.00900 -23.16600 1.000 92.57000 49 ASP D C 1
ATOM 2476 O O . ASP D 1 49 ? 11.00700 0.60600 -23.56400 1.000 87.62000 49 ASP D O 1
ATOM 2481 N N . GLY D 1 50 ? 13.11900 0.60700 -22.80000 1.000 90.45000 50 GLY D N 1
ATOM 2482 C CA . GLY D 1 50 ? 13.26900 2.04100 -22.91100 1.000 86.77000 50 GLY D CA 1
ATOM 2483 C C . GLY D 1 50 ? 12.87000 2.83500 -21.68800 1.000 87.22000 50 GLY D C 1
ATOM 2484 O O . GLY D 1 50 ? 13.00800 4.06600 -21.70000 1.000 84.84000 50 GLY D O 1
ATOM 2485 N N . LEU D 1 51 ? 12.37800 2.18300 -20.63800 1.000 89.02000 51 LEU D N 1
ATOM 2486 C CA . LEU D 1 51 ? 11.97400 2.86000 -19.41300 1.000 85.36000 51 LEU D CA 1
ATOM 2487 C C . LEU D 1 51 ? 13.11300 2.80400 -18.40500 1.000 79.70000 51 LEU D C 1
ATOM 2488 O O . LEU D 1 51 ? 13.68100 1.73400 -18.16400 1.000 76.91000 51 LEU D O 1
ATOM 2493 N N . GLU D 1 52 ? 13.44400 3.95600 -17.82500 1.000 79.09000 52 GLU D N 1
ATOM 2494 C CA . GLU D 1 52 ? 14.51100 4.00600 -16.84000 1.000 84.86000 52 GLU D CA 1
ATOM 2495 C C . GLU D 1 52 ? 14.10200 3.26300 -15.57300 1.000 80.12000 52 GLU D C 1
ATOM 2496 O O . GLU D 1 52 ? 12.92600 3.27000 -15.18900 1.000 92.48000 52 GLU D O 1
ATOM 2502 N N . PRO D 1 53 ? 15.04400 2.61000 -14.90000 1.000 79.54000 53 PRO D N 1
ATOM 2503 C CA . PRO D 1 53 ? 14.72300 1.90300 -13.65700 1.000 80.50000 53 PRO D CA 1
ATOM 2504 C C . PRO D 1 53 ? 14.35700 2.87500 -12.54400 1.000 75.99000 53 PRO D C 1
ATOM 2505 O O . PRO D 1 53 ? 14.54100 4.09000 -12.64200 1.000 73.57000 53 PRO D O 1
ATOM 2509 N N . ALA D 1 54 ? 13.82900 2.31000 -11.46200 1.000 78.48000 54 ALA D N 1
ATOM 2510 C CA . ALA D 1 54 ? 13.35800 3.09300 -10.32800 1.000 86.08000 54 ALA D CA 1
ATOM 2511 C C . ALA D 1 54 ? 14.50500 3.37800 -9.36700 1.000 75.48000 54 ALA D C 1
ATOM 2512 O O . ALA D 1 54 ? 15.25800 2.47000 -9.00200 1.000 69.80000 54 ALA D O 1
ATOM 2514 N N . THR D 1 55 ? 14.63300 4.64300 -8.96100 1.000 72.93000 55 THR D N 1
ATOM 2515 C CA . THR D 1 55 ? 15.65600 5.01100 -7.98700 1.000 71.01000 55 THR D CA 1
ATOM 2516 C C . THR D 1 55 ? 15.31600 4.47200 -6.60200 1.000 73.33000 55 THR D C 1
ATOM 2517 O O . THR D 1 55 ? 16.17200 3.89500 -5.92200 1.000 72.84000 55 THR D O 1
ATOM 2521 N N . LYS D 1 56 ? 14.07200 4.65100 -6.16900 1.000 76.43000 56 LYS D N 1
ATOM 2522 C CA . LYS D 1 56 ? 13.61300 4.20200 -4.86500 1.000 67.80000 56 LYS D CA 1
ATOM 2523 C C . LYS D 1 56 ? 12.55100 3.12100 -5.02600 1.000 65.97000 56 LYS D C 1
ATOM 2524 O O . LYS D 1 56 ? 11.96900 2.94300 -6.09900 1.000 65.28000 56 LYS D O 1
ATOM 2530 N N . LEU D 1 57 ? 12.30500 2.39400 -3.93600 1.000 53.39000 57 LEU D N 1
ATOM 2531 C CA . LEU D 1 57 ? 11.32000 1.32000 -3.92100 1.000 55.68000 57 LEU D CA 1
ATOM 2532 C C . LEU D 1 57 ? 10.26000 1.53300 -2.84400 1.000 54.42000 57 LEU D C 1
ATOM 2533 O O . LEU D 1 57 ? 9.70200 0.57000 -2.31400 1.000 47.81000 57 LEU D O 1
ATOM 2538 N N . ASN D 1 58 ? 9.96900 2.78800 -2.51100 1.000 49.41000 58 ASN D N 1
ATOM 2539 C CA . ASN D 1 58 ? 8.87600 3.06200 -1.59400 1.000 48.21000 58 ASN D CA 1
ATOM 2540 C C . ASN D 1 58 ? 7.53600 2.83000 -2.29300 1.000 59.16000 58 ASN D C 1
ATOM 2541 O O . ASN D 1 58 ? 7.46300 2.61300 -3.50600 1.000 50.68000 58 ASN D O 1
ATOM 2546 N N . LYS D 1 59 ? 6.46000 2.87300 -1.50200 1.000 59.51000 59 LYS D N 1
ATOM 2547 C CA . LYS D 1 59 ? 5.13400 2.58100 -2.03900 1.000 49.13000 59 LYS D CA 1
ATOM 2548 C C . LYS D 1 59 ? 4.74200 3.56800 -3.13100 1.000 49.74000 59 LYS D C 1
ATOM 2549 O O . LYS D 1 59 ? 4.17100 3.17600 -4.15500 1.000 50.18000 59 LYS D O 1
ATOM 2555 N N . ALA D 1 60 ? 5.03300 4.85600 -2.92700 1.000 49.53000 60 ALA D N 1
ATOM 2556 C CA . ALA D 1 60 ? 4.63900 5.87000 -3.90100 1.000 48.95000 60 ALA D CA 1
ATOM 2557 C C . ALA D 1 60 ? 5.31700 5.64400 -5.24600 1.000 53.62000 60 ALA D C 1
ATOM 2558 O O . ALA D 1 60 ? 4.68000 5.77000 -6.29900 1.000 61.46000 60 ALA D O 1
ATOM 2560 N N . SER D 1 61 ? 6.61100 5.31700 -5.23200 1.000 56.90000 61 SER D N 1
ATOM 2561 C CA . SER D 1 61 ? 7.32400 5.04800 -6.47700 1.000 55.13000 61 SER D CA 1
ATOM 2562 C C . SER D 1 61 ? 6.80700 3.78200 -7.14800 1.000 51.61000 61 SER D C 1
ATOM 2563 O O . SER D 1 61 ? 6.68400 3.73300 -8.37700 1.000 60.35000 61 SER D O 1
ATOM 2566 N N . ILE D 1 62 ? 6.50400 2.74900 -6.35900 1.000 46.29000 62 ILE D N 1
ATOM 2567 C CA . ILE D 1 62 ? 5.99700 1.49900 -6.92100 1.000 47.36000 62 ILE D CA 1
ATOM 2568 C C . ILE D 1 62 ? 4.70000 1.75000 -7.68000 1.000 54.80000 62 ILE D C 1
ATOM 2569 O O . ILE D 1 62 ? 4.51200 1.26800 -8.80400 1.000 58.58000 62 ILE D O 1
ATOM 2574 N N . LEU D 1 63 ? 3.78700 2.51200 -7.07700 1.000 50.83000 63 LEU D N 1
ATOM 2575 C CA . LEU D 1 63 ? 2.54600 2.86300 -7.75900 1.000 49.16000 63 LEU D CA 1
ATOM 2576 C C . LEU D 1 63 ? 2.81000 3.74700 -8.97100 1.000 49.35000 63 LEU D C 1
ATOM 2577 O O . LEU D 1 63 ? 2.18200 3.57300 -10.02200 1.000 53.63000 63 LEU D O 1
ATOM 2582 N N . THR D 1 64 ? 3.73000 4.70600 -8.84000 1.000 51.34000 64 THR D N 1
ATOM 2583 C CA . THR D 1 64 ? 4.02500 5.61300 -9.94500 1.000 56.66000 64 THR D CA 1
ATOM 2584 C C . THR D 1 64 ? 4.60500 4.86600 -11.14000 1.000 55.94000 64 THR D C 1
ATOM 2585 O O . THR D 1 64 ? 4.23000 5.13200 -12.28900 1.000 62.59000 64 THR D O 1
ATOM 2589 N N . LYS D 1 65 ? 5.52200 3.92700 -10.89200 1.000 51.24000 65 LYS D N 1
ATOM 2590 C CA . LYS D 1 65 ? 6.08600 3.14400 -11.98700 1.000 59.72000 65 LYS D CA 1
ATOM 2591 C C . LYS D 1 65 ? 5.04500 2.20800 -12.58700 1.000 52.88000 65 LYS D C 1
ATOM 2592 O O . LYS D 1 65 ? 5.05400 1.95500 -13.79800 1.000 56.86000 65 LYS D O 1
ATOM 2598 N N . SER D 1 66 ? 4.14800 1.67500 -11.75300 1.000 54.55000 66 SER D N 1
ATOM 2599 C CA . SER D 1 66 ? 3.08000 0.81800 -12.25900 1.000 52.92000 66 SER D CA 1
ATOM 2600 C C . SER D 1 66 ? 2.14600 1.58900 -13.18300 1.000 50.18000 66 SER D C 1
ATOM 2601 O O . SER D 1 66 ? 1.69800 1.05900 -14.20600 1.000 47.64000 66 SER D O 1
ATOM 2604 N N . ILE D 1 67 ? 1.83600 2.84000 -12.83500 1.000 50.42000 67 ILE D N 1
ATOM 2605 C CA . ILE D 1 67 ? 1.03900 3.68300 -13.72200 1.000 50.78000 67 ILE D CA 1
ATOM 2606 C C . ILE D 1 67 ? 1.78100 3.92200 -15.03100 1.000 59.27000 67 ILE D C 1
ATOM 2607 O O . ILE D 1 67 ? 1.19300 3.85800 -16.11800 1.000 64.44000 67 ILE D O 1
ATOM 2612 N N . GLU D 1 68 ? 3.08600 4.19400 -14.94700 1.000 60.15000 68 GLU D N 1
ATOM 2613 C CA . GLU D 1 68 ? 3.89300 4.38600 -16.14800 1.000 59.80000 68 GLU D CA 1
ATOM 2614 C C . GLU D 1 68 ? 3.91800 3.12800 -17.00700 1.000 60.28000 68 GLU D C 1
ATOM 2615 O O . GLU D 1 68 ? 3.80700 3.20400 -18.23700 1.000 64.04000 68 GLU D O 1
ATOM 2621 N N . TYR D 1 69 ? 4.06800 1.96100 -16.37700 1.000 57.00000 69 TYR D N 1
ATOM 2622 C CA . TYR D 1 69 ? 4.14200 0.71200 -17.12900 1.000 56.76000 69 TYR D CA 1
ATOM 2623 C C . TYR D 1 69 ? 2.83100 0.41700 -17.84900 1.000 64.04000 69 TYR D C 1
ATOM 2624 O O . TYR D 1 69 ? 2.83400 -0.10300 -18.97100 1.000 67.07000 69 TYR D O 1
ATOM 2633 N N . ILE D 1 70 ? 1.69900 0.73800 -17.21600 1.000 60.17000 70 ILE D N 1
ATOM 2634 C CA . ILE D 1 70 ? 0.40100 0.50300 -17.84700 1.000 57.82000 70 ILE D CA 1
ATOM 2635 C C . ILE D 1 70 ? 0.25400 1.35500 -19.10000 1.000 61.94000 70 ILE D C 1
ATOM 2636 O O . ILE D 1 70 ? -0.18900 0.87200 -20.15000 1.000 61.98000 70 ILE D O 1
ATOM 2641 N N . CYS D 1 71 ? 0.62600 2.63600 -19.01600 1.000 63.91000 71 CYS D N 1
ATOM 2642 C CA . CYS D 1 71 ? 0.56100 3.50600 -20.18500 1.000 67.45000 71 CYS D CA 1
ATOM 2643 C C . CYS D 1 71 ? 1.50400 3.02800 -21.28300 1.000 67.78000 71 CYS D C 1
ATOM 2644 O O . CYS D 1 71 ? 1.16900 3.09100 -22.47100 1.000 69.56000 71 CYS D O 1
ATOM 2647 N N . HIS D 1 72 ? 2.69400 2.55500 -20.90200 1.000 65.92000 72 HIS D N 1
ATOM 2648 C CA . HIS D 1 72 ? 3.62900 2.01900 -21.88700 1.000 71.58000 72 HIS D CA 1
ATOM 2649 C C . HIS D 1 72 ? 3.05200 0.79600 -22.59000 1.000 70.60000 72 HIS D C 1
ATOM 2650 O O . HIS D 1 72 ? 3.17500 0.65800 -23.81300 1.000 77.15000 72 HIS D O 1
ATOM 2657 N N . LEU D 1 73 ? 2.42200 -0.10500 -21.83200 1.000 65.44000 73 LEU D N 1
ATOM 2658 C CA . LEU D 1 73 ? 1.82000 -1.29100 -22.43400 1.000 64.39000 73 LEU D CA 1
ATOM 2659 C C . LEU D 1 73 ? 0.63600 -0.92600 -23.32300 1.000 67.69000 73 LEU D C 1
ATOM 2660 O O . LEU D 1 73 ? 0.43100 -1.54200 -24.37500 1.000 68.10000 73 LEU D O 1
ATOM 2665 N N . GLU D 1 74 ? -0.16000 0.06500 -22.91200 0.640 67.78000 74 GLU D N 1
ATOM 2666 C CA . GLU D 1 74 ? -1.30400 0.47700 -23.72000 1.000 67.71000 74 GLU D CA 1
ATOM 2667 C C . GLU D 1 74 ? -0.85800 1.04300 -25.06200 1.000 69.00000 74 GLU D C 1
ATOM 2668 O O . GLU D 1 74 ? -1.48000 0.77200 -26.09600 1.000 74.87000 74 GLU D O 1
ATOM 2674 N N . ARG D 1 75 ? 0.21400 1.83700 -25.06700 1.000 72.51000 75 ARG D N 1
ATOM 2675 C CA . ARG D 1 75 ? 0.71800 2.38700 -26.32100 1.000 75.92000 75 ARG D CA 1
ATOM 2676 C C . ARG D 1 75 ? 1.43700 1.32400 -27.14400 1.000 74.75000 75 ARG D C 1
ATOM 2677 O O . ARG D 1 75 ? 1.34900 1.32300 -28.37700 1.000 75.20000 75 ARG D O 1
ATOM 2685 N N . LYS D 1 76 ? 2.15600 0.41200 -26.48200 1.000 73.75000 76 LYS D N 1
ATOM 2686 C CA . LYS D 1 76 ? 2.88300 -0.62700 -27.20800 1.000 74.08000 76 LYS D CA 1
ATOM 2687 C C . LYS D 1 76 ? 1.92800 -1.60300 -27.88600 1.000 76.07000 76 LYS D C 1
ATOM 2688 O O . LYS D 1 76 ? 2.10600 -1.94300 -29.06200 1.000 76.66000 76 LYS D O 1
ATOM 2694 N N . CYS D 1 77 ? 0.91100 -2.07500 -27.15700 1.000 74.33000 77 CYS D N 1
ATOM 2695 C CA . CYS D 1 77 ? -0.08000 -2.96300 -27.75900 1.000 72.26000 77 CYS D CA 1
ATOM 2696 C C . CYS D 1 77 ? -0.84500 -2.26500 -28.87900 1.000 70.57000 77 CYS D C 1
ATOM 2697 O O . CYS D 1 77 ? -1.24300 -2.91100 -29.85500 1.000 69.39000 77 CYS D O 1
ATOM 2700 N N . LEU D 1 78 ? -1.07100 -0.95400 -28.75100 1.000 66.99000 78 LEU D N 1
ATOM 2701 C CA . LEU D 1 78 ? -1.76500 -0.20800 -29.79700 1.000 66.37000 78 LEU D CA 1
ATOM 2702 C C . LEU D 1 78 ? -0.95300 -0.17800 -31.08700 1.000 80.90000 78 LEU D C 1
ATOM 2703 O O . LEU D 1 78 ? -1.48900 -0.41200 -32.17600 1.000 81.73000 78 LEU D O 1
ATOM 2708 N N . GLN D 1 79 ? 0.34700 0.11400 -30.98200 1.000 79.55000 79 GLN D N 1
ATOM 2709 C CA . GLN D 1 79 ? 1.19400 0.18300 -32.16900 1.000 81.72000 79 GLN D CA 1
ATOM 2710 C C . GLN D 1 79 ? 1.29400 -1.17200 -32.85800 1.000 79.35000 79 GLN D C 1
ATOM 2711 O O . GLN D 1 79 ? 1.29300 -1.25200 -34.09200 1.000 85.64000 79 GLN D O 1
ATOM 2717 N N . LEU D 1 80 ? 1.39400 -2.25000 -32.07600 1.000 74.95000 80 LEU D N 1
ATOM 2718 C CA . LEU D 1 80 ? 1.44200 -3.58700 -32.65900 1.000 77.59000 80 LEU D CA 1
ATOM 2719 C C . LEU D 1 80 ? 0.15000 -3.91600 -33.40000 1.000 82.64000 80 LEU D C 1
ATOM 2720 O O . LEU D 1 80 ? 0.18400 -4.48100 -34.50000 1.000 86.31000 80 LEU D O 1
ATOM 2725 N N . SER D 1 81 ? -1.00000 -3.56800 -32.81500 1.000 80.92000 81 SER D N 1
ATOM 2726 C CA . SER D 1 81 ? -2.27900 -3.87500 -33.45000 1.000 80.04000 81 SER D CA 1
ATOM 2727 C C . SER D 1 81 ? -2.49400 -3.03400 -34.70300 1.000 81.05000 81 SER D C 1
ATOM 2728 O O . SER D 1 81 ? -3.05900 -3.51800 -35.69100 1.000 83.53000 81 SER D O 1
ATOM 2731 N N . LEU D 1 82 ? -2.05800 -1.77200 -34.67900 1.000 79.37000 82 LEU D N 1
ATOM 2732 C CA . LEU D 1 82 ? -2.18400 -0.92300 -35.86000 1.000 83.23000 82 LEU D CA 1
ATOM 2733 C C . LEU D 1 82 ? -1.36900 -1.47000 -37.02500 1.000 88.78000 82 LEU D C 1
ATOM 2734 O O . LEU D 1 82 ? -1.81400 -1.42700 -38.17800 1.000 91.56000 82 LEU D O 1
ATOM 2739 N N . ALA D 1 83 ? -0.16800 -1.98100 -36.74500 1.000 84.73000 83 ALA D N 1
ATOM 2740 C CA . ALA D 1 83 ? 0.65800 -2.55300 -37.80400 1.000 89.29000 83 ALA D CA 1
ATOM 2741 C C . ALA D 1 83 ? 0.06000 -3.85100 -38.33700 1.000 93.02000 83 ALA D C 1
ATOM 2742 O O . ALA D 1 83 ? 0.06800 -4.09000 -39.55000 1.000 109.07000 83 ALA D O 1
ATOM 2744 N N . ASN D 1 84 ? -0.45900 -4.70100 -37.44700 1.000 87.70000 84 ASN D N 1
ATOM 2745 C CA . ASN D 1 84 ? -1.02700 -5.97300 -37.88400 1.000 94.62000 84 ASN D CA 1
ATOM 2746 C C . ASN D 1 84 ? -2.26700 -5.77300 -38.74500 1.000 100.19000 84 ASN D C 1
ATOM 2747 O O . ASN D 1 84 ? -2.51900 -6.56400 -39.66200 1.000 101.12000 84 ASN D O 1
ATOM 2752 N N . GLN D 1 85 ? -3.05000 -4.73200 -38.46800 1.000 96.59000 85 GLN D N 1
ATOM 2753 C CA . GLN D 1 85 ? -4.20400 -4.38800 -39.28600 1.000 98.53000 85 GLN D CA 1
ATOM 2754 C C . GLN D 1 85 ? -3.83200 -3.53000 -40.48800 1.000 101.49000 85 GLN D C 1
ATOM 2755 O O . GLN D 1 85 ? -4.72100 -3.16000 -41.26300 1.000 104.26000 85 GLN D O 1
ATOM 2761 N N . HIS D 1 86 ? -2.54600 -3.21000 -40.65200 1.000 99.73000 86 HIS D N 1
ATOM 2762 C CA . HIS D 1 86 ? -2.05500 -2.39400 -41.76500 1.000 100.41000 86 HIS D CA 1
ATOM 2763 C C . HIS D 1 86 ? -2.75400 -1.03700 -41.81300 1.000 100.31000 86 HIS D C 1
ATOM 2764 O O . HIS D 1 86 ? -3.08100 -0.52200 -42.88300 1.000 102.07000 86 HIS D O 1
ATOM 2771 N N . LEU D 1 87 ? -2.98000 -0.45200 -40.63600 1.000 99.11000 87 LEU D N 1
ATOM 2772 C CA . LEU D 1 87 ? -3.60600 0.85600 -40.52100 1.000 99.15000 87 LEU D CA 1
ATOM 2773 C C . LEU D 1 87 ? -2.64400 1.94700 -40.07600 1.000 100.61000 87 LEU D C 1
ATOM 2774 O O . LEU D 1 87 ? -2.99400 3.13000 -40.16400 1.000 103.96000 87 LEU D O 1
ATOM 2779 N N . SER D 1 88 ? -1.45600 1.58800 -39.59900 1.000 93.63000 88 SER D N 1
ATOM 2780 C CA . SER D 1 88 ? -0.47600 2.56300 -39.13600 1.000 99.81000 88 SER D CA 1
ATOM 2781 C C . SER D 1 88 ? 0.04000 3.42400 -40.28500 1.000 108.51000 88 SER D C 1
ATOM 2782 O O . SER D 1 88 ? 0.63800 2.91800 -41.23400 1.000 113.92000 88 SER D O 1
ATOM 2785 N N . SER E 1 2 ? 5.09500 20.23300 10.16600 1.000 122.08000 2 SER E N 1
ATOM 2786 C CA . SER E 1 2 ? 5.19800 19.37200 11.33800 1.000 119.95000 2 SER E CA 1
ATOM 2787 C C . SER E 1 2 ? 5.25000 17.90200 10.93200 1.000 112.02000 2 SER E C 1
ATOM 2788 O O . SER E 1 2 ? 5.14100 17.57200 9.75200 1.000 102.52000 2 SER E O 1
ATOM 2791 N N . HIS E 1 3 ? 5.41900 17.02200 11.92300 1.000 108.43000 3 HIS E N 1
ATOM 2792 C CA . HIS E 1 3 ? 5.46400 15.59000 11.64400 1.000 100.14000 3 HIS E CA 1
ATOM 2793 C C . HIS E 1 3 ? 4.12700 15.09000 11.10900 1.000 100.36000 3 HIS E C 1
ATOM 2794 O O . HIS E 1 3 ? 4.08700 14.21200 10.23800 1.000 92.73000 3 HIS E O 1
ATOM 2801 N N . ASN E 1 4 ? 3.02000 15.63300 11.62200 1.000 97.85000 4 ASN E N 1
ATOM 2802 C CA . ASN E 1 4 ? 1.70400 15.20700 11.16000 1.000 100.74000 4 ASN E CA 1
ATOM 2803 C C . ASN E 1 4 ? 1.39500 15.74000 9.76600 1.000 98.56000 4 ASN E C 1
ATOM 2804 O O . ASN E 1 4 ? 0.66000 15.09600 9.00800 1.000 97.74000 4 ASN E O 1
ATOM 2809 N N . ILE E 1 5 ? 1.93600 16.90900 9.41300 1.000 98.25000 5 ILE E N 1
ATOM 2810 C CA . ILE E 1 5 ? 1.73300 17.45000 8.07100 1.000 97.02000 5 ILE E CA 1
ATOM 2811 C C . ILE E 1 5 ? 2.39500 16.55800 7.02700 1.000 91.88000 5 ILE E C 1
ATOM 2812 O O . ILE E 1 5 ? 1.81400 16.27700 5.97100 1.000 91.43000 5 ILE E O 1
ATOM 2817 N N . ILE E 1 6 ? 3.61700 16.10000 7.30500 1.000 92.10000 6 ILE E N 1
ATOM 2818 C CA . ILE E 1 6 ? 4.32200 15.23200 6.36500 1.000 89.74000 6 ILE E CA 1
ATOM 2819 C C . ILE E 1 6 ? 3.58400 13.90900 6.20200 1.000 83.58000 6 ILE E C 1
ATOM 2820 O O . ILE E 1 6 ? 3.48800 13.36900 5.09300 1.000 81.12000 6 ILE E O 1
ATOM 2825 N N . GLU E 1 7 ? 3.05600 13.36400 7.30100 1.000 83.57000 7 GLU E N 1
ATOM 2826 C CA . GLU E 1 7 ? 2.29200 12.12200 7.21900 1.000 82.53000 7 GLU E CA 1
ATOM 2827 C C . GLU E 1 7 ? 1.04000 12.30000 6.36600 1.000 83.43000 7 GLU E C 1
ATOM 2828 O O . GLU E 1 7 ? 0.68300 11.41300 5.58300 1.000 78.40000 7 GLU E O 1
ATOM 2834 N N . LYS E 1 8 ? 0.36200 13.44400 6.50300 1.000 85.29000 8 LYS E N 1
ATOM 2835 C CA . LYS E 1 8 ? -0.81300 13.71100 5.67600 1.000 84.74000 8 LYS E CA 1
ATOM 2836 C C . LYS E 1 8 ? -0.44300 13.79500 4.20100 1.000 80.21000 8 LYS E C 1
ATOM 2837 O O . LYS E 1 8 ? -1.16000 13.26700 3.34200 1.000 79.58000 8 LYS E O 1
ATOM 2843 N N . LYS E 1 9 ? 0.66800 14.46400 3.88600 1.000 78.10000 9 LYS E N 1
ATOM 2844 C CA . LYS E 1 9 ? 1.14100 14.50200 2.50600 1.000 78.89000 9 LYS E CA 1
ATOM 2845 C C . LYS E 1 9 ? 1.52800 13.11000 2.02300 1.000 75.55000 9 LYS E C 1
ATOM 2846 O O . LYS E 1 9 ? 1.29600 12.75800 0.86100 1.000 74.03000 9 LYS E O 1
ATOM 2852 N N . TYR E 1 10 ? 2.12700 12.30700 2.90600 1.000 74.49000 10 TYR E N 1
ATOM 2853 C CA . TYR E 1 10 ? 2.49500 10.93900 2.55300 1.000 73.61000 10 TYR E CA 1
ATOM 2854 C C . TYR E 1 10 ? 1.26200 10.09900 2.23300 1.000 69.22000 10 TYR E C 1
ATOM 2855 O O . TYR E 1 10 ? 1.24600 9.34900 1.24900 1.000 66.53000 10 TYR E O 1
ATOM 2864 N N . ARG E 1 11 ? 0.21700 10.20900 3.05700 1.000 68.20000 11 ARG E N 1
ATOM 2865 C CA . ARG E 1 11 ? -1.00800 9.45800 2.79500 1.000 67.94000 11 ARG E CA 1
ATOM 2866 C C . ARG E 1 11 ? -1.69300 9.93400 1.52000 1.000 67.29000 11 ARG E C 1
ATOM 2867 O O . ARG E 1 11 ? -2.17100 9.11700 0.72400 1.000 60.33000 11 ARG E O 1
ATOM 2875 N N . SER E 1 12 ? -1.75900 11.25300 1.31400 1.000 67.41000 12 SER E N 1
ATOM 2876 C CA . SER E 1 12 ? -2.47600 11.79000 0.16100 1.000 69.64000 12 SER E CA 1
ATOM 2877 C C . SER E 1 12 ? -1.81600 11.37700 -1.14800 1.000 68.41000 12 SER E C 1
ATOM 2878 O O . SER E 1 12 ? -2.50300 11.00700 -2.10700 1.000 78.29000 12 SER E O 1
ATOM 2881 N N . ASN E 1 13 ? -0.48300 11.42900 -1.20700 1.000 70.82000 13 ASN E N 1
ATOM 2882 C CA . ASN E 1 13 ? 0.21700 11.09300 -2.44300 1.000 68.41000 13 ASN E CA 1
ATOM 2883 C C . ASN E 1 13 ? 0.01800 9.62600 -2.80700 1.000 64.12000 13 ASN E C 1
ATOM 2884 O O . ASN E 1 13 ? -0.09200 9.28300 -3.99000 1.000 66.17000 13 ASN E O 1
ATOM 2889 N N . ILE E 1 14 ? -0.02200 8.74600 -1.80400 1.000 58.75000 14 ILE E N 1
ATOM 2890 C CA . ILE E 1 14 ? -0.32800 7.34000 -2.05800 1.000 58.35000 14 ILE E CA 1
ATOM 2891 C C . ILE E 1 14 ? -1.74800 7.19200 -2.58900 1.000 65.37000 14 ILE E C 1
ATOM 2892 O O . ILE E 1 14 ? -1.99500 6.44400 -3.54400 1.000 62.50000 14 ILE E O 1
ATOM 2897 N N . ASN E 1 15 ? -2.70400 7.90400 -1.98500 1.000 62.45000 15 ASN E N 1
ATOM 2898 C CA . ASN E 1 15 ? -4.08900 7.82100 -2.43800 1.000 61.56000 15 ASN E CA 1
ATOM 2899 C C . ASN E 1 15 ? -4.26300 8.39700 -3.83800 1.000 66.86000 15 ASN E C 1
ATOM 2900 O O . ASN E 1 15 ? -5.10800 7.91400 -4.60100 1.000 66.38000 15 ASN E O 1
ATOM 2905 N N . ASP E 1 16 ? -3.49000 9.42800 -4.18900 1.000 64.43000 16 ASP E N 1
ATOM 2906 C CA . ASP E 1 16 ? -3.58000 9.99100 -5.53200 1.000 67.18000 16 ASP E CA 1
ATOM 2907 C C . ASP E 1 16 ? -3.17900 8.96800 -6.58800 1.000 66.08000 16 ASP E C 1
ATOM 2908 O O . ASP E 1 16 ? -3.83000 8.85500 -7.63300 1.000 71.24000 16 ASP E O 1
ATOM 2913 N N . LYS E 1 17 ? -2.10600 8.21700 -6.33300 1.000 62.79000 17 LYS E N 1
ATOM 2914 C CA . LYS E 1 17 ? -1.67300 7.19600 -7.28200 1.000 66.15000 17 LYS E CA 1
ATOM 2915 C C . LYS E 1 17 ? -2.68300 6.05900 -7.37100 1.000 56.57000 17 LYS E C 1
ATOM 2916 O O . LYS E 1 17 ? -2.93300 5.52500 -8.45800 1.000 56.81000 17 LYS E O 1
ATOM 2922 N N . ILE E 1 18 ? -3.26800 5.67200 -6.23600 1.000 55.27000 18 ILE E N 1
ATOM 2923 C CA . ILE E 1 18 ? -4.30300 4.64400 -6.24600 1.000 61.79000 18 ILE E CA 1
ATOM 2924 C C . ILE E 1 18 ? -5.54100 5.14200 -6.98600 1.000 59.78000 18 ILE E C 1
ATOM 2925 O O . ILE E 1 18 ? -6.19900 4.38200 -7.70600 1.000 51.61000 18 ILE E O 1
ATOM 2930 N N . GLU E 1 19 ? -5.86800 6.42800 -6.82900 1.000 60.02000 19 GLU E N 1
ATOM 2931 C CA . GLU E 1 19 ? -6.97900 7.01100 -7.57800 1.000 70.19000 19 GLU E CA 1
ATOM 2932 C C . GLU E 1 19 ? -6.70500 6.99600 -9.07500 1.000 73.19000 19 GLU E C 1
ATOM 2933 O O . GLU E 1 19 ? -7.61200 6.74500 -9.87800 1.000 78.11000 19 GLU E O 1
ATOM 2939 N N . GLN E 1 20 ? -5.46100 7.27300 -9.47100 1.000 70.65000 20 GLN E N 1
ATOM 2940 C CA . GLN E 1 20 ? -5.11700 7.27600 -10.88800 1.000 71.04000 20 GLN E CA 1
ATOM 2941 C C . GLN E 1 20 ? -5.21800 5.87700 -11.48400 1.000 67.24000 20 GLN E C 1
ATOM 2942 O O . GLN E 1 20 ? -5.61700 5.71700 -12.64400 1.000 71.16000 20 GLN E O 1
ATOM 2948 N N . LEU E 1 21 ? -4.85000 4.85300 -10.71000 1.000 60.59000 21 LEU E N 1
ATOM 2949 C CA . LEU E 1 21 ? -5.03500 3.47900 -11.16500 1.000 60.57000 21 LEU E CA 1
ATOM 2950 C C . LEU E 1 21 ? -6.51200 3.16800 -11.37700 1.000 65.92000 21 LEU E C 1
ATOM 2951 O O . LEU E 1 21 ? -6.88200 2.51000 -12.35600 1.000 62.86000 21 LEU E O 1
ATOM 2956 N N . ARG E 1 22 ? -7.37000 3.63800 -10.46700 1.000 66.03000 22 ARG E N 1
ATOM 2957 C CA . ARG E 1 22 ? -8.80700 3.42300 -10.60700 1.000 69.55000 22 ARG E CA 1
ATOM 2958 C C . ARG E 1 22 ? -9.35700 4.11200 -11.84900 1.000 67.74000 22 ARG E C 1
ATOM 2959 O O . ARG E 1 22 ? -10.32900 3.63600 -12.44500 1.000 64.68000 22 ARG E O 1
ATOM 2967 N N . ARG E 1 23 ? -8.75400 5.22900 -12.24900 1.000 70.47000 23 ARG E N 1
ATOM 2968 C CA . ARG E 1 23 ? -9.15500 5.96100 -13.44300 1.000 73.08000 23 ARG E CA 1
ATOM 2969 C C . ARG E 1 23 ? -8.49300 5.43900 -14.71100 1.000 71.55000 23 ARG E C 1
ATOM 2970 O O . ARG E 1 23 ? -8.78400 5.94800 -15.79800 1.000 72.49000 23 ARG E O 1
ATOM 2978 N N . THR E 1 24 ? -7.61800 4.44300 -14.60400 1.000 68.84000 24 THR E N 1
ATOM 2979 C CA . THR E 1 24 ? -6.91600 3.88500 -15.75400 1.000 71.12000 24 THR E CA 1
ATOM 2980 C C . THR E 1 24 ? -7.31100 2.45000 -16.06700 1.000 70.48000 24 THR E C 1
ATOM 2981 O O . THR E 1 24 ? -7.52500 2.11900 -17.23600 1.000 80.78000 24 THR E O 1
ATOM 2985 N N . VAL E 1 25 ? -7.42600 1.59500 -15.05900 1.000 65.73000 25 VAL E N 1
ATOM 2986 C CA . VAL E 1 25 ? -7.76600 0.18700 -15.30000 1.000 60.42000 25 VAL E CA 1
ATOM 2987 C C . VAL E 1 25 ? -9.21900 0.09000 -15.75400 1.000 61.42000 25 VAL E C 1
ATOM 2988 O O . VAL E 1 25 ? -10.11800 0.58300 -15.05000 1.000 68.34000 25 VAL E O 1
ATOM 2992 N N . PRO E 1 26 ? -9.49900 -0.52600 -16.90700 1.000 62.96000 26 PRO E N 1
ATOM 2993 C CA . PRO E 1 26 ? -10.88700 -0.55900 -17.40300 1.000 66.49000 26 PRO E CA 1
ATOM 2994 C C . PRO E 1 26 ? -11.86500 -1.25900 -16.47400 1.000 61.13000 26 PRO E C 1
ATOM 2995 O O . PRO E 1 26 ? -13.02200 -0.83300 -16.37200 1.000 61.68000 26 PRO E O 1
ATOM 2999 N N . THR E 1 27 ? -11.44200 -2.33000 -15.79800 1.000 60.12000 27 THR E N 1
ATOM 3000 C CA . THR E 1 27 ? -12.34500 -3.03500 -14.89500 1.000 54.27000 27 THR E CA 1
ATOM 3001 C C . THR E 1 27 ? -12.73800 -2.18400 -13.69600 1.000 59.92000 27 THR E C 1
ATOM 3002 O O . THR E 1 27 ? -13.79700 -2.41600 -13.10300 1.000 65.59000 27 THR E O 1
ATOM 3006 N N . LEU E 1 28 ? -11.91200 -1.20700 -13.33000 1.000 59.45000 28 LEU E N 1
ATOM 3007 C CA . LEU E 1 28 ? -12.24100 -0.28300 -12.25500 1.000 56.64000 28 LEU E CA 1
ATOM 3008 C C . LEU E 1 28 ? -13.01400 0.92900 -12.75100 1.000 59.62000 28 LEU E C 1
ATOM 3009 O O . LEU E 1 28 ? -13.79500 1.51100 -11.98900 1.000 62.91000 28 LEU E O 1
ATOM 3014 N N . ARG E 1 29 ? -12.80900 1.32500 -14.01000 1.000 61.36000 29 ARG E N 1
ATOM 3015 C CA . ARG E 1 29 ? -13.54200 2.45800 -14.56300 1.000 69.69000 29 ARG E CA 1
ATOM 3016 C C . ARG E 1 29 ? -15.03500 2.16000 -14.65300 1.000 66.08000 29 ARG E C 1
ATOM 3017 O O . ARG E 1 29 ? -15.86400 3.02100 -14.34400 1.000 65.93000 29 ARG E O 1
ATOM 3025 N N . VAL E 1 30 ? -15.39000 0.94600 -15.07800 1.000 60.66000 30 VAL E N 1
ATOM 3026 C CA . VAL E 1 30 ? -16.80000 0.58400 -15.19900 1.000 66.36000 30 VAL E CA 1
ATOM 3027 C C . VAL E 1 30 ? -17.45400 0.51800 -13.82500 1.000 67.37000 30 VAL E C 1
ATOM 3028 O O . VAL E 1 30 ? -18.63300 0.86200 -13.66700 1.000 67.91000 30 VAL E O 1
ATOM 3032 N N . ALA E 1 31 ? -16.71000 0.06700 -12.81100 1.000 62.36000 31 ALA E N 1
ATOM 3033 C CA . ALA E 1 31 ? -17.24500 0.03700 -11.45400 1.000 63.25000 31 ALA E CA 1
ATOM 3034 C C . ALA E 1 31 ? -17.53000 1.44400 -10.94500 1.000 68.49000 31 ALA E C 1
ATOM 3035 O O . ALA E 1 31 ? -18.53700 1.67300 -10.26500 1.000 73.53000 31 ALA E O 1
ATOM 3037 N N . TYR E 1 32 ? -16.65300 2.39800 -11.25900 1.000 72.48000 32 TYR E N 1
ATOM 3038 C CA . TYR E 1 32 ? -16.89600 3.79200 -10.91100 1.000 78.43000 32 TYR E CA 1
ATOM 3039 C C . TYR E 1 32 ? -18.06800 4.38900 -11.68000 1.000 82.41000 32 TYR E C 1
ATOM 3040 O O . TYR E 1 32 ? -18.53800 5.47200 -11.31700 1.000 95.49000 32 TYR E O 1
ATOM 3049 N N . LYS E 1 33 ? -18.55000 3.71700 -12.72600 1.000 78.79000 33 LYS E N 1
ATOM 3050 C CA . LYS E 1 33 ? -19.72900 4.17600 -13.44800 1.000 81.72000 33 LYS E CA 1
ATOM 3051 C C . LYS E 1 33 ? -21.02500 3.64600 -12.85100 1.000 82.14000 33 LYS E C 1
ATOM 3052 O O . LYS E 1 33 ? -22.04600 4.34200 -12.89600 1.000 93.16000 33 LYS E O 1
ATOM 3058 N N . LYS E 1 34 ? -21.01400 2.42900 -12.29800 1.000 75.50000 34 LYS E N 1
ATOM 3059 C CA . LYS E 1 34 ? -22.19100 1.91800 -11.60000 1.000 79.27000 34 LYS E CA 1
ATOM 3060 C C . LYS E 1 34 ? -22.51000 2.77700 -10.38100 1.000 88.19000 34 LYS E C 1
ATOM 3061 O O . LYS E 1 34 ? -23.58000 3.39000 -10.29800 1.000 96.63000 34 LYS E O 1
ATOM 3067 N N . CYS E 1 35 ? -21.59000 2.82200 -9.41900 1.000 85.84000 35 CYS E N 1
ATOM 3068 C CA . CYS E 1 35 ? -21.68500 3.80700 -8.35000 1.000 91.73000 35 CYS E CA 1
ATOM 3069 C C . CYS E 1 35 ? -21.57300 5.20000 -8.95100 1.000 97.07000 35 CYS E C 1
ATOM 3070 O O . CYS E 1 35 ? -20.80500 5.42100 -9.89100 1.000 98.05000 35 CYS E O 1
ATOM 3073 N N . ASN E 1 36 ? -22.34600 6.14100 -8.41000 1.000 106.28000 36 ASN E N 1
ATOM 3074 C CA . ASN E 1 36 ? -22.49300 7.46400 -9.01400 1.000 110.51000 36 ASN E CA 1
ATOM 3075 C C . ASN E 1 36 ? -22.94700 7.32000 -10.47000 1.000 110.28000 36 ASN E C 1
ATOM 3076 O O . ASN E 1 36 ? -22.22600 7.64100 -11.41500 1.000 114.27000 36 ASN E O 1
ATOM 3081 N N . ASP E 1 37 ? -24.17400 6.81300 -10.60700 1.000 116.43000 37 ASP E N 1
ATOM 3082 C CA . ASP E 1 37 ? -24.69800 6.24100 -11.84400 1.000 111.38000 37 ASP E CA 1
ATOM 3083 C C . ASP E 1 37 ? -24.36400 7.08600 -13.06700 1.000 115.02000 37 ASP E C 1
ATOM 3084 O O . ASP E 1 37 ? -24.80100 8.23500 -13.18900 1.000 116.82000 37 ASP E O 1
ATOM 3089 N N . LEU E 1 38 ? -23.58400 6.50300 -13.97100 1.000 106.38000 38 LEU E N 1
ATOM 3090 C CA . LEU E 1 38 ? -23.13500 7.11200 -15.21100 1.000 100.95000 38 LEU E CA 1
ATOM 3091 C C . LEU E 1 38 ? -23.29900 6.11800 -16.34400 1.000 98.85000 38 LEU E C 1
ATOM 3092 O O . LEU E 1 38 ? -23.20900 4.90400 -16.12900 1.000 94.12000 38 LEU E O 1
ATOM 3097 N N . PRO E 1 39 ? -23.55100 6.59200 -17.56400 1.000 104.92000 39 PRO E N 1
ATOM 3098 C CA . PRO E 1 39 ? -23.71800 5.66600 -18.68800 1.000 96.26000 39 PRO E CA 1
ATOM 3099 C C . PRO E 1 39 ? -22.44600 4.87500 -18.95900 1.000 90.08000 39 PRO E C 1
ATOM 3100 O O . PRO E 1 39 ? -21.33300 5.39800 -18.86400 1.000 90.52000 39 PRO E O 1
ATOM 3104 N N . ILE E 1 40 ? -22.62400 3.60400 -19.30500 1.000 85.77000 40 ILE E N 1
ATOM 3105 C CA . ILE E 1 40 ? -21.52700 2.72100 -19.68300 1.000 84.24000 40 ILE E CA 1
ATOM 3106 C C . ILE E 1 40 ? -21.65200 2.46500 -21.17900 1.000 85.87000 40 ILE E C 1
ATOM 3107 O O . ILE E 1 40 ? -22.56900 1.76300 -21.62400 1.000 78.60000 40 ILE E O 1
ATOM 3112 N N . THR E 1 41 ? -20.73200 3.02800 -21.95600 1.000 86.28000 41 THR E N 1
ATOM 3113 C CA . THR E 1 41 ? -20.79800 2.93200 -23.40400 1.000 84.79000 41 THR E CA 1
ATOM 3114 C C . THR E 1 41 ? -20.27900 1.57600 -23.88000 1.000 83.34000 41 THR E C 1
ATOM 3115 O O . THR E 1 41 ? -19.77800 0.75900 -23.10400 1.000 81.93000 41 THR E O 1
ATOM 3119 N N . SER E 1 42 ? -20.41300 1.34200 -25.18800 1.000 90.28000 42 SER E N 1
ATOM 3120 C CA . SER E 1 42 ? -19.87300 0.12300 -25.77900 1.000 91.72000 42 SER E CA 1
ATOM 3121 C C . SER E 1 42 ? -18.35000 0.13000 -25.78100 1.000 92.00000 42 SER E C 1
ATOM 3122 O O . SER E 1 42 ? -17.72800 -0.93800 -25.75400 1.000 95.88000 42 SER E O 1
ATOM 3125 N N . ARG E 1 43 ? -17.73600 1.31500 -25.82000 1.000 92.61000 43 ARG E N 1
ATOM 3126 C CA . ARG E 1 43 ? -16.28100 1.39700 -25.74100 1.000 96.09000 43 ARG E CA 1
ATOM 3127 C C . ARG E 1 43 ? -15.77500 0.87900 -24.40200 1.000 92.02000 43 ARG E C 1
ATOM 3128 O O . ARG E 1 43 ? -14.74700 0.19300 -24.34100 1.000 90.91000 43 ARG E O 1
ATOM 3136 N N . ASP E 1 44 ? -16.47800 1.20900 -23.31600 1.000 90.65000 44 ASP E N 1
ATOM 3137 C CA . ASP E 1 44 ? -16.06600 0.74800 -21.99400 1.000 88.69000 44 ASP E CA 1
ATOM 3138 C C . ASP E 1 44 ? -16.10700 -0.77100 -21.90400 1.000 86.64000 44 ASP E C 1
ATOM 3139 O O . ASP E 1 44 ? -15.20300 -1.39400 -21.33500 1.000 92.45000 44 ASP E O 1
ATOM 3144 N N . LEU E 1 45 ? -17.15600 -1.38500 -22.45700 1.000 82.40000 45 LEU E N 1
ATOM 3145 C CA . LEU E 1 45 ? -17.26100 -2.83900 -22.43600 1.000 82.11000 45 LEU E CA 1
ATOM 3146 C C . LEU E 1 45 ? -16.18600 -3.49000 -23.29500 1.000 78.44000 45 LEU E C 1
ATOM 3147 O O . LEU E 1 45 ? -15.71400 -4.58600 -22.97200 1.000 74.52000 45 LEU E O 1
ATOM 3152 N N . ALA E 1 46 ? -15.79200 -2.83700 -24.39000 1.000 83.22000 46 ALA E N 1
ATOM 3153 C CA . ALA E 1 46 ? -14.73300 -3.37700 -25.23400 1.000 88.87000 46 ALA E CA 1
ATOM 3154 C C . ALA E 1 46 ? -13.38100 -3.34300 -24.53200 1.000 88.79000 46 ALA E C 1
ATOM 3155 O O . ALA E 1 46 ? -12.54000 -4.21600 -24.76900 1.000 89.64000 46 ALA E O 1
ATOM 3157 N N . ASP E 1 47 ? -13.15500 -2.34600 -23.67100 1.000 89.51000 47 ASP E N 1
ATOM 3158 C CA . ASP E 1 47 ? -11.89000 -2.24500 -22.95100 1.000 88.70000 47 ASP E CA 1
ATOM 3159 C C . ASP E 1 47 ? -11.69200 -3.37800 -21.95500 1.000 89.05000 47 ASP E C 1
ATOM 3160 O O . ASP E 1 47 ? -10.54900 -3.65800 -21.57700 1.000 99.23000 47 ASP E O 1
ATOM 3165 N N . LEU E 1 48 ? -12.77300 -4.02900 -21.51700 1.000 81.83000 48 LEU E N 1
ATOM 3166 C CA . LEU E 1 48 ? -12.63700 -5.12100 -20.55900 1.000 78.64000 48 LEU E CA 1
ATOM 3167 C C . LEU E 1 48 ? -11.83200 -6.27400 -21.14800 1.000 81.61000 48 LEU E C 1
ATOM 3168 O O . LEU E 1 48 ? -11.03100 -6.90200 -20.44600 1.000 84.39000 48 LEU E O 1
ATOM 3173 N N . ASP E 1 49 ? -12.02800 -6.56000 -22.43700 1.000 82.46000 49 ASP E N 1
ATOM 3174 C CA . ASP E 1 49 ? -11.26600 -7.58900 -23.15000 1.000 81.80000 49 ASP E CA 1
ATOM 3175 C C . ASP E 1 49 ? -11.35900 -8.94500 -22.45300 1.000 84.66000 49 ASP E C 1
ATOM 3176 O O . ASP E 1 49 ? -10.37100 -9.67100 -22.32200 1.000 89.33000 49 ASP E O 1
ATOM 3181 N N . GLY E 1 50 ? -12.56200 -9.29200 -22.00200 1.000 85.73000 50 GLY E N 1
ATOM 3182 C CA . GLY E 1 50 ? -12.79500 -10.56200 -21.35000 1.000 84.21000 50 GLY E CA 1
ATOM 3183 C C . GLY E 1 50 ? -12.55800 -10.57900 -19.85600 1.000 88.08000 50 GLY E C 1
ATOM 3184 O O . GLY E 1 50 ? -12.70700 -11.64000 -19.23600 1.000 95.01000 50 GLY E O 1
ATOM 3185 N N . LEU E 1 51 ? -12.19100 -9.44900 -19.25900 1.000 87.36000 51 LEU E N 1
ATOM 3186 C CA . LEU E 1 51 ? -11.95700 -9.37500 -17.82400 1.000 84.25000 51 LEU E CA 1
ATOM 3187 C C . LEU E 1 51 ? -13.22800 -8.93700 -17.10700 1.000 90.90000 51 LEU E C 1
ATOM 3188 O O . LEU E 1 51 ? -13.93800 -8.03800 -17.56700 1.000 82.59000 51 LEU E O 1
ATOM 3193 N N . GLU E 1 52 ? -13.51100 -9.58300 -15.97900 1.000 85.28000 52 GLU E N 1
ATOM 3194 C CA . GLU E 1 52 ? -14.70500 -9.25300 -15.21500 1.000 80.44000 52 GLU E CA 1
ATOM 3195 C C . GLU E 1 52 ? -14.58600 -7.85200 -14.61800 1.000 76.09000 52 GLU E C 1
ATOM 3196 O O . GLU E 1 52 ? -13.49300 -7.43300 -14.22400 1.000 76.73000 52 GLU E O 1
ATOM 3202 N N . PRO E 1 53 ? -15.68500 -7.10600 -14.54700 1.000 75.33000 53 PRO E N 1
ATOM 3203 C CA . PRO E 1 53 ? -15.65100 -5.80200 -13.87600 1.000 70.14000 53 PRO E CA 1
ATOM 3204 C C . PRO E 1 53 ? -15.43400 -5.95500 -12.37900 1.000 69.00000 53 PRO E C 1
ATOM 3205 O O . PRO E 1 53 ? -15.70200 -7.00100 -11.78200 1.000 68.45000 53 PRO E O 1
ATOM 3209 N N . ALA E 1 54 ? -14.93800 -4.88000 -11.77100 1.000 62.52000 54 ALA E N 1
ATOM 3210 C CA . ALA E 1 54 ? -14.70700 -4.86400 -10.33500 1.000 68.41000 54 ALA E CA 1
ATOM 3211 C C . ALA E 1 54 ? -16.03200 -4.74800 -9.59200 1.000 72.24000 54 ALA E C 1
ATOM 3212 O O . ALA E 1 54 ? -16.87000 -3.90500 -9.92500 1.000 76.16000 54 ALA E O 1
ATOM 3214 N N . THR E 1 55 ? -16.21900 -5.60100 -8.58400 1.000 72.51000 55 THR E N 1
ATOM 3215 C CA . THR E 1 55 ? -17.43300 -5.54700 -7.77600 1.000 74.41000 55 THR E CA 1
ATOM 3216 C C . THR E 1 55 ? -17.34000 -4.45700 -6.71500 1.000 78.70000 55 THR E C 1
ATOM 3217 O O . THR E 1 55 ? -18.25400 -3.63700 -6.57400 1.000 73.05000 55 THR E O 1
ATOM 3221 N N . LYS E 1 56 ? -16.24700 -4.43700 -5.96100 1.000 85.53000 56 LYS E N 1
ATOM 3222 C CA . LYS E 1 56 ? -15.99200 -3.42000 -4.95500 1.000 69.57000 56 LYS E CA 1
ATOM 3223 C C . LYS E 1 56 ? -14.75900 -2.61200 -5.33700 1.000 65.59000 56 LYS E C 1
ATOM 3224 O O . LYS E 1 56 ? -13.91200 -3.05900 -6.11600 1.000 68.83000 56 LYS E O 1
ATOM 3230 N N . LEU E 1 57 ? -14.66600 -1.41000 -4.77500 1.000 64.59000 57 LEU E N 1
ATOM 3231 C CA . LEU E 1 57 ? -13.62000 -0.45400 -5.11800 1.000 63.52000 57 LEU E CA 1
ATOM 3232 C C . LEU E 1 57 ? -12.76400 -0.09400 -3.90800 1.000 59.93000 57 LEU E C 1
ATOM 3233 O O . LEU E 1 57 ? -12.45600 1.07600 -3.67000 1.000 58.32000 57 LEU E O 1
ATOM 3238 N N . ASN E 1 58 ? -12.36700 -1.09600 -3.12800 1.000 55.52000 58 ASN E N 1
ATOM 3239 C CA . ASN E 1 58 ? -11.44700 -0.86300 -2.02800 1.000 60.07000 58 ASN E CA 1
ATOM 3240 C C . ASN E 1 58 ? -10.00200 -0.89200 -2.53100 1.000 58.69000 58 ASN E C 1
ATOM 3241 O O . ASN E 1 58 ? -9.72500 -1.23200 -3.68400 1.000 56.11000 58 ASN E O 1
ATOM 3246 N N . LYS E 1 59 ? -9.07200 -0.52300 -1.64500 1.000 61.06000 59 LYS E N 1
ATOM 3247 C CA . LYS E 1 59 ? -7.66900 -0.42200 -2.04200 1.000 53.45000 59 LYS E CA 1
ATOM 3248 C C . LYS E 1 59 ? -7.12500 -1.75900 -2.52900 1.000 52.24000 59 LYS E C 1
ATOM 3249 O O . LYS E 1 59 ? -6.42400 -1.81800 -3.54600 1.000 50.74000 59 LYS E O 1
ATOM 3255 N N . ALA E 1 60 ? -7.43400 -2.84400 -1.81500 1.000 50.65000 60 ALA E N 1
ATOM 3256 C CA . ALA E 1 60 ? -6.96900 -4.16000 -2.24200 1.000 51.78000 60 ALA E CA 1
ATOM 3257 C C . ALA E 1 60 ? -7.54000 -4.53100 -3.60500 1.000 56.68000 60 ALA E C 1
ATOM 3258 O O . ALA E 1 60 ? -6.82900 -5.07600 -4.45600 1.000 56.58000 60 ALA E O 1
ATOM 3260 N N . SER E 1 61 ? -8.82500 -4.24400 -3.83000 1.000 61.39000 61 SER E N 1
ATOM 3261 C CA . SER E 1 61 ? -9.43400 -4.54200 -5.12200 1.000 56.36000 61 SER E CA 1
ATOM 3262 C C . SER E 1 61 ? -8.78400 -3.73900 -6.24200 1.000 52.98000 61 SER E C 1
ATOM 3263 O O . SER E 1 61 ? -8.52200 -4.27300 -7.32500 1.000 61.18000 61 SER E O 1
ATOM 3266 N N . ILE E 1 62 ? -8.51600 -2.45300 -6.00000 1.000 47.05000 62 ILE E N 1
ATOM 3267 C CA . ILE E 1 62 ? -7.88900 -1.61500 -7.02000 1.000 52.46000 62 ILE E CA 1
ATOM 3268 C C . ILE E 1 62 ? -6.51700 -2.16200 -7.39400 1.000 57.00000 62 ILE E C 1
ATOM 3269 O O . ILE E 1 62 ? -6.16200 -2.23400 -8.57600 1.000 56.07000 62 ILE E O 1
ATOM 3274 N N . LEU E 1 63 ? -5.72400 -2.55100 -6.39300 1.000 56.86000 63 LEU E N 1
ATOM 3275 C CA . LEU E 1 63 ? -4.38700 -3.07000 -6.66200 1.000 55.27000 63 LEU E CA 1
ATOM 3276 C C . LEU E 1 63 ? -4.44500 -4.41400 -7.37900 1.000 53.85000 63 LEU E C 1
ATOM 3277 O O . LEU E 1 63 ? -3.70000 -4.64800 -8.33700 0.680 57.15000 63 LEU E O 1
ATOM 3282 N N . THR E 1 64 ? -5.32300 -5.31400 -6.92600 1.000 52.08000 64 THR E N 1
ATOM 3283 C CA . THR E 1 64 ? -5.39300 -6.64400 -7.52600 1.000 54.21000 64 THR E CA 1
ATOM 3284 C C . THR E 1 64 ? -5.80500 -6.57500 -8.99000 1.000 57.46000 64 THR E C 1
ATOM 3285 O O . THR E 1 64 ? -5.21600 -7.25200 -9.84100 1.000 55.60000 64 THR E O 1
ATOM 3289 N N . LYS E 1 65 ? -6.81700 -5.76400 -9.30500 1.000 55.18000 65 LYS E N 1
ATOM 3290 C CA . LYS E 1 65 ? -7.23400 -5.61600 -10.69300 1.000 58.90000 65 LYS E CA 1
ATOM 3291 C C . LYS E 1 65 ? -6.18200 -4.90100 -11.52900 1.000 56.19000 65 LYS E C 1
ATOM 3292 O O . LYS E 1 65 ? -6.13600 -5.10000 -12.74800 1.000 57.49000 65 LYS E O 1
ATOM 3298 N N . SER E 1 66 ? -5.34300 -4.07000 -10.90400 1.000 54.17000 66 SER E N 1
ATOM 3299 C CA . SER E 1 66 ? -4.21400 -3.48200 -11.61900 1.000 54.10000 66 SER E CA 1
ATOM 3300 C C . SER E 1 66 ? -3.19300 -4.54500 -12.00300 1.000 53.89000 66 SER E C 1
ATOM 3301 O O . SER E 1 66 ? -2.67500 -4.53600 -13.12500 1.000 58.29000 66 SER E O 1
ATOM 3304 N N . ILE E 1 67 ? -2.89100 -5.46900 -11.08600 1.000 50.96000 67 ILE E N 1
ATOM 3305 C CA . ILE E 1 67 ? -1.98400 -6.56700 -11.40800 1.000 51.75000 67 ILE E CA 1
ATOM 3306 C C . ILE E 1 67 ? -2.57200 -7.42900 -12.51600 1.000 55.17000 67 ILE E C 1
ATOM 3307 O O . ILE E 1 67 ? -1.86200 -7.86600 -13.43000 1.000 71.62000 67 ILE E O 1
ATOM 3312 N N . GLU E 1 68 ? -3.87900 -7.69100 -12.44700 1.000 65.43000 68 GLU E N 1
ATOM 3313 C CA . GLU E 1 68 ? -4.55300 -8.44800 -13.49600 1.000 60.64000 68 GLU E CA 1
ATOM 3314 C C . GLU E 1 68 ? -4.45000 -7.74000 -14.84100 1.000 59.00000 68 GLU E C 1
ATOM 3315 O O . GLU E 1 68 ? -4.19900 -8.37900 -15.87100 1.000 62.82000 68 GLU E O 1
ATOM 3321 N N . TYR E 1 69 ? -4.63800 -6.41900 -14.85100 1.000 55.39000 69 TYR E N 1
ATOM 3322 C CA . TYR E 1 69 ? -4.55700 -5.66500 -16.09800 1.000 54.67000 69 TYR E CA 1
ATOM 3323 C C . TYR E 1 69 ? -3.13200 -5.63400 -16.63800 1.000 59.04000 69 TYR E C 1
ATOM 3324 O O . TYR E 1 69 ? -2.92300 -5.71700 -17.85400 1.000 58.69000 69 TYR E O 1
ATOM 3333 N N . ILE E 1 70 ? -2.14000 -5.51200 -15.75200 1.000 57.42000 70 ILE E N 1
ATOM 3334 C CA . ILE E 1 70 ? -0.74400 -5.50000 -16.18700 1.000 55.02000 70 ILE E CA 1
ATOM 3335 C C . ILE E 1 70 ? -0.37600 -6.83200 -16.83200 1.000 58.32000 70 ILE E C 1
ATOM 3336 O O . ILE E 1 70 ? 0.24400 -6.87400 -17.90200 1.000 60.20000 70 ILE E O 1
ATOM 3341 N N . CYS E 1 71 ? -0.75500 -7.93900 -16.19000 1.000 58.91000 71 CYS E N 1
ATOM 3342 C CA . CYS E 1 71 ? -0.48200 -9.25500 -16.76100 1.000 63.25000 71 CYS E CA 1
ATOM 3343 C C . CYS E 1 71 ? -1.25600 -9.46600 -18.05600 1.000 71.26000 71 CYS E C 1
ATOM 3344 O O . CYS E 1 71 ? -0.76200 -10.12400 -18.98000 1.000 80.92000 71 CYS E O 1
ATOM 3347 N N . HIS E 1 72 ? -2.47900 -8.93600 -18.13200 1.000 69.99000 72 HIS E N 1
ATOM 3348 C CA . HIS E 1 72 ? -3.26400 -9.04400 -19.35800 1.000 70.52000 72 HIS E CA 1
ATOM 3349 C C . HIS E 1 72 ? -2.59900 -8.29500 -20.50600 1.000 68.57000 72 HIS E C 1
ATOM 3350 O O . HIS E 1 72 ? -2.50800 -8.80700 -21.62900 1.000 69.74000 72 HIS E O 1
ATOM 3357 N N . LEU E 1 73 ? -2.13200 -7.07100 -20.24300 1.000 64.52000 73 LEU E N 1
ATOM 3358 C CA . LEU E 1 73 ? -1.48800 -6.28000 -21.28700 1.000 64.33000 73 LEU E CA 1
ATOM 3359 C C . LEU E 1 73 ? -0.18700 -6.92500 -21.74700 1.000 68.52000 73 LEU E C 1
ATOM 3360 O O . LEU E 1 73 ? 0.15200 -6.87400 -22.93500 0.540 69.50000 73 LEU E O 1
ATOM 3365 N N . GLU E 1 74 ? 0.55800 -7.53000 -20.81800 1.000 69.16000 74 GLU E N 1
ATOM 3366 C CA . GLU E 1 74 ? 1.77100 -8.24800 -21.19700 1.000 67.24000 74 GLU E CA 1
ATOM 3367 C C . GLU E 1 74 ? 1.45300 -9.40500 -22.13600 1.000 69.95000 74 GLU E C 1
ATOM 3368 O O . GLU E 1 74 ? 2.18300 -9.64700 -23.10400 1.000 84.60000 74 GLU E O 1
ATOM 3374 N N . ARG E 1 75 ? 0.36900 -10.13400 -21.86300 1.000 72.15000 75 ARG E N 1
ATOM 3375 C CA . ARG E 1 75 ? -0.04200 -11.21000 -22.75900 1.000 75.20000 75 ARG E CA 1
ATOM 3376 C C . ARG E 1 75 ? -0.48100 -10.67000 -24.11600 1.000 70.96000 75 ARG E C 1
ATOM 3377 O O . ARG E 1 75 ? -0.18300 -11.27400 -25.15300 1.000 71.18000 75 ARG E O 1
ATOM 3385 N N . LYS E 1 76 ? -1.19100 -9.53900 -24.13400 1.000 69.99000 76 LYS E N 1
ATOM 3386 C CA . LYS E 1 76 ? -1.69300 -9.00800 -25.39900 1.000 75.26000 76 LYS E CA 1
ATOM 3387 C C . LYS E 1 76 ? -0.56100 -8.44900 -26.25500 1.000 77.48000 76 LYS E C 1
ATOM 3388 O O . LYS E 1 76 ? -0.48300 -8.73300 -27.45600 1.000 91.68000 76 LYS E O 1
ATOM 3394 N N . CYS E 1 77 ? 0.32900 -7.65400 -25.65500 1.000 75.99000 77 CYS E N 1
ATOM 3395 C CA . CYS E 1 77 ? 1.49200 -7.15400 -26.38300 1.000 76.51000 77 CYS E CA 1
ATOM 3396 C C . CYS E 1 77 ? 2.43800 -8.27500 -26.80100 1.000 78.13000 77 CYS E C 1
ATOM 3397 O O . CYS E 1 77 ? 3.27800 -8.06400 -27.68100 1.000 79.69000 77 CYS E O 1
ATOM 3400 N N . LEU E 1 78 ? 2.32900 -9.45600 -26.18800 1.000 75.46000 78 LEU E N 1
ATOM 3401 C CA . LEU E 1 78 ? 3.19200 -10.57500 -26.55400 1.000 74.73000 78 LEU E CA 1
ATOM 3402 C C . LEU E 1 78 ? 2.73300 -11.22500 -27.85300 1.000 81.97000 78 LEU E C 1
ATOM 3403 O O . LEU E 1 78 ? 3.49000 -11.29700 -28.82700 1.000 91.51000 78 LEU E O 1
ATOM 3408 N N . GLN E 1 79 ? 1.49000 -11.71200 -27.88000 1.000 82.44000 79 GLN E N 1
ATOM 3409 C CA . GLN E 1 79 ? 0.97700 -12.38100 -29.06900 1.000 80.68000 79 GLN E CA 1
ATOM 3410 C C . GLN E 1 79 ? 0.83600 -11.43300 -30.25200 1.000 82.48000 79 GLN E C 1
ATOM 3411 O O . GLN E 1 79 ? 0.85100 -11.89100 -31.40000 1.000 87.00000 79 GLN E O 1
ATOM 3417 N N . LEU E 1 80 ? 0.69800 -10.13000 -30.00300 1.000 79.95000 80 LEU E N 1
ATOM 3418 C CA . LEU E 1 80 ? 0.71400 -9.17100 -31.10300 1.000 82.73000 80 LEU E CA 1
ATOM 3419 C C . LEU E 1 80 ? 2.09600 -9.09100 -31.74000 1.000 88.07000 80 LEU E C 1
ATOM 3420 O O . LEU E 1 80 ? 2.21400 -8.98500 -32.96600 1.000 93.97000 80 LEU E O 1
ATOM 3425 N N . SER E 1 81 ? 3.15100 -9.13300 -30.92200 1.000 87.59000 81 SER E N 1
ATOM 3426 C CA . SER E 1 81 ? 4.50800 -9.14400 -31.46200 1.000 89.12000 81 SER E CA 1
ATOM 3427 C C . SER E 1 81 ? 4.78700 -10.43100 -32.22800 1.000 93.45000 81 SER E C 1
ATOM 3428 O O . SER E 1 81 ? 5.42300 -10.40300 -33.28800 1.000 96.75000 81 SER E O 1
ATOM 3431 N N . LEU E 1 82 ? 4.32400 -11.57000 -31.70500 1.000 90.68000 82 LEU E N 1
ATOM 3432 C CA . LEU E 1 82 ? 4.50800 -12.83600 -32.40700 1.000 94.20000 82 LEU E CA 1
ATOM 3433 C C . LEU E 1 82 ? 3.77300 -12.84700 -33.74000 1.000 102.07000 82 LEU E C 1
ATOM 3434 O O . LEU E 1 82 ? 4.21700 -13.50400 -34.68900 1.000 112.24000 82 LEU E O 1
ATOM 3439 N N . ALA E 1 83 ? 2.64700 -12.13500 -33.83000 1.000 99.12000 83 ALA E N 1
ATOM 3440 C CA . ALA E 1 83 ? 1.93600 -12.03300 -35.09900 1.000 99.39000 83 ALA E CA 1
ATOM 3441 C C . ALA E 1 83 ? 2.69300 -11.15400 -36.08700 1.000 105.90000 83 ALA E C 1
ATOM 3442 O O . ALA E 1 83 ? 2.70900 -11.43600 -37.29100 1.000 114.69000 83 ALA E O 1
ATOM 3444 N N . ASN E 1 84 ? 3.32800 -10.08500 -35.59800 1.000 103.86000 84 ASN E N 1
ATOM 3445 C CA . ASN E 1 84 ? 4.09800 -9.21000 -36.47600 1.000 110.79000 84 ASN E CA 1
ATOM 3446 C C . ASN E 1 84 ? 5.35100 -9.88500 -37.01700 1.000 117.17000 84 ASN E C 1
ATOM 3447 O O . ASN E 1 84 ? 5.86700 -9.46000 -38.05700 1.000 116.03000 84 ASN E O 1
ATOM 3452 N N . GLN E 1 85 ? 5.85100 -10.91900 -36.34000 1.000 111.04000 85 GLN E N 1
ATOM 3453 C CA . GLN E 1 85 ? 6.99400 -11.67400 -36.83600 1.000 110.27000 85 GLN E CA 1
ATOM 3454 C C . GLN E 1 85 ? 6.63000 -12.60100 -37.98800 1.000 119.31000 85 GLN E C 1
ATOM 3455 O O . GLN E 1 85 ? 7.53300 -13.10000 -38.66800 1.000 120.31000 85 GLN E O 1
ATOM 3461 N N . HIS E 1 86 ? 5.33900 -12.84100 -38.21800 1.000 122.21000 86 HIS E N 1
ATOM 3462 C CA . HIS E 1 86 ? 4.89000 -13.59000 -39.38300 1.000 126.52000 86 HIS E CA 1
ATOM 3463 C C . HIS E 1 86 ? 4.51300 -12.69200 -40.55200 1.000 127.31000 86 HIS E C 1
ATOM 3464 O O . HIS E 1 86 ? 4.45600 -13.17400 -41.68900 1.000 136.08000 86 HIS E O 1
ATOM 3471 N N . LEU E 1 87 ? 4.25600 -11.41100 -40.29500 1.000 122.76000 87 LEU E N 1
ATOM 3472 C CA . LEU E 1 87 ? 3.95800 -10.43100 -41.33700 1.000 123.71000 87 LEU E CA 1
ATOM 3473 C C . LEU E 1 87 ? 2.76100 -10.84400 -42.19000 1.000 121.65000 87 LEU E C 1
ATOM 3474 O O . LEU E 1 87 ? 2.82200 -10.81100 -43.41900 1.000 123.82000 87 LEU E O 1
ATOM 3479 N N . ASN F 1 4 ? -25.01200 -3.04500 18.02200 1.000 116.50000 4 ASN F N 1
ATOM 3480 C CA . ASN F 1 4 ? -24.40500 -4.13600 18.77400 1.000 124.78000 4 ASN F CA 1
ATOM 3481 C C . ASN F 1 4 ? -24.28900 -3.77300 20.25100 1.000 126.99000 4 ASN F C 1
ATOM 3482 O O . ASN F 1 4 ? -25.26600 -3.84900 20.99700 1.000 122.81000 4 ASN F O 1
ATOM 3487 N N . ILE F 1 5 ? -23.08700 -3.38100 20.66900 1.000 126.43000 5 ILE F N 1
ATOM 3488 C CA . ILE F 1 5 ? -22.83700 -2.98600 22.05000 1.000 126.27000 5 ILE F CA 1
ATOM 3489 C C . ILE F 1 5 ? -22.29100 -1.56500 22.06500 1.000 119.09000 5 ILE F C 1
ATOM 3490 O O . ILE F 1 5 ? -22.89100 -0.66200 22.65900 1.000 116.91000 5 ILE F O 1
ATOM 3495 N N . ILE F 1 6 ? -21.14600 -1.36300 21.41100 1.000 117.45000 6 ILE F N 1
ATOM 3496 C CA . ILE F 1 6 ? -20.56200 -0.02900 21.32200 1.000 114.80000 6 ILE F CA 1
ATOM 3497 C C . ILE F 1 6 ? -21.42400 0.87500 20.44900 1.000 112.59000 6 ILE F C 1
ATOM 3498 O O . ILE F 1 6 ? -21.56900 2.07200 20.72400 1.000 107.34000 6 ILE F O 1
ATOM 3503 N N . GLU F 1 7 ? -22.00200 0.31900 19.37900 1.000 113.30000 7 GLU F N 1
ATOM 3504 C CA . GLU F 1 7 ? -22.86500 1.10400 18.50200 1.000 108.60000 7 GLU F CA 1
ATOM 3505 C C . GLU F 1 7 ? -24.08000 1.63600 19.25200 1.000 106.25000 7 GLU F C 1
ATOM 3506 O O . GLU F 1 7 ? -24.47100 2.79600 19.07400 1.000 100.80000 7 GLU F O 1
ATOM 3512 N N . LYS F 1 8 ? -24.69400 0.79800 20.09200 1.000 108.04000 8 LYS F N 1
ATOM 3513 C CA . LYS F 1 8 ? -25.85700 1.23000 20.86000 1.000 103.42000 8 LYS F CA 1
ATOM 3514 C C . LYS F 1 8 ? -25.49000 2.32300 21.85800 1.000 97.16000 8 LYS F C 1
ATOM 3515 O O . LYS F 1 8 ? -26.24900 3.28200 22.04600 1.000 95.84000 8 LYS F O 1
ATOM 3521 N N . LYS F 1 9 ? -24.33400 2.19100 22.51200 1.000 100.17000 9 LYS F N 1
ATOM 3522 C CA . LYS F 1 9 ? -23.95500 3.13800 23.55700 1.000 94.20000 9 LYS F CA 1
ATOM 3523 C C . LYS F 1 9 ? -23.75100 4.53900 22.99400 1.000 86.69000 9 LYS F C 1
ATOM 3524 O O . LYS F 1 9 ? -24.22200 5.52700 23.57200 1.000 80.32000 9 LYS F O 1
ATOM 3530 N N . TYR F 1 10 ? -23.03900 4.64900 21.87000 1.000 89.61000 10 TYR F N 1
ATOM 3531 C CA . TYR F 1 10 ? -22.77800 5.96300 21.29200 1.000 86.34000 10 TYR F CA 1
ATOM 3532 C C . TYR F 1 10 ? -24.06400 6.61900 20.80400 1.000 81.06000 10 TYR F C 1
ATOM 3533 O O . TYR F 1 10 ? -24.24100 7.83400 20.94800 1.000 79.21000 10 TYR F O 1
ATOM 3542 N N . ARG F 1 11 ? -24.96800 5.83100 20.22000 1.000 84.01000 11 ARG F N 1
ATOM 3543 C CA . ARG F 1 11 ? -26.25000 6.37200 19.78200 1.000 82.41000 11 ARG F CA 1
ATOM 3544 C C . ARG F 1 11 ? -27.06200 6.89000 20.96400 1.000 74.30000 11 ARG F C 1
ATOM 3545 O O . ARG F 1 11 ? -27.70200 7.94400 20.87300 1.000 67.14000 11 ARG F O 1
ATOM 3553 N N . SER F 1 12 ? -27.04900 6.16300 22.08600 1.000 73.37000 12 SER F N 1
ATOM 3554 C CA . SER F 1 12 ? -27.73200 6.64300 23.28300 1.000 68.90000 12 SER F CA 1
ATOM 3555 C C . SER F 1 12 ? -27.05500 7.87900 23.85900 1.000 69.72000 12 SER F C 1
ATOM 3556 O O . SER F 1 12 ? -27.72500 8.73000 24.45500 1.000 66.11000 12 SER F O 1
ATOM 3559 N N . ASN F 1 13 ? -25.73200 7.99000 23.70500 1.000 79.44000 13 ASN F N 1
ATOM 3560 C CA . ASN F 1 13 ? -25.02300 9.15700 24.21800 1.000 72.75000 13 ASN F CA 1
ATOM 3561 C C . ASN F 1 13 ? -25.36400 10.40700 23.41500 1.000 67.38000 13 ASN F C 1
ATOM 3562 O O . ASN F 1 13 ? -25.47000 11.50100 23.97700 1.000 65.15000 13 ASN F O 1
ATOM 3567 N N . ILE F 1 14 ? -25.53500 10.26300 22.09900 1.000 70.20000 14 ILE F N 1
ATOM 3568 C CA . ILE F 1 14 ? -25.92900 11.39900 21.26700 1.000 67.56000 14 ILE F CA 1
ATOM 3569 C C . ILE F 1 14 ? -27.30800 11.90100 21.67500 1.000 63.05000 14 ILE F C 1
ATOM 3570 O O . ILE F 1 14 ? -27.53800 13.11000 21.79500 1.000 59.48000 14 ILE F O 1
ATOM 3575 N N . ASN F 1 15 ? -28.24600 10.97500 21.89400 1.000 64.83000 15 ASN F N 1
ATOM 3576 C CA . ASN F 1 15 ? -29.59900 11.36600 22.27600 1.000 66.66000 15 ASN F CA 1
ATOM 3577 C C . ASN F 1 15 ? -29.60900 12.09900 23.61100 1.000 67.88000 15 ASN F C 1
ATOM 3578 O O . ASN F 1 15 ? -30.30300 13.11100 23.76400 1.000 66.15000 15 ASN F O 1
ATOM 3583 N N . ASP F 1 16 ? -28.83700 11.61100 24.58600 1.000 65.01000 16 ASP F N 1
ATOM 3584 C CA . ASP F 1 16 ? -28.81200 12.24500 25.90000 1.000 62.36000 16 ASP F CA 1
ATOM 3585 C C . ASP F 1 16 ? -28.33100 13.68800 25.81100 1.000 64.49000 16 ASP F C 1
ATOM 3586 O O . ASP F 1 16 ? -28.90100 14.57900 26.44900 1.000 63.46000 16 ASP F O 1
ATOM 3591 N N . LYS F 1 17 ? -27.28500 13.93900 25.02000 1.000 64.11000 17 LYS F N 1
ATOM 3592 C CA . LYS F 1 17 ? -26.82400 15.30900 24.82700 1.000 62.51000 17 LYS F CA 1
ATOM 3593 C C . LYS F 1 17 ? -27.89100 16.15300 24.14100 1.000 62.80000 17 LYS F C 1
ATOM 3594 O O . LYS F 1 17 ? -28.04400 17.34200 24.44200 1.000 63.76000 17 LYS F O 1
ATOM 3600 N N . ILE F 1 18 ? -28.63700 15.55300 23.21000 1.000 67.08000 18 ILE F N 1
ATOM 3601 C CA . ILE F 1 18 ? -29.73800 16.26200 22.56400 1.000 65.44000 18 ILE F CA 1
ATOM 3602 C C . ILE F 1 18 ? -30.85200 16.55500 23.56400 1.000 61.06000 18 ILE F C 1
ATOM 3603 O O . ILE F 1 18 ? -31.41200 17.65800 23.58200 1.000 59.95000 18 ILE F O 1
ATOM 3608 N N . GLU F 1 19 ? -31.18900 15.57900 24.41400 1.000 61.67000 19 GLU F N 1
ATOM 3609 C CA . GLU F 1 19 ? -32.25700 15.78600 25.39000 1.000 68.32000 19 GLU F CA 1
ATOM 3610 C C . GLU F 1 19 ? -31.89300 16.88000 26.38500 1.000 67.67000 19 GLU F C 1
ATOM 3611 O O . GLU F 1 19 ? -32.75900 17.65300 26.81200 1.000 72.79000 19 GLU F O 1
ATOM 3617 N N . GLN F 1 20 ? -30.61900 16.95200 26.77800 1.000 64.41000 20 GLN F N 1
ATOM 3618 C CA . GLN F 1 20 ? -30.18200 18.01900 27.67300 1.000 66.07000 20 GLN F CA 1
ATOM 3619 C C . GLN F 1 20 ? -30.36200 19.38600 27.02400 1.000 66.36000 20 GLN F C 1
ATOM 3620 O O . GLN F 1 20 ? -30.70400 20.36300 27.70100 1.000 65.32000 20 GLN F O 1
ATOM 3626 N N . LEU F 1 21 ? -30.13400 19.47400 25.71200 1.000 68.01000 21 LEU F N 1
ATOM 3627 C CA . LEU F 1 21 ? -30.35500 20.73100 25.00400 1.000 66.93000 21 LEU F CA 1
ATOM 3628 C C . LEU F 1 21 ? -31.82200 21.14200 25.05800 1.000 63.11000 21 LEU F C 1
ATOM 3629 O O . LEU F 1 21 ? -32.13700 22.32900 25.20200 1.000 61.24000 21 LEU F O 1
ATOM 3634 N N . ARG F 1 22 ? -32.73300 20.17200 24.93900 1.000 62.69000 22 ARG F N 1
ATOM 3635 C CA . ARG F 1 22 ? -34.16000 20.47100 25.01700 1.000 65.38000 22 ARG F CA 1
ATOM 3636 C C . ARG F 1 22 ? -34.53400 21.04300 26.37900 1.000 65.20000 22 ARG F C 1
ATOM 3637 O O . ARG F 1 22 ? -35.31000 22.00200 26.46700 1.000 66.15000 22 ARG F O 1
ATOM 3645 N N . ARG F 1 23 ? -33.99300 20.46700 27.45500 1.000 62.72000 23 ARG F N 1
ATOM 3646 C CA . ARG F 1 23 ? -34.28900 20.96300 28.79400 1.000 61.83000 23 ARG F CA 1
ATOM 3647 C C . ARG F 1 23 ? -33.55600 22.26100 29.10900 1.000 63.95000 23 ARG F C 1
ATOM 3648 O O . ARG F 1 23 ? -33.91100 22.93500 30.08200 1.000 67.20000 23 ARG F O 1
ATOM 3656 N N . THR F 1 24 ? -32.54700 22.62600 28.31800 1.000 66.24000 24 THR F N 1
ATOM 3657 C CA . THR F 1 24 ? -31.76400 23.83300 28.55700 1.000 70.07000 24 THR F CA 1
ATOM 3658 C C . THR F 1 24 ? -32.23900 25.02400 27.73500 1.000 66.47000 24 THR F C 1
ATOM 3659 O O . THR F 1 24 ? -32.33200 26.13600 28.26500 1.000 67.85000 24 THR F O 1
ATOM 3663 N N . VAL F 1 25 ? -32.55300 24.82000 26.46000 1.000 62.90000 25 VAL F N 1
ATOM 3664 C CA . VAL F 1 25 ? -32.99300 25.90600 25.58600 1.000 65.32000 25 VAL F CA 1
ATOM 3665 C C . VAL F 1 25 ? -34.42700 26.28700 25.93900 1.000 68.71000 25 VAL F C 1
ATOM 3666 O O . VAL F 1 25 ? -35.32100 25.42800 25.90800 1.000 63.78000 25 VAL F O 1
ATOM 3670 N N . PRO F 1 26 ? -34.68800 27.55100 26.28800 1.000 70.61000 26 PRO F N 1
ATOM 3671 C CA . PRO F 1 26 ? -36.05800 27.93800 26.67300 1.000 67.62000 26 PRO F CA 1
ATOM 3672 C C . PRO F 1 26 ? -37.09300 27.73100 25.58000 1.000 67.40000 26 PRO F C 1
ATOM 3673 O O . PRO F 1 26 ? -38.23200 27.35600 25.88100 1.000 72.64000 26 PRO F O 1
ATOM 3677 N N . THR F 1 27 ? -36.73500 27.96700 24.31500 1.000 64.97000 27 THR F N 1
ATOM 3678 C CA . THR F 1 27 ? -37.70000 27.79400 23.23500 1.000 63.23000 27 THR F CA 1
ATOM 3679 C C . THR F 1 27 ? -38.09100 26.33500 23.04500 1.000 66.41000 27 THR F C 1
ATOM 3680 O O . THR F 1 27 ? -39.11100 26.05500 22.40600 1.000 69.21000 27 THR F O 1
ATOM 3684 N N . LEU F 1 28 ? -37.30700 25.40600 23.58300 1.000 67.59000 28 LEU F N 1
ATOM 3685 C CA . LEU F 1 28 ? -37.66400 23.99500 23.59500 1.000 66.50000 28 LEU F CA 1
ATOM 3686 C C . LEU F 1 28 ? -38.32300 23.56700 24.89700 1.000 67.29000 28 LEU F C 1
ATOM 3687 O O . LEU F 1 28 ? -39.10800 22.61500 24.89600 1.000 70.32000 28 LEU F O 1
ATOM 3692 N N . ARG F 1 29 ? -38.01500 24.24600 26.00500 1.000 67.93000 29 ARG F N 1
ATOM 3693 C CA . ARG F 1 29 ? -38.69800 23.96200 27.26400 1.000 69.13000 29 ARG F CA 1
ATOM 3694 C C . ARG F 1 29 ? -40.17700 24.31600 27.17600 1.000 75.93000 29 ARG F C 1
ATOM 3695 O O . ARG F 1 29 ? -41.03700 23.54800 27.62300 1.000 86.00000 29 ARG F O 1
ATOM 3703 N N . VAL F 1 30 ? -40.49000 25.48300 26.61000 1.000 73.67000 30 VAL F N 1
ATOM 3704 C CA . VAL F 1 30 ? -41.88500 25.87500 26.43300 1.000 75.48000 30 VAL F CA 1
ATOM 3705 C C . VAL F 1 30 ? -42.58400 24.92900 25.46700 1.000 74.96000 30 VAL F C 1
ATOM 3706 O O . VAL F 1 30 ? -43.73000 24.51900 25.69300 1.000 77.65000 30 VAL F O 1
ATOM 3710 N N . ALA F 1 31 ? -41.90400 24.56000 24.37800 1.000 71.18000 31 ALA F N 1
ATOM 3711 C CA . ALA F 1 31 ? -42.50000 23.65400 23.40200 1.000 72.39000 31 ALA F CA 1
ATOM 3712 C C . ALA F 1 31 ? -42.75400 22.27400 23.99200 1.000 75.90000 31 ALA F C 1
ATOM 3713 O O . ALA F 1 31 ? -43.72900 21.61200 23.61700 1.000 80.89000 31 ALA F O 1
ATOM 3715 N N . TYR F 1 32 ? -41.89600 21.82300 24.91000 1.000 73.53000 32 TYR F N 1
ATOM 3716 C CA . TYR F 1 32 ? -42.10000 20.51700 25.52700 1.000 80.58000 32 TYR F CA 1
ATOM 3717 C C . TYR F 1 32 ? -43.31200 20.51100 26.4490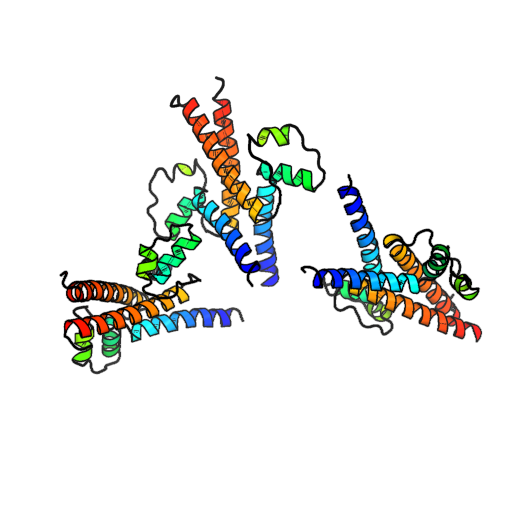0 1.000 82.00000 32 TYR F C 1
ATOM 3718 O O . TYR F 1 32 ? -43.95900 19.47100 26.61200 1.000 81.25000 32 TYR F O 1
ATOM 3727 N N . LYS F 1 33 ? -43.62800 21.65400 27.06200 1.000 80.31000 33 LYS F N 1
ATOM 3728 C CA . LYS F 1 33 ? -44.76800 21.72300 27.97100 1.000 84.39000 33 LYS F CA 1
ATOM 3729 C C . LYS F 1 33 ? -46.08400 21.49500 27.23400 1.000 87.38000 33 LYS F C 1
ATOM 3730 O O . LYS F 1 33 ? -46.93500 20.72200 27.69000 1.000 98.01000 33 LYS F O 1
ATOM 3736 N N . LYS F 1 34 ? -46.26900 22.16100 26.09100 1.000 80.36000 34 LYS F N 1
ATOM 3737 C CA . LYS F 1 34 ? -47.52000 22.02400 25.35000 1.000 84.77000 34 LYS F CA 1
ATOM 3738 C C . LYS F 1 34 ? -47.69000 20.61400 24.79700 1.000 90.78000 34 LYS F C 1
ATOM 3739 O O . LYS F 1 34 ? -48.80900 20.08800 24.75700 1.000 105.48000 34 LYS F O 1
ATOM 3745 N N . CYS F 1 35 ? -46.59400 19.99000 24.35900 1.000 87.74000 35 CYS F N 1
ATOM 3746 C CA . CYS F 1 35 ? -46.68600 18.66800 23.74700 1.000 95.60000 35 CYS F CA 1
ATOM 3747 C C . CYS F 1 35 ? -47.19700 17.61900 24.72700 1.000 101.24000 35 CYS F C 1
ATOM 3748 O O . CYS F 1 35 ? -47.82600 16.63900 24.31200 1.000 106.52000 35 CYS F O 1
ATOM 3751 N N . ASN F 1 36 ? -46.94800 17.80500 26.02400 1.000 98.43000 36 ASN F N 1
ATOM 3752 C CA . ASN F 1 36 ? -47.32300 16.82600 27.03800 1.000 105.39000 36 ASN F CA 1
ATOM 3753 C C . ASN F 1 36 ? -48.32100 17.39500 28.04400 1.000 119.43000 36 ASN F C 1
ATOM 3754 O O . ASN F 1 36 ? -48.40900 16.91400 29.17500 1.000 129.56000 36 ASN F O 1
ATOM 3759 N N . ASP F 1 37 ? -49.07900 18.41300 27.63800 1.000 110.00000 37 ASP F N 1
ATOM 3760 C CA . ASP F 1 37 ? -50.13400 19.01300 28.45600 1.000 111.96000 37 ASP F CA 1
ATOM 3761 C C . ASP F 1 37 ? -49.60100 19.44900 29.82200 1.000 109.35000 37 ASP F C 1
ATOM 3762 O O . ASP F 1 37 ? -50.08100 19.03000 30.87700 1.000 108.59000 37 ASP F O 1
ATOM 3767 N N . LEU F 1 38 ? -48.58700 20.31000 29.78300 1.000 111.06000 38 LEU F N 1
ATOM 3768 C CA . LEU F 1 38 ? -48.00800 20.85000 31.00000 1.000 101.97000 38 LEU F CA 1
ATOM 3769 C C . LEU F 1 38 ? -48.30800 22.34000 31.11200 1.000 97.05000 38 LEU F C 1
ATOM 3770 O O . LEU F 1 38 ? -48.29000 23.05100 30.10100 1.000 93.12000 38 LEU F O 1
ATOM 3775 N N . PRO F 1 39 ? -48.59700 22.83600 32.31600 1.000 98.12000 39 PRO F N 1
ATOM 3776 C CA . PRO F 1 39 ? -48.95900 24.25500 32.46700 1.000 92.27000 39 PRO F CA 1
ATOM 3777 C C . PRO F 1 39 ? -47.80700 25.17100 32.08400 1.000 90.00000 39 PRO F C 1
ATOM 3778 O O . PRO F 1 39 ? -46.71600 25.10200 32.65400 1.000 90.28000 39 PRO F O 1
ATOM 3782 N N . ILE F 1 40 ? -48.06100 26.03800 31.10700 1.000 87.22000 40 ILE F N 1
ATOM 3783 C CA . ILE F 1 40 ? -47.09200 27.04300 30.68300 1.000 81.78000 40 ILE F CA 1
ATOM 3784 C C . ILE F 1 40 ? -47.39400 28.30800 31.47900 1.000 80.56000 40 ILE F C 1
ATOM 3785 O O . ILE F 1 40 ? -48.24100 29.11600 31.09500 1.000 78.61000 40 ILE F O 1
ATOM 3790 N N . THR F 1 41 ? -46.70000 28.47600 32.59900 1.000 79.54000 41 THR F N 1
ATOM 3791 C CA . THR F 1 41 ? -46.88800 29.64500 33.44100 1.000 81.34000 41 THR F CA 1
ATOM 3792 C C . THR F 1 41 ? -46.11900 30.83300 32.86900 1.000 79.40000 41 THR F C 1
ATOM 3793 O O . THR F 1 41 ? -45.54200 30.77500 31.78000 1.000 79.46000 41 THR F O 1
ATOM 3797 N N . SER F 1 42 ? -46.11900 31.93700 33.61000 1.000 79.50000 42 SER F N 1
ATOM 3798 C CA . SER F 1 42 ? -45.26000 33.06000 33.27600 1.000 82.73000 42 SER F CA 1
ATOM 3799 C C . SER F 1 42 ? -43.84200 32.77800 33.77000 1.000 87.83000 42 SER F C 1
ATOM 3800 O O . SER F 1 42 ? -43.56200 31.73500 34.37100 1.000 88.03000 42 SER F O 1
ATOM 3803 N N . ARG F 1 43 ? -42.92700 33.70400 33.46800 1.000 88.56000 43 ARG F N 1
ATOM 3804 C CA . ARG F 1 43 ? -41.52800 33.64900 33.89100 1.000 89.96000 43 ARG F CA 1
ATOM 3805 C C . ARG F 1 43 ? -40.77300 32.55300 33.14400 1.000 90.08000 43 ARG F C 1
ATOM 3806 O O . ARG F 1 43 ? -39.54700 32.44700 33.25900 1.000 101.83000 43 ARG F O 1
ATOM 3814 N N . ASP F 1 44 ? -41.49400 31.74200 32.36400 1.000 87.10000 44 ASP F N 1
ATOM 3815 C CA . ASP F 1 44 ? -40.88900 30.87700 31.36300 1.000 86.77000 44 ASP F CA 1
ATOM 3816 C C . ASP F 1 44 ? -41.18600 31.33300 29.94400 1.000 85.35000 44 ASP F C 1
ATOM 3817 O O . ASP F 1 44 ? -40.44700 30.96600 29.02500 1.000 95.53000 44 ASP F O 1
ATOM 3822 N N . LEU F 1 45 ? -42.25000 32.11500 29.74700 1.000 82.55000 45 LEU F N 1
ATOM 3823 C CA . LEU F 1 45 ? -42.38000 32.89300 28.52200 1.000 81.29000 45 LEU F CA 1
ATOM 3824 C C . LEU F 1 45 ? -41.37700 34.03700 28.49700 1.000 80.14000 45 LEU F C 1
ATOM 3825 O O . LEU F 1 45 ? -40.93300 34.45200 27.42000 1.000 86.76000 45 LEU F O 1
ATOM 3830 N N . ALA F 1 46 ? -41.01200 34.55700 29.67200 1.000 78.87000 46 ALA F N 1
ATOM 3831 C CA . ALA F 1 46 ? -40.00800 35.60700 29.76700 1.000 83.24000 46 ALA F CA 1
ATOM 3832 C C . ALA F 1 46 ? -38.59800 35.08800 29.52700 1.000 83.43000 46 ALA F C 1
ATOM 3833 O O . ALA F 1 46 ? -37.71400 35.87800 29.17800 1.000 79.94000 46 ALA F O 1
ATOM 3835 N N . ASP F 1 47 ? -38.36700 33.78400 29.70500 1.000 85.38000 47 ASP F N 1
ATOM 3836 C CA . ASP F 1 47 ? -37.06900 33.20800 29.37600 1.000 86.09000 47 ASP F CA 1
ATOM 3837 C C . ASP F 1 47 ? -36.79000 33.24100 27.88000 1.000 79.84000 47 ASP F C 1
ATOM 3838 O O . ASP F 1 47 ? -35.63400 33.08900 27.47300 1.000 84.63000 47 ASP F O 1
ATOM 3843 N N . LEU F 1 48 ? -37.82200 33.43600 27.05600 1.000 79.19000 48 LEU F N 1
ATOM 3844 C CA . LEU F 1 48 ? -37.62200 33.51200 25.61400 1.000 81.26000 48 LEU F CA 1
ATOM 3845 C C . LEU F 1 48 ? -36.89500 34.78800 25.21200 1.000 82.75000 48 LEU F C 1
ATOM 3846 O O . LEU F 1 48 ? -36.19500 34.80200 24.19300 1.000 88.41000 48 LEU F O 1
ATOM 3851 N N . ASP F 1 49 ? -37.04300 35.85700 25.99800 1.000 78.45000 49 ASP F N 1
ATOM 3852 C CA . ASP F 1 49 ? -36.40600 37.14400 25.71600 1.000 79.93000 49 ASP F CA 1
ATOM 3853 C C . ASP F 1 49 ? -36.76900 37.64500 24.32000 1.000 84.98000 49 ASP F C 1
ATOM 3854 O O . ASP F 1 49 ? -35.93800 38.19600 23.59500 1.000 102.80000 49 ASP F O 1
ATOM 3859 N N . GLY F 1 50 ? -38.03000 37.45700 23.94300 1.000 83.98000 50 GLY F N 1
ATOM 3860 C CA . GLY F 1 50 ? -38.50300 37.85800 22.63600 1.000 87.46000 50 GLY F CA 1
ATOM 3861 C C . GLY F 1 50 ? -38.27600 36.85800 21.52500 1.000 87.09000 50 GLY F C 1
ATOM 3862 O O . GLY F 1 50 ? -38.49400 37.20100 20.35600 1.000 86.87000 50 GLY F O 1
ATOM 3863 N N . LEU F 1 51 ? -37.84600 35.64200 21.84100 1.000 85.84000 51 LEU F N 1
ATOM 3864 C CA . LEU F 1 51 ? -37.63000 34.62000 20.82900 1.000 85.95000 51 LEU F CA 1
ATOM 3865 C C . LEU F 1 51 ? -38.89900 33.80100 20.61100 1.000 80.90000 51 LEU F C 1
ATOM 3866 O O . LEU F 1 51 ? -39.79100 33.74900 21.46100 1.000 81.91000 51 LEU F O 1
ATOM 3871 N N . GLU F 1 52 ? -38.96800 33.15600 19.44400 1.000 81.28000 52 GLU F N 1
ATOM 3872 C CA . GLU F 1 52 ? -40.13700 32.38400 19.03300 1.000 84.50000 52 GLU F CA 1
ATOM 3873 C C . GLU F 1 52 ? -40.03600 30.95500 19.55500 1.000 81.87000 52 GLU F C 1
ATOM 3874 O O . GLU F 1 52 ? -38.99800 30.30900 19.37100 1.000 79.84000 52 GLU F O 1
ATOM 3880 N N . PRO F 1 53 ? -41.07200 30.43800 20.21000 1.000 84.20000 53 PRO F N 1
ATOM 3881 C CA . PRO F 1 53 ? -41.03500 29.04700 20.67400 1.000 78.49000 53 PRO F CA 1
ATOM 3882 C C . PRO F 1 53 ? -41.08500 28.06400 19.51400 1.000 77.13000 53 PRO F C 1
ATOM 3883 O O . PRO F 1 53 ? -41.57000 28.36300 18.42100 1.000 80.22000 53 PRO F O 1
ATOM 3887 N N . ALA F 1 54 ? -40.56700 26.86700 19.77400 1.000 73.73000 54 ALA F N 1
ATOM 3888 C CA . ALA F 1 54 ? -40.53200 25.81500 18.76900 1.000 75.00000 54 ALA F CA 1
ATOM 3889 C C . ALA F 1 54 ? -41.91200 25.19400 18.58300 1.000 74.33000 54 ALA F C 1
ATOM 3890 O O . ALA F 1 54 ? -42.75800 25.22100 19.48000 1.000 77.71000 54 ALA F O 1
ATOM 3892 N N . THR F 1 55 ? -42.13000 24.62700 17.39700 1.000 76.24000 55 THR F N 1
ATOM 3893 C CA . THR F 1 55 ? -43.39000 23.97900 17.05200 1.000 78.88000 55 THR F CA 1
ATOM 3894 C C . THR F 1 55 ? -43.32500 22.46300 17.19700 1.000 80.07000 55 THR F C 1
ATOM 3895 O O . THR F 1 55 ? -44.18700 21.86500 17.84700 1.000 85.31000 55 THR F O 1
ATOM 3899 N N . LYS F 1 56 ? -42.31700 21.82700 16.60600 1.000 82.94000 56 LYS F N 1
ATOM 3900 C CA . LYS F 1 56 ? -42.12800 20.38600 16.70100 1.000 84.10000 56 LYS F CA 1
ATOM 3901 C C . LYS F 1 56 ? -40.78500 20.08600 17.35200 1.000 72.99000 56 LYS F C 1
ATOM 3902 O O . LYS F 1 56 ? -39.80500 20.80600 17.13800 1.000 73.70000 56 LYS F O 1
ATOM 3908 N N . LEU F 1 57 ? -40.74400 19.01800 18.14500 1.000 74.03000 57 LEU F N 1
ATOM 3909 C CA . LEU F 1 57 ? -39.54900 18.64100 18.90000 1.000 74.76000 57 LEU F CA 1
ATOM 3910 C C . LEU F 1 57 ? -38.87000 17.46900 18.19600 1.000 74.34000 57 LEU F C 1
ATOM 3911 O O . LEU F 1 57 ? -39.09900 16.30300 18.52200 1.000 74.85000 57 LEU F O 1
ATOM 3916 N N . ASN F 1 58 ? -38.02300 17.79000 17.22400 1.000 71.53000 58 ASN F N 1
ATOM 3917 C CA . ASN F 1 58 ? -37.18900 16.81800 16.53400 1.000 67.68000 58 ASN F CA 1
ATOM 3918 C C . ASN F 1 58 ? -35.72400 17.20500 16.70300 1.000 68.99000 58 ASN F C 1
ATOM 3919 O O . ASN F 1 58 ? -35.39800 18.26800 17.23900 1.000 67.77000 58 ASN F O 1
ATOM 3924 N N . LYS F 1 59 ? -34.83400 16.32400 16.23900 1.000 69.60000 59 LYS F N 1
ATOM 3925 C CA . LYS F 1 59 ? -33.40200 16.56900 16.38800 1.000 62.07000 59 LYS F CA 1
ATOM 3926 C C . LYS F 1 59 ? -32.98000 17.84600 15.67200 1.000 61.11000 59 LYS F C 1
ATOM 3927 O O . LYS F 1 59 ? -32.22000 18.65500 16.21700 1.000 63.33000 59 LYS F O 1
ATOM 3933 N N . ALA F 1 60 ? -33.46600 18.04600 14.44400 1.000 59.40000 60 ALA F N 1
ATOM 3934 C CA . ALA F 1 60 ? -33.08000 19.22800 13.67900 1.000 60.86000 60 ALA F CA 1
ATOM 3935 C C . ALA F 1 60 ? -33.55500 20.50800 14.35400 1.000 63.18000 60 ALA F C 1
ATOM 3936 O O . ALA F 1 60 ? -32.81100 21.49300 14.42600 1.000 64.98000 60 ALA F O 1
ATOM 3938 N N . SER F 1 61 ? -34.79500 20.51500 14.84800 1.000 65.01000 61 SER F N 1
ATOM 3939 C CA . SER F 1 61 ? -35.32600 21.70400 15.50600 1.000 65.81000 61 SER F CA 1
ATOM 3940 C C . SER F 1 61 ? -34.60100 21.98500 16.81600 1.000 61.58000 61 SER F C 1
ATOM 3941 O O . SER F 1 61 ? -34.36100 23.14900 17.16100 1.000 60.40000 61 SER F O 1
ATOM 3944 N N . ILE F 1 62 ? -34.26000 20.93400 17.56600 1.000 58.67000 62 ILE F N 1
ATOM 3945 C CA . ILE F 1 62 ? -33.52400 21.11800 18.81400 1.000 59.10000 62 ILE F CA 1
ATOM 3946 C C . ILE F 1 62 ? -32.16800 21.75500 18.54000 1.000 61.04000 62 ILE F C 1
ATOM 3947 O O . ILE F 1 62 ? -31.75000 22.68700 19.23900 1.000 58.40000 62 ILE F O 1
ATOM 3952 N N . LEU F 1 63 ? -31.46200 21.26800 17.51800 1.000 59.55000 63 LEU F N 1
ATOM 3953 C CA . LEU F 1 63 ? -30.19300 21.88100 17.13900 1.000 57.39000 63 LEU F CA 1
ATOM 3954 C C . LEU F 1 63 ? -30.39900 23.29600 16.61100 1.000 57.34000 63 LEU F C 1
ATOM 3955 O O . LEU F 1 63 ? -29.59900 24.19300 16.89800 1.000 64.18000 63 LEU F O 1
ATOM 3960 N N . THR F 1 64 ? -31.46600 23.51200 15.83900 1.000 59.91000 64 THR F N 1
ATOM 3961 C CA . THR F 1 64 ? -31.72800 24.83700 15.28300 1.000 62.95000 64 THR F CA 1
ATOM 3962 C C . THR F 1 64 ? -32.00100 25.85600 16.38300 1.000 72.58000 64 THR F C 1
ATOM 3963 O O . THR F 1 64 ? -31.42600 26.95100 16.38900 1.000 68.63000 64 THR F O 1
ATOM 3967 N N . LYS F 1 65 ? -32.88200 25.51200 17.32800 1.000 65.48000 65 LYS F N 1
ATOM 3968 C CA . LYS F 1 65 ? -33.18900 26.43100 18.41900 1.000 64.56000 65 LYS F CA 1
ATOM 3969 C C . LYS F 1 65 ? -32.00200 26.60600 19.35700 1.000 64.11000 65 LYS F C 1
ATOM 3970 O O . LYS F 1 65 ? -31.85000 27.67000 19.96900 1.000 68.35000 65 LYS F O 1
ATOM 3976 N N . SER F 1 66 ? -31.16000 25.57800 19.49000 1.000 60.84000 66 SER F N 1
ATOM 3977 C CA . SER F 1 66 ? -29.94100 25.71900 20.28000 1.000 60.76000 66 SER F CA 1
ATOM 3978 C C . SER F 1 66 ? -28.99500 26.73200 19.64800 1.000 61.67000 66 SER F C 1
ATOM 3979 O O . SER F 1 66 ? -28.36000 27.52400 20.35200 1.000 62.43000 66 SER F O 1
ATOM 3982 N N . ILE F 1 67 ? -28.88800 26.71800 18.31700 1.000 60.10000 67 ILE F N 1
ATOM 3983 C CA . ILE F 1 67 ? -28.06900 27.70400 17.61500 1.000 64.19000 67 ILE F CA 1
ATOM 3984 C C . ILE F 1 67 ? -28.61500 29.10600 17.84900 1.000 64.22000 67 ILE F C 1
ATOM 3985 O O . ILE F 1 67 ? -27.86200 30.05300 18.10600 1.000 66.18000 67 ILE F O 1
ATOM 3990 N N . GLU F 1 68 ? -29.93800 29.25700 17.75500 1.000 68.07000 68 GLU F N 1
ATOM 3991 C CA . GLU F 1 68 ? -30.55900 30.55800 17.97700 1.000 68.30000 68 GLU F CA 1
ATOM 3992 C C . GLU F 1 68 ? -30.33100 31.04100 19.40400 1.000 65.72000 68 GLU F C 1
ATOM 3993 O O . GLU F 1 68 ? -30.06400 32.22800 19.63100 1.000 63.97000 68 GLU F O 1
ATOM 3999 N N . TYR F 1 69 ? -30.43500 30.13700 20.38000 1.000 62.48000 69 TYR F N 1
ATOM 4000 C CA . TYR F 1 69 ? -30.23000 30.51500 21.77400 1.000 62.10000 69 TYR F CA 1
ATOM 4001 C C . TYR F 1 69 ? -28.77400 30.88400 22.04700 1.000 65.85000 69 TYR F C 1
ATOM 4002 O O . TYR F 1 69 ? -28.49800 31.80000 22.82900 1.000 62.15000 69 TYR F O 1
ATOM 4011 N N . ILE F 1 70 ? -27.83200 30.17800 21.41600 1.000 68.48000 70 ILE F N 1
ATOM 4012 C CA . ILE F 1 70 ? -26.41500 30.48300 21.61600 1.000 68.00000 70 ILE F CA 1
ATOM 4013 C C . ILE F 1 70 ? -26.08800 31.87000 21.08200 1.000 66.20000 70 ILE F C 1
ATOM 4014 O O . ILE F 1 70 ? -25.41800 32.67100 21.75000 1.000 64.90000 70 ILE F O 1
ATOM 4019 N N . CYS F 1 71 ? -26.55900 32.18700 19.87300 1.000 66.65000 71 CYS F N 1
ATOM 4020 C CA . CYS F 1 71 ? -26.31300 33.50500 19.29900 1.000 71.81000 71 CYS F CA 1
ATOM 4021 C C . CYS F 1 71 ? -26.99100 34.60100 20.11400 1.000 75.29000 71 CYS F C 1
ATOM 4022 O O . CYS F 1 71 ? -26.42500 35.68400 20.30100 1.000 74.58000 71 CYS F O 1
ATOM 4025 N N . HIS F 1 72 ? -28.20900 34.33800 20.59500 1.000 84.27000 72 HIS F N 1
ATOM 4026 C CA . HIS F 1 72 ? -28.91400 35.31600 21.41700 1.000 77.74000 72 HIS F CA 1
ATOM 4027 C C . HIS F 1 72 ? -28.16900 35.58800 22.72000 1.000 75.19000 72 HIS F C 1
ATOM 4028 O O . HIS F 1 72 ? -28.08600 36.73700 23.16700 1.000 76.31000 72 HIS F O 1
ATOM 4035 N N . LEU F 1 73 ? -27.62900 34.54000 23.34700 1.000 68.48000 73 LEU F N 1
ATOM 4036 C CA . LEU F 1 73 ? -26.87300 34.72500 24.58400 1.000 75.56000 73 LEU F CA 1
ATOM 4037 C C . LEU F 1 73 ? -25.60400 35.53500 24.34500 1.000 80.38000 73 LEU F C 1
ATOM 4038 O O . LEU F 1 73 ? -25.20200 36.33500 25.19900 1.000 83.42000 73 LEU F O 1
ATOM 4043 N N . GLU F 1 74 ? -24.95300 35.34000 23.19400 1.000 79.21000 74 GLU F N 1
ATOM 4044 C CA . GLU F 1 74 ? -23.76300 36.12800 22.88100 1.000 81.08000 74 GLU F CA 1
ATOM 4045 C C . GLU F 1 74 ? -24.09900 37.61000 22.75600 1.000 84.61000 74 GLU F C 1
ATOM 4046 O O . GLU F 1 74 ? -23.34200 38.46900 23.22600 1.000 88.19000 74 GLU F O 1
ATOM 4052 N N . ARG F 1 75 ? -25.22300 37.92900 22.11100 1.000 82.67000 75 ARG F N 1
ATOM 4053 C CA . ARG F 1 75 ? -25.65100 39.32100 22.01700 1.000 86.69000 75 ARG F CA 1
ATOM 4054 C C . ARG F 1 75 ? -25.97100 39.89700 23.39000 1.000 88.71000 75 ARG F C 1
ATOM 4055 O O . ARG F 1 75 ? -25.57700 41.02600 23.70300 1.000 89.97000 75 ARG F O 1
ATOM 4063 N N . LYS F 1 76 ? -26.68900 39.13800 24.22200 1.000 85.32000 76 LYS F N 1
ATOM 4064 C CA . LYS F 1 76 ? -27.15100 39.67800 25.49700 1.000 90.79000 76 LYS F CA 1
ATOM 4065 C C . LYS F 1 76 ? -25.99900 39.86200 26.47800 1.000 90.59000 76 LYS F C 1
ATOM 4066 O O . LYS F 1 76 ? -25.95200 40.86100 27.20300 1.000 91.98000 76 LYS F O 1
ATOM 4072 N N . CYS F 1 77 ? -25.06200 38.91000 26.51800 1.000 91.57000 77 CYS F N 1
ATOM 4073 C CA . CYS F 1 77 ? -23.88900 39.06800 27.37200 1.000 98.93000 77 CYS F CA 1
ATOM 4074 C C . CYS F 1 77 ? -23.02000 40.23900 26.93100 1.000 89.16000 77 CYS F C 1
ATOM 4075 O O . CYS F 1 77 ? -22.23000 40.75100 27.73100 1.000 92.43000 77 CYS F O 1
ATOM 4078 N N . LEU F 1 78 ? -23.14300 40.67000 25.67700 1.000 86.03000 78 LEU F N 1
ATOM 4079 C CA . LEU F 1 78 ? -22.36700 41.80000 25.18400 1.000 91.51000 78 LEU F CA 1
ATOM 4080 C C . LEU F 1 78 ? -23.04700 43.13200 25.47200 1.000 94.57000 78 LEU F C 1
ATOM 4081 O O . LEU F 1 78 ? -22.37000 44.11300 25.79900 1.000 95.89000 78 LEU F O 1
ATOM 4086 N N . GLN F 1 79 ? -24.37600 43.18100 25.35300 1.000 101.23000 79 GLN F N 1
ATOM 4087 C CA . GLN F 1 79 ? -25.10800 44.40000 25.67900 1.000 102.19000 79 GLN F CA 1
ATOM 4088 C C . GLN F 1 79 ? -24.89200 44.79400 27.13100 1.000 101.31000 79 GLN F C 1
ATOM 4089 O O . GLN F 1 79 ? -24.73100 45.97900 27.44600 1.000 100.83000 79 GLN F O 1
ATOM 4095 N N . LEU F 1 80 ? -24.89600 43.81200 28.03300 1.000 98.55000 80 LEU F N 1
ATOM 4096 C CA . LEU F 1 80 ? -24.66900 44.10000 29.44200 1.000 102.61000 80 LEU F CA 1
ATOM 4097 C C . LEU F 1 80 ? -23.24300 44.57000 29.69200 1.000 103.91000 80 LEU F C 1
ATOM 4098 O O . LEU F 1 80 ? -23.01000 45.38800 30.58900 1.000 103.97000 80 LEU F O 1
ATOM 4103 N N . SER F 1 81 ? -22.27900 44.06600 28.91700 1.000 111.42000 81 SER F N 1
ATOM 4104 C CA . SER F 1 81 ? -20.91600 44.57500 29.01600 1.000 107.28000 81 SER F CA 1
ATOM 4105 C C . SER F 1 81 ? -20.82700 46.02000 28.54500 1.000 109.24000 81 SER F C 1
ATOM 4106 O O . SER F 1 81 ? -20.02500 46.79600 29.07700 1.000 109.09000 81 SER F O 1
ATOM 4109 N N . LEU F 1 82 ? -21.63400 46.39600 27.54800 1.000 108.77000 82 LEU F N 1
ATOM 4110 C CA . LEU F 1 82 ? -21.69100 47.79100 27.12500 1.000 112.49000 82 LEU F CA 1
ATOM 4111 C C . LEU F 1 82 ? -22.20900 48.68200 28.24600 1.000 115.31000 82 LEU F C 1
ATOM 4112 O O . LEU F 1 82 ? -21.69000 49.78300 28.46500 1.000 117.19000 82 LEU F O 1
ATOM 4117 N N . ALA F 1 83 ? -23.23800 48.22400 28.96400 1.000 110.03000 83 ALA F N 1
ATOM 4118 C CA . ALA F 1 83 ? -23.75400 48.99000 30.09300 1.000 106.32000 83 ALA F CA 1
ATOM 4119 C C . ALA F 1 83 ? -22.73900 49.07600 31.22400 1.000 107.04000 83 ALA F C 1
ATOM 4120 O O . ALA F 1 83 ? -22.71400 50.07100 31.95800 1.000 110.26000 83 ALA F O 1
ATOM 4122 N N . ASN F 1 84 ? -21.90200 48.05400 31.38300 1.000 108.72000 84 ASN F N 1
ATOM 4123 C CA . ASN F 1 84 ? -20.84500 48.09800 32.37900 1.000 112.91000 84 ASN F CA 1
ATOM 4124 C C . ASN F 1 84 ? -19.75900 49.08600 31.95600 1.000 122.07000 84 ASN F C 1
ATOM 4125 O O . ASN F 1 84 ? -19.74900 49.60500 30.83500 1.000 120.66000 84 ASN F O 1
ATOM 4130 N N . GLN F 1 85 ? -18.83200 49.34200 32.88300 1.000 122.60000 85 GLN F N 1
ATOM 4131 C CA . GLN F 1 85 ? -17.77000 50.33200 32.69500 1.000 122.19000 85 GLN F CA 1
ATOM 4132 C C . GLN F 1 85 ? -18.35200 51.71100 32.39200 1.000 124.18000 85 GLN F C 1
ATOM 4133 O O . GLN F 1 85 ? -17.80800 52.47500 31.59100 1.000 122.05000 85 GLN F O 1
ATOM 4139 N N . HIS F 1 86 ? -19.47000 52.03000 33.03700 1.000 121.63000 86 HIS F N 1
ATOM 4140 C CA . HIS F 1 86 ? -20.12700 53.32200 32.86700 1.000 118.22000 86 HIS F CA 1
ATOM 4141 C C . HIS F 1 86 ? -20.40400 53.97100 34.21800 1.000 105.23000 86 HIS F C 1
ATOM 4142 O O . HIS F 1 86 ? -20.35000 53.31000 35.25600 1.000 106.67000 86 HIS F O 1
#

Secondary structure (DSSP, 8-state):
-HHHHHHHHHHHHHHHHHHHHTTSHHHHHHHHHHTT----HHHHHHTTTPPPPS--SHHHHHHHHHHHHHHHHHHHHHHHHHHTT--/-HHHHHHHHHHHHHHHHHHHHTT-HHHHHHHHHHTT----HHHHHTTTTPPPPS--SHHHHHHHHHHHHHHHHHHHHHHHHHHTT--/-HHHHHHHHHHHHHHHHHHHHSHHHHHHHHHHTT----HHHHHHHTTPPPPS--SHHHHHHHHHHHHHHHHHHHHHHHHHHTT--/-TTHHHHHHHHHHHHHHHHHHTTSHHHHHHHHHHTT----HHHHHTSTTPPPPS--SHHHHHHHHHHHHHHHHHHHHHHHHHHTT--/-HHHHHHHHHHHHHHHHHHHHTTSHHHHHHHHHTTT----HHHHHHHTTPPPPS--SHHHHHHHHHHHHHHHHHHHHHHHHHHTT-/--HHHHHHHHHHHHHHHHHHHSHHHHHHHHHHTT----SSSSGGGTTPPPPSS--HHHHHHHHHHHHHHHHHHHHHHHHHS--

InterPro domains:
  IPR011598 Myc-type, basic helix-loop-helix (bHLH) domain [PF00010] (268-342)
  IPR011598 Myc-type, basic helix-loop-helix (bHLH) domain [PS50888] (266-341)
  IPR011598 Myc-type, basic helix-loop-helix (bHLH) domain [SM00353] (272-347)
  IPR036638 Helix-loop-helix DNA-binding domain superfamily [G3DSA:4.10.280.10] (268-345)
  IPR036638 Helix-loop-helix DNA-binding domain superfamily [SSF47459] (268-366)
  IPR052099 Diverse Regulatory Transcription Factors [PTHR47336] (5-414)

Nearest PDB structures (foldseek):
  8hov-assembly1_A  TM=1.004E+00  e=3.042E-11  Saccharomyces cerevisiae
  8hov-assembly1_A  TM=9.931E-01  e=3.186E-12  Saccharomyces cerevisiae
  8hov-assembly1_A  TM=1.012E+00  e=7.615E-13  Saccharomyces cerevisiae
  8hov-assembly1_A  TM=1.003E+00  e=1.813E-12  Saccharomyces cerevisiae
  8hov-assembly1_A  TM=9.730E-01  e=6.293E-12  Saccharomyces cerevisiae

GO terms:
  GO:0000978 RNA polymerase II cis-regulatory region sequence-specific DNA binding (F, IDA)
  GO:0007124 pseudohyphal growth (P, IGI)

B-factor: mean 75.71, std 18.21, range [38.57, 141.83]

Solvent-accessible surface area: 32595 Å² total; per-residue (Å²): 101,133,111,115,108,61,120,118,108,118,28,55,23,60,76,37,11,85,69,0,28,123,29,0,7,0,0,105,11,6,78,55,151,85,66,134,77,105,64,65,86,194,21,102,64,63,12,76,81,38,126,59,13,128,139,52,64,87,17,18,12,0,53,24,0,23,47,16,0,58,37,3,59,194,60,4,108,104,20,29,65,36,48,115,165,125,117,108,127,119,112,104,60,130,146,106,121,44,67,20,46,62,33,11,56,67,0,52,144,22,0,4,0,0,75,1,4,88,40,123,66,68,76,74,103,60,52,92,151,12,97,74,50,14,77,73,33,126,44,13,128,148,41,59,92,13,22,7,0,58,44,0,21,51,12,0,38,25,9,59,137,79,6,98,110,30,41,57,36,30,118,162,123,126,143,125,124,87,119,105,117,123,36,69,24,54,46,32,6,50,68,0,28,137,28,0,2,0,0,84,8,9,53,48,144,58,22,80,68,98,69,57,88,194,19,103,70,52,12,77,80,27,129,54,9,131,153,59,67,80,20,22,6,1,60,33,0,17,50,16,0,41,26,5,53,137,80,5,107,95,29,26,53,26,36,113,164,121,102,78,142,95,141,98,61,117,126,114,113,45,42,23,67,65,34,11,68,71,0,47,107,25,0,7,0,0,101,2,3,71,37,106,89,78,130,71,111,66,37,91,168,13,92,69,60,29,76,74,31,131,48,10,138,139,46,70,79,24,23,11,0,60,33,0,26,55,14,0,43,42,6,63,160,68,6,104,121,29,36,64,39,39,121,160,129,112,90,149,103,81,114,73,91,153,96,118,52,58,23,61,75,45,10,75,70,0,16,104,26,0,8,2,0,102,6,4,94,35,149,76,102,134,84,107,66,54,91,182,23,102,66,70,18,71,83,28,137,65,10,134,137,58,64,83,18,16,12,0,47,33,0,12,58,18,0,41,20,3,58,132,61,4,107,93,26,28,91,49,41,127,162,190,136,132,143,106,121,151,94,105,55,49,22,49,42,35,6,48,50,0,26,73,28,0,4,2,0,76,8,11,48,55,152,92,52,96,75,107,62,84,82,200,20,96,68,59,15,62,82,22,127,55,11,128,142,56,62,78,19,23,8,0,55,32,0,25,64,17,0,53,10,2,56,142,68,4,114,118,30,25,115,54,40,160,197

Radius of gyration: 36.57 Å; Cα contacts (8 Å, |Δi|>4): 467; chains: 6; bounding box: 99×75×103 Å